Protein AF-0000000074580522 (afdb_homodimer)

pLDDT: mean 93.89, std 8.44, range [35.08, 98.74]

Structure (mmCIF, N/CA/C/O backbone):
data_AF-0000000074580522-model_v1
#
loop_
_entity.id
_entity.type
_entity.pdbx_description
1 polymer 'Pyrroline-5-carboxylate reductase'
#
loop_
_atom_site.group_PDB
_atom_site.id
_atom_site.type_symbol
_atom_site.label_atom_id
_atom_site.label_alt_id
_atom_site.label_comp_id
_atom_site.label_asym_id
_atom_site.label_entity_id
_atom_site.label_seq_id
_atom_site.pdbx_PDB_ins_code
_atom_site.Cartn_x
_atom_site.Cartn_y
_atom_site.Cartn_z
_atom_site.occupancy
_atom_site.B_iso_or_equiv
_atom_site.auth_seq_id
_atom_site.auth_comp_id
_atom_site.auth_asym_id
_atom_site.auth_atom_id
_atom_site.pdbx_PDB_model_num
ATOM 1 N N . MET A 1 1 ? -25.355 28.3 21.847 1 35.22 1 MET A N 1
ATOM 2 C CA . MET A 1 1 ? -24.907 26.916 21.723 1 35.22 1 MET A CA 1
ATOM 3 C C . MET A 1 1 ? -23.436 26.785 22.103 1 35.22 1 MET A C 1
ATOM 5 O O . MET A 1 1 ? -22.591 27.524 21.594 1 35.22 1 MET A O 1
ATOM 9 N N . GLU A 1 2 ? -23.112 26.425 23.25 1 44.51 2 GLU A N 1
ATOM 10 C CA . GLU A 1 2 ? -21.794 26.384 23.876 1 44.51 2 GLU A CA 1
ATOM 11 C C . GLU A 1 2 ? -20.752 25.79 22.933 1 44.51 2 GLU A C 1
ATOM 13 O O . GLU A 1 2 ? -21.012 24.785 22.267 1 44.51 2 GLU A O 1
ATOM 18 N N . ALA A 1 3 ? -19.939 26.711 22.369 1 53.72 3 ALA A N 1
ATOM 19 C CA . ALA A 1 3 ? -18.825 26.522 21.444 1 53.72 3 ALA A CA 1
ATOM 20 C C . ALA A 1 3 ? -18.03 25.266 21.792 1 53.72 3 ALA A C 1
ATOM 22 O O . ALA A 1 3 ? -17.147 24.853 21.036 1 53.72 3 ALA A O 1
ATOM 23 N N . ASP A 1 4 ? -18.654 24.534 22.842 1 68.69 4 ASP A N 1
ATOM 24 C CA . ASP A 1 4 ? -17.794 23.489 23.39 1 68.69 4 ASP A CA 1
ATOM 25 C C . ASP A 1 4 ? -17.794 22.252 22.495 1 68.69 4 ASP A C 1
ATOM 27 O O . ASP A 1 4 ? -18.838 21.631 22.286 1 68.69 4 ASP A O 1
ATOM 31 N N . GLY A 1 5 ? -16.722 22.204 21.739 1 84.86 5 GLY A N 1
ATOM 32 C CA . GLY A 1 5 ? -16.498 21.003 20.949 1 84.86 5 GLY A CA 1
ATOM 33 C C . GLY A 1 5 ? -16.818 21.189 19.478 1 84.86 5 GLY A C 1
ATOM 34 O O . GLY A 1 5 ? -16.577 20.293 18.667 1 84.86 5 GLY A O 1
ATOM 35 N N . ASN A 1 6 ? -17.351 22.489 19.132 1 93.56 6 ASN A N 1
ATOM 36 C CA . ASN A 1 6 ? -17.64 22.749 17.726 1 93.56 6 ASN A CA 1
ATOM 37 C C . ASN A 1 6 ? -16.361 22.971 16.923 1 93.56 6 ASN A C 1
ATOM 39 O O . ASN A 1 6 ? -15.385 23.516 17.44 1 93.56 6 ASN A O 1
ATOM 43 N N . ILE A 1 7 ? -16.462 22.56 15.662 1 96.74 7 ILE A N 1
ATOM 44 C CA . ILE A 1 7 ? -15.3 22.648 14.784 1 96.74 7 ILE A CA 1
ATOM 45 C C . ILE A 1 7 ? -15.6 23.594 13.624 1 96.74 7 ILE A C 1
ATOM 47 O O . ILE A 1 7 ? -16.607 23.436 12.929 1 96.74 7 ILE A O 1
ATOM 51 N N . GLY A 1 8 ? -14.82 24.624 13.519 1 97.4 8 GLY A N 1
ATOM 52 C CA . GLY A 1 8 ? -14.906 25.532 12.386 1 97.4 8 GLY A CA 1
ATOM 53 C C . GLY A 1 8 ? -13.777 25.35 11.389 1 97.4 8 GLY A C 1
ATOM 54 O O . GLY A 1 8 ? -12.606 25.308 11.771 1 97.4 8 GLY A O 1
ATOM 55 N N . PHE A 1 9 ? -14.126 25.252 10.135 1 98.05 9 PHE A N 1
ATOM 56 C CA . PHE A 1 9 ? -13.152 25.141 9.056 1 98.05 9 PHE A CA 1
ATOM 57 C C . PHE A 1 9 ? -13.039 26.454 8.291 1 98.05 9 PHE A C 1
ATOM 59 O O . PHE A 1 9 ? -14.047 27.013 7.855 1 98.05 9 PHE A O 1
ATOM 66 N N . ILE A 1 10 ? -11.837 26.946 8.202 1 97.89 10 ILE A N 1
ATOM 67 C CA . ILE A 1 10 ? -11.582 28.096 7.34 1 97.89 10 ILE A CA 1
ATOM 68 C C . ILE A 1 10 ? -10.966 27.627 6.024 1 97.89 10 ILE A C 1
ATOM 70 O O . ILE A 1 10 ? -9.803 27.217 5.987 1 97.89 10 ILE A O 1
ATOM 74 N N . GLY A 1 11 ? -11.708 27.738 4.978 1 95.65 11 GLY A N 1
ATOM 75 C CA . GLY A 1 11 ? -11.366 27.136 3.699 1 95.65 11 GLY A CA 1
ATOM 76 C C . GLY A 1 11 ? -12.048 25.801 3.467 1 95.65 11 GLY A C 1
ATOM 77 O O . GLY A 1 11 ? -12.239 25.024 4.404 1 95.65 11 GLY A O 1
ATOM 78 N N . ALA A 1 12 ? -12.392 25.517 2.297 1 94.45 12 ALA A N 1
ATOM 79 C CA . ALA A 1 12 ? -13.03 24.26 1.914 1 94.45 12 ALA A CA 1
ATOM 80 C C . ALA A 1 12 ? -12.303 23.612 0.74 1 94.45 12 ALA A C 1
ATOM 82 O O . ALA A 1 12 ? -12.936 23.163 -0.219 1 94.45 12 ALA A O 1
ATOM 83 N N . GLY A 1 13 ? -11.004 23.705 0.884 1 92.25 13 GLY A N 1
ATOM 84 C CA . GLY A 1 13 ? -10.197 23.067 -0.144 1 92.25 13 GLY A CA 1
ATOM 85 C C . GLY A 1 13 ? -10.197 21.553 -0.048 1 92.25 13 GLY A C 1
ATOM 86 O O . GLY A 1 13 ? -11.02 20.97 0.662 1 92.25 13 GLY A O 1
ATOM 87 N N . HIS A 1 14 ? -9.304 20.911 -0.712 1 90.65 14 HIS A N 1
ATOM 88 C CA . HIS A 1 14 ? -9.28 19.461 -0.863 1 90.65 14 HIS A CA 1
ATOM 89 C C . HIS A 1 14 ? -9.152 18.768 0.489 1 90.65 14 HIS A C 1
ATOM 91 O O . HIS A 1 14 ? -9.908 17.841 0.791 1 90.65 14 HIS A O 1
ATOM 97 N N . ILE A 1 15 ? -8.196 19.228 1.298 1 94.02 15 ILE A N 1
ATOM 98 C CA . ILE A 1 15 ? -7.926 18.529 2.55 1 94.02 15 ILE A CA 1
ATOM 99 C C . ILE A 1 15 ? -9.075 18.762 3.529 1 94.02 15 ILE A C 1
ATOM 101 O O . ILE A 1 15 ? -9.594 17.814 4.123 1 94.02 15 ILE A O 1
ATOM 105 N N . ASN A 1 16 ? -9.495 20.051 3.696 1 96.8 16 ASN A N 1
ATOM 106 C CA . ASN A 1 16 ? -10.619 20.317 4.588 1 96.8 16 ASN A CA 1
ATOM 107 C C . ASN A 1 16 ? -11.876 19.576 4.141 1 96.8 16 ASN A C 1
ATOM 109 O O . ASN A 1 16 ? -12.611 19.035 4.969 1 96.8 16 ASN A O 1
ATOM 113 N N . SER A 1 17 ? -12.093 19.556 2.881 1 96.49 17 SER A N 1
ATOM 114 C CA . SER A 1 17 ? -13.254 18.832 2.373 1 96.49 17 SER A CA 1
ATOM 115 C C . SER A 1 17 ? -13.184 17.352 2.734 1 96.49 17 SER A C 1
ATOM 117 O O . SER A 1 17 ? -14.194 16.749 3.103 1 96.49 17 SER A O 1
ATOM 119 N N . ALA A 1 18 ? -12.008 16.791 2.624 1 96.02 18 ALA A N 1
ATOM 120 C CA . ALA A 1 18 ? -11.825 15.385 2.976 1 96.02 18 ALA A CA 1
ATOM 121 C C . ALA A 1 18 ? -12.108 15.149 4.457 1 96.02 18 ALA A C 1
ATOM 123 O O . ALA A 1 18 ? -12.76 14.169 4.822 1 96.02 18 ALA A O 1
ATOM 124 N N . ILE A 1 19 ? -11.607 16.026 5.254 1 96.45 19 ILE A N 1
ATOM 125 C CA . ILE A 1 19 ? -11.822 15.902 6.692 1 96.45 19 ILE A CA 1
ATOM 126 C C . ILE A 1 19 ? -13.314 16.004 7.001 1 96.45 19 ILE A C 1
ATOM 128 O O . ILE A 1 19 ? -13.863 15.169 7.724 1 96.45 19 ILE A O 1
ATOM 132 N N . ILE A 1 20 ? -13.959 17.001 6.431 1 95.69 20 ILE A N 1
ATOM 133 C CA . ILE A 1 20 ? -15.377 17.238 6.678 1 95.69 20 ILE A CA 1
ATOM 134 C C . ILE A 1 20 ? -16.189 16.024 6.231 1 95.69 20 ILE A C 1
ATOM 136 O O . ILE A 1 20 ? -17.044 15.534 6.973 1 95.69 20 ILE A O 1
ATOM 140 N N . ARG A 1 21 ? -15.919 15.544 5.068 1 94.76 21 ARG A N 1
ATOM 141 C CA . ARG A 1 21 ? -16.621 14.36 4.582 1 94.76 21 ARG A CA 1
ATOM 142 C C . ARG A 1 21 ? -16.402 13.173 5.514 1 94.76 21 ARG A C 1
ATOM 144 O O . ARG A 1 21 ? -17.335 12.417 5.795 1 94.76 21 ARG A O 1
ATOM 151 N N . GLY A 1 22 ? -15.107 13.01 5.905 1 94.7 22 GLY A N 1
ATOM 152 C CA . GLY A 1 22 ? -14.802 11.938 6.84 1 94.7 22 GLY A CA 1
ATOM 153 C C . GLY A 1 22 ? -15.582 12.038 8.137 1 94.7 22 GLY A C 1
ATOM 154 O O . GLY A 1 22 ? -16.067 11.03 8.656 1 94.7 22 GLY A O 1
ATOM 155 N N . LEU A 1 23 ? -15.676 13.204 8.646 1 94.31 23 LEU A N 1
ATOM 156 C CA . LEU A 1 23 ? -16.395 13.438 9.893 1 94.31 23 LEU A CA 1
ATOM 157 C C . LEU A 1 23 ? -17.888 13.182 9.716 1 94.31 23 LEU A C 1
ATOM 159 O O . LEU A 1 23 ? -18.539 12.638 10.611 1 94.31 23 LEU A O 1
ATOM 163 N N . LEU A 1 24 ? -18.399 13.565 8.596 1 93.16 24 LEU A N 1
ATOM 164 C CA . LEU A 1 24 ? -19.827 13.428 8.331 1 93.16 24 LEU A CA 1
ATOM 165 C C . LEU A 1 24 ? -20.198 11.967 8.097 1 93.16 24 LEU A C 1
ATOM 167 O O . LEU A 1 24 ? -21.351 11.576 8.296 1 93.16 24 LEU A O 1
ATOM 171 N N . ASN A 1 25 ? -19.32 11.195 7.607 1 89.42 25 ASN A N 1
ATOM 172 C CA . ASN A 1 25 ? -19.578 9.782 7.353 1 89.42 25 ASN A CA 1
ATOM 173 C C . ASN A 1 25 ? -19.679 8.988 8.652 1 89.42 25 ASN A C 1
ATOM 175 O O . ASN A 1 25 ? -20.25 7.896 8.675 1 89.42 25 ASN A O 1
ATOM 179 N N . ASP A 1 26 ? -19.021 9.429 9.582 1 77.08 26 ASP A N 1
ATOM 180 C CA . ASP A 1 26 ? -19.128 8.792 10.891 1 77.08 26 ASP A CA 1
ATOM 181 C C . ASP A 1 26 ? -20.281 9.386 11.698 1 77.08 26 ASP A C 1
ATOM 183 O O . ASP A 1 26 ? -20.062 10.211 12.588 1 77.08 26 ASP A O 1
ATOM 187 N N . GLU A 1 27 ? -21.373 9.108 11.416 1 65.17 27 GLU A N 1
ATOM 188 C CA . GLU A 1 27 ? -22.587 9.729 11.938 1 65.17 27 GLU A CA 1
ATOM 189 C C . GLU A 1 27 ? -22.642 9.637 13.461 1 65.17 27 GLU A C 1
ATOM 191 O O . GLU A 1 27 ? -23.281 10.464 14.115 1 65.17 27 GLU A O 1
ATOM 196 N N . ASP A 1 28 ? -22.001 8.721 13.914 1 63.93 28 ASP A N 1
ATOM 197 C CA . ASP A 1 28 ? -22.111 8.492 15.351 1 63.93 28 ASP A CA 1
ATOM 198 C C . ASP A 1 28 ? -21.22 9.457 16.131 1 63.93 28 ASP A C 1
ATOM 200 O O . ASP A 1 28 ? -21.503 9.776 17.287 1 63.93 28 ASP A O 1
ATOM 204 N N . SER A 1 29 ? -20.307 9.96 15.44 1 63.03 29 SER A N 1
ATOM 205 C CA . SER A 1 29 ? -19.301 10.684 16.211 1 63.03 29 SER A CA 1
ATOM 206 C C . SER A 1 29 ? -19.465 12.192 16.054 1 63.03 29 SER A C 1
ATOM 208 O O . SER A 1 29 ? -19.214 12.95 16.993 1 63.03 29 SER A O 1
ATOM 210 N N . PHE A 1 30 ? -19.868 12.583 14.854 1 73.28 30 PHE A N 1
ATOM 211 C CA . PHE A 1 30 ? -19.922 14.028 14.668 1 73.28 30 PHE A CA 1
ATOM 212 C C . PHE A 1 30 ? -21.257 14.447 14.065 1 73.28 30 PHE A C 1
ATOM 214 O O . PHE A 1 30 ? -21.657 13.939 13.016 1 73.28 30 PHE A O 1
ATOM 221 N N . ASN A 1 31 ? -21.933 15.188 14.821 1 81.23 31 ASN A N 1
ATOM 222 C CA . ASN A 1 31 ? -23.171 15.796 14.346 1 81.23 31 ASN A CA 1
ATOM 223 C C . ASN A 1 31 ? -22.896 16.98 13.423 1 81.23 31 ASN A C 1
ATOM 225 O O . ASN A 1 31 ? -22.003 17.787 13.69 1 81.23 31 ASN A O 1
ATOM 229 N N . ARG A 1 32 ? -23.594 17.041 12.326 1 86.76 32 ARG A N 1
ATOM 230 C CA . ARG A 1 32 ? -23.46 18.104 11.335 1 86.76 32 ARG A CA 1
ATOM 231 C C . ARG A 1 32 ? -23.559 19.478 11.989 1 86.76 32 ARG A C 1
ATOM 233 O O . ARG A 1 32 ? -22.914 20.43 11.546 1 86.76 32 ARG A O 1
ATOM 240 N N . GLN A 1 33 ? -24.258 19.563 13.084 1 86.84 33 GLN A N 1
ATOM 241 C CA . GLN A 1 33 ? -24.507 20.841 13.743 1 86.84 33 GLN A CA 1
ATOM 242 C C . GLN A 1 33 ? -23.25 21.355 14.44 1 86.84 33 GLN A C 1
ATOM 244 O O . GLN A 1 33 ? -23.159 22.537 14.775 1 86.84 33 GLN A O 1
ATOM 249 N N . ARG A 1 34 ? -22.292 20.449 14.552 1 91.26 34 ARG A N 1
ATOM 250 C CA . ARG A 1 34 ? -21.064 20.823 15.246 1 91.26 34 ARG A CA 1
ATOM 251 C C . ARG A 1 34 ? -20.011 21.324 14.264 1 91.26 34 ARG A C 1
ATOM 253 O O . ARG A 1 34 ? 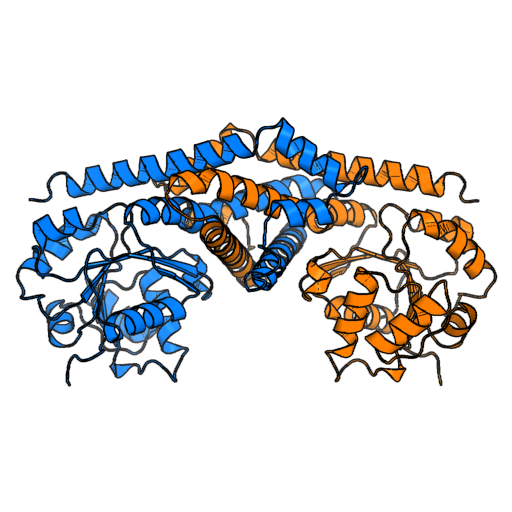-18.946 21.792 14.672 1 91.26 34 ARG A O 1
ATOM 260 N N . LEU A 1 35 ? -20.315 21.298 13.016 1 95 35 LEU A N 1
ATOM 261 C CA . LEU A 1 35 ? -19.354 21.67 11.984 1 95 35 LEU A CA 1
ATOM 262 C C . LEU A 1 35 ? -19.781 22.953 11.28 1 95 35 LEU A C 1
ATOM 264 O O . LEU A 1 35 ? -20.969 23.162 11.028 1 95 35 LEU A O 1
ATOM 268 N N . MET A 1 36 ? -18.862 23.818 10.994 1 96.16 36 MET A N 1
ATOM 269 C CA . MET A 1 36 ? -19.094 25.041 10.232 1 96.16 36 MET A CA 1
ATOM 270 C C . MET A 1 36 ? -17.932 25.321 9.285 1 96.16 36 MET A C 1
ATOM 272 O O . MET A 1 36 ? -16.794 24.938 9.562 1 96.16 36 MET A O 1
ATOM 276 N N . ILE A 1 37 ? -18.258 25.995 8.19 1 97.84 37 ILE A N 1
ATOM 277 C CA . ILE A 1 37 ? -17.245 26.297 7.185 1 97.84 37 ILE A CA 1
ATOM 278 C C . ILE A 1 37 ? -17.279 27.786 6.85 1 97.84 37 ILE A C 1
ATOM 280 O O . ILE A 1 37 ? -18.353 28.36 6.655 1 97.84 37 ILE A O 1
ATOM 284 N N . ALA A 1 38 ? -16.17 28.409 6.862 1 97.68 38 ALA A N 1
ATOM 285 C CA . ALA A 1 38 ? -16.028 29.758 6.321 1 97.68 38 ALA A CA 1
ATOM 286 C C . ALA A 1 38 ? -15.186 29.753 5.048 1 97.68 38 ALA A C 1
ATOM 288 O O . ALA A 1 38 ? -14.134 29.112 4.995 1 97.68 38 ALA A O 1
ATOM 289 N N . THR A 1 39 ? -15.638 30.374 4.011 1 96.53 39 THR A N 1
ATOM 290 C CA . THR A 1 39 ? -14.899 30.534 2.764 1 96.53 39 THR A CA 1
ATOM 291 C C . THR A 1 39 ? -14.77 32.01 2.398 1 96.53 39 THR A C 1
ATOM 293 O O . THR A 1 39 ? -15.373 32.87 3.042 1 96.53 39 THR A O 1
ATOM 296 N N . ARG A 1 40 ? -13.947 32.248 1.411 1 91.34 40 ARG A N 1
ATOM 297 C CA . ARG A 1 40 ? -13.589 33.626 1.088 1 91.34 40 ARG A CA 1
ATOM 298 C C . ARG A 1 40 ? -14.752 34.353 0.423 1 91.34 40 ARG A C 1
ATOM 300 O O . ARG A 1 40 ? -14.93 35.558 0.616 1 91.34 40 ARG A O 1
ATOM 307 N N . SER A 1 41 ? -15.592 33.602 -0.341 1 93.42 41 SER A N 1
ATOM 308 C CA . SER A 1 41 ? -16.635 34.254 -1.126 1 93.42 41 SER A CA 1
ATOM 309 C C . SER A 1 41 ? -18.006 33.655 -0.828 1 93.42 41 SER A C 1
ATOM 311 O O . SER A 1 41 ? -18.104 32.533 -0.327 1 93.42 41 SER A O 1
ATOM 313 N N . VAL A 1 42 ? -18.992 34.439 -1.199 1 94.71 42 VAL A N 1
ATOM 314 C CA . VAL A 1 42 ? -20.369 33.98 -1.047 1 94.71 42 VAL A CA 1
ATOM 315 C C . VAL A 1 42 ? -20.613 32.77 -1.947 1 94.71 42 VAL A C 1
ATOM 317 O O . VAL A 1 42 ? -21.268 31.808 -1.54 1 94.71 42 VAL A O 1
ATOM 320 N N . GLU A 1 43 ? -20.076 32.813 -3.093 1 95.43 43 GLU A N 1
ATOM 321 C CA . GLU A 1 43 ? -20.232 31.714 -4.041 1 95.43 43 GLU A CA 1
ATOM 322 C C . GLU A 1 43 ? -19.643 30.42 -3.488 1 95.43 43 GLU A C 1
ATOM 324 O O . GLU A 1 43 ? -20.279 29.365 -3.552 1 95.43 43 GLU A O 1
ATOM 329 N N . SER A 1 44 ? -18.454 30.545 -2.959 1 94.75 44 SER A N 1
ATOM 330 C CA . SER A 1 44 ? -17.807 29.37 -2.384 1 94.75 44 SER A CA 1
ATOM 331 C C . SER A 1 44 ? -18.576 28.853 -1.172 1 94.75 44 SER A C 1
ATOM 333 O O . SER A 1 44 ? -18.625 27.645 -0.931 1 94.75 44 SER A O 1
ATOM 335 N N . SER A 1 45 ? -19.112 29.771 -0.42 1 95.46 45 SER A N 1
ATOM 336 C CA . SER A 1 45 ? -19.898 29.384 0.747 1 95.46 45 SER A CA 1
ATOM 337 C C . SER A 1 45 ? -21.146 28.608 0.34 1 95.46 45 SER A C 1
ATOM 339 O O . SER A 1 45 ? -21.503 27.617 0.98 1 95.46 45 SER A O 1
ATOM 341 N N . LEU A 1 46 ? -21.762 29.031 -0.68 1 95.14 46 LEU A N 1
ATOM 342 C CA . LEU A 1 46 ? -22.958 28.358 -1.174 1 95.14 46 LEU A CA 1
ATOM 343 C C . LEU A 1 46 ? -22.619 26.973 -1.716 1 95.14 46 LEU A C 1
ATOM 345 O O . LEU A 1 46 ? -23.359 26.014 -1.487 1 95.14 46 LEU A O 1
ATOM 349 N N . ALA A 1 47 ? -21.566 26.923 -2.398 1 95.85 47 ALA A N 1
ATOM 350 C CA . ALA A 1 47 ? -21.118 25.636 -2.922 1 95.85 47 ALA A CA 1
ATOM 351 C C . ALA A 1 47 ? -20.827 24.653 -1.791 1 95.85 47 ALA A C 1
ATOM 353 O O . ALA A 1 47 ? -21.206 23.482 -1.865 1 95.85 47 ALA A O 1
ATOM 354 N N . ALA A 1 48 ? -20.143 25.107 -0.768 1 96.18 48 ALA A N 1
ATOM 355 C CA . ALA A 1 48 ? -19.824 24.266 0.382 1 96.18 48 ALA A CA 1
ATOM 356 C C . ALA A 1 48 ? -21.092 23.818 1.104 1 96.18 48 ALA A C 1
ATOM 358 O O . ALA A 1 48 ? -21.18 22.679 1.568 1 96.18 48 ALA A O 1
ATOM 359 N N . ALA A 1 49 ? -22.03 24.755 1.247 1 95.44 49 ALA A N 1
ATOM 360 C CA . ALA A 1 49 ? -23.303 24.415 1.877 1 95.44 49 ALA A CA 1
ATOM 361 C C . ALA A 1 49 ? -24.004 23.288 1.125 1 95.44 49 ALA A C 1
ATOM 363 O O . ALA A 1 49 ? -24.566 22.378 1.74 1 95.44 49 ALA A O 1
ATOM 364 N N . LYS A 1 50 ? -23.991 23.353 -0.152 1 95.72 50 LYS A N 1
ATOM 365 C CA . LYS A 1 50 ? -24.611 22.332 -0.991 1 95.72 50 LYS A CA 1
ATOM 366 C C . LYS A 1 50 ? -23.88 20.998 -0.864 1 95.72 50 LYS A C 1
ATOM 368 O O . LYS A 1 50 ? -24.513 19.943 -0.789 1 95.72 50 LYS A O 1
ATOM 373 N N . ASP A 1 51 ? -22.616 21.073 -0.815 1 94.89 51 ASP A N 1
ATOM 374 C CA . ASP A 1 51 ? -21.79 19.87 -0.821 1 94.89 51 ASP A CA 1
ATOM 375 C C . ASP A 1 51 ? -21.875 19.139 0.517 1 94.89 51 ASP A C 1
ATOM 377 O O . ASP A 1 51 ? -21.857 17.907 0.56 1 94.89 51 ASP A O 1
ATOM 381 N N . PHE A 1 52 ? -21.924 19.897 1.647 1 95.05 52 PHE A N 1
ATOM 382 C CA . PHE A 1 52 ? -21.698 19.259 2.938 1 95.05 52 PHE A CA 1
ATOM 383 C C . PHE A 1 52 ? -22.951 19.328 3.803 1 95.05 52 PHE A C 1
ATOM 385 O O . PHE A 1 52 ? -23.081 18.585 4.778 1 95.05 52 PHE A O 1
ATOM 392 N N . GLY A 1 53 ? -23.825 20.288 3.534 1 93.79 53 GLY A N 1
ATOM 393 C CA . GLY A 1 53 ? -25.047 20.431 4.31 1 93.79 53 GLY A CA 1
ATOM 394 C C . GLY A 1 53 ? -24.802 20.922 5.724 1 93.79 53 GLY A C 1
ATOM 395 O O . GLY A 1 53 ? -25.476 20.491 6.662 1 93.79 53 GLY A O 1
ATOM 396 N N . VAL A 1 54 ? -23.766 21.725 5.934 1 94.06 54 VAL A N 1
ATOM 397 C CA . VAL A 1 54 ? -23.442 22.29 7.24 1 94.06 54 VAL A CA 1
ATOM 398 C C . VAL A 1 54 ? -23.547 23.812 7.185 1 94.06 54 VAL A C 1
ATOM 400 O O . VAL A 1 54 ? -23.786 24.386 6.12 1 94.06 54 VAL A O 1
ATOM 403 N N . TYR A 1 55 ? -23.514 24.441 8.377 1 94.99 55 TYR A N 1
ATOM 404 C CA . TYR A 1 55 ? -23.506 25.9 8.409 1 94.99 55 TYR A CA 1
ATOM 405 C C . TYR A 1 55 ? -22.293 26.455 7.672 1 94.99 55 TYR A C 1
ATOM 407 O O . TYR A 1 55 ? -21.159 26.048 7.936 1 94.99 55 TYR A O 1
ATOM 415 N N . THR A 1 56 ? -22.514 27.314 6.718 1 97.3 56 THR A N 1
ATOM 416 C CA . THR A 1 56 ? -21.44 27.951 5.964 1 97.3 56 THR A CA 1
ATOM 417 C C . THR A 1 56 ? -21.57 29.47 6.016 1 97.3 56 THR A C 1
ATOM 419 O O . THR A 1 56 ? -22.671 29.999 6.186 1 97.3 56 THR A O 1
ATOM 422 N N . THR A 1 57 ? -20.463 30.162 5.95 1 97.21 57 THR A N 1
ATOM 423 C CA . THR A 1 57 ? -20.432 31.617 6.039 1 97.21 57 THR A CA 1
ATOM 424 C C . THR A 1 57 ? -19.239 32.181 5.272 1 97.21 57 THR A C 1
ATOM 426 O O . THR A 1 57 ? -18.366 31.429 4.832 1 97.21 57 THR A O 1
ATOM 429 N N . ASN A 1 58 ? -19.242 33.43 4.942 1 96.28 58 ASN A N 1
ATOM 430 C CA . ASN A 1 58 ? -18.072 34.104 4.388 1 96.28 58 ASN A CA 1
ATOM 431 C C . ASN A 1 58 ? -17.483 35.107 5.375 1 96.28 58 ASN A C 1
ATOM 433 O O . ASN A 1 58 ? -16.697 35.975 4.991 1 96.28 58 ASN A O 1
ATOM 437 N N . HIS A 1 59 ? -17.909 34.976 6.641 1 95.32 59 HIS A N 1
ATOM 438 C CA . HIS A 1 59 ? -17.41 35.823 7.719 1 95.32 59 HIS A CA 1
ATOM 439 C C . HIS A 1 59 ? -16.702 34.996 8.787 1 95.32 59 HIS A C 1
ATOM 441 O O . HIS A 1 59 ? -17.341 34.222 9.504 1 95.32 59 HIS A O 1
ATOM 447 N N . ILE A 1 60 ? -15.475 35.281 8.976 1 95.22 60 ILE A N 1
ATOM 448 C CA . ILE A 1 60 ? -14.652 34.51 9.9 1 95.22 60 ILE A CA 1
ATOM 449 C C . ILE A 1 60 ? -15.169 34.689 11.325 1 95.22 60 ILE A C 1
ATOM 451 O O . ILE A 1 60 ? -15.08 33.772 12.145 1 95.22 60 ILE A O 1
ATOM 455 N N . GLU A 1 61 ? -15.787 35.843 11.621 1 95.22 61 GLU A N 1
ATOM 456 C CA . GLU A 1 61 ? -16.299 36.164 12.95 1 95.22 61 GLU A CA 1
ATOM 457 C C . GLU A 1 61 ? -17.371 35.168 13.384 1 95.22 61 GLU A C 1
ATOM 459 O O . GLU A 1 61 ? -17.496 34.862 14.572 1 95.22 61 GLU A O 1
ATOM 464 N N . ASP A 1 62 ? -18.077 34.69 12.391 1 95.21 62 ASP A N 1
ATOM 465 C CA . ASP A 1 62 ? -19.12 33.712 12.688 1 95.21 62 ASP A CA 1
ATOM 466 C C . ASP A 1 62 ? -18.519 32.412 13.217 1 95.21 62 ASP A C 1
ATOM 468 O O . ASP A 1 62 ? -19.101 31.762 14.088 1 95.21 62 ASP A O 1
ATOM 472 N N . ILE A 1 63 ? -17.377 32.015 12.645 1 95.75 63 ILE A N 1
ATOM 473 C CA . ILE A 1 63 ? -16.684 30.807 13.078 1 95.75 63 ILE A CA 1
ATOM 474 C C . ILE A 1 63 ? -16.123 31.01 14.483 1 95.75 63 ILE A C 1
ATOM 476 O O . ILE A 1 63 ? -16.269 30.142 15.348 1 95.75 63 ILE A O 1
ATOM 480 N N . LEU A 1 64 ? -15.537 32.164 14.758 1 95.68 64 LEU A N 1
ATOM 481 C CA . LEU A 1 64 ? -14.902 32.459 16.037 1 95.68 64 LEU A CA 1
ATOM 482 C C . LEU A 1 64 ? -15.934 32.506 17.159 1 95.68 64 LEU A C 1
ATOM 484 O O . LEU A 1 64 ? -15.631 32.155 18.302 1 95.68 64 LEU A O 1
ATOM 488 N N . ALA A 1 65 ? -17.127 32.862 16.798 1 94.54 65 ALA A N 1
ATOM 489 C CA . ALA A 1 65 ? -18.183 33.012 17.796 1 94.54 65 ALA A CA 1
ATOM 490 C C . ALA A 1 65 ? -18.751 31.655 18.202 1 94.54 65 ALA A C 1
ATOM 492 O O . ALA A 1 65 ? -19.29 31.504 19.301 1 94.54 65 ALA A O 1
ATOM 493 N N . LYS A 1 66 ? -18.528 30.657 17.365 1 93.93 66 LYS A N 1
ATOM 494 C CA . LYS A 1 66 ? -19.31 29.443 17.575 1 93.93 66 LYS A CA 1
ATOM 495 C C . LYS A 1 66 ? -18.406 28.218 17.684 1 93.93 66 LYS A C 1
ATOM 497 O O . LYS A 1 66 ? -18.84 27.157 18.137 1 93.93 66 LYS A O 1
ATOM 502 N N . ALA A 1 67 ? -17.178 28.331 17.273 1 95.81 67 ALA A N 1
ATOM 503 C CA . ALA A 1 67 ? -16.31 27.157 17.223 1 95.81 67 ALA A CA 1
ATOM 504 C C . ALA A 1 67 ? -15.144 27.295 18.198 1 95.81 67 ALA A C 1
ATOM 506 O O . ALA A 1 67 ? -14.567 28.375 18.336 1 95.81 67 ALA A O 1
ATOM 507 N N . GLN A 1 68 ? -14.875 26.274 18.856 1 96.21 68 GLN A N 1
ATOM 508 C CA . GLN A 1 68 ? -13.704 26.221 19.725 1 96.21 68 GLN A CA 1
ATOM 509 C C . GLN A 1 68 ? -12.466 25.775 18.952 1 96.21 68 GLN A C 1
ATOM 511 O O . GLN A 1 68 ? -11.369 26.292 19.173 1 96.21 68 GLN A O 1
ATOM 516 N N . TYR A 1 69 ? -12.594 24.796 18.088 1 97.38 69 TYR A N 1
ATOM 517 C CA . TYR A 1 69 ? -11.508 24.296 17.252 1 97.38 69 TYR A CA 1
ATOM 518 C C . TYR A 1 69 ? -11.59 24.877 15.846 1 97.38 69 TYR A C 1
ATOM 520 O O . TYR A 1 69 ? -12.612 24.741 15.169 1 97.38 69 TYR A O 1
ATOM 528 N N . ILE A 1 70 ? -10.547 25.502 15.43 1 97.92 70 ILE A N 1
ATOM 529 C CA . ILE A 1 70 ? -10.516 26.159 14.128 1 97.92 70 ILE A CA 1
ATOM 530 C C . ILE A 1 70 ? -9.469 25.493 13.239 1 97.92 70 ILE A C 1
ATOM 532 O O . ILE A 1 70 ? -8.266 25.63 13.475 1 97.92 70 ILE A O 1
ATOM 536 N N . VAL A 1 71 ? -9.869 24.781 12.223 1 98.4 71 VAL A N 1
ATOM 537 C CA . VAL A 1 71 ? -8.977 24.129 11.269 1 98.4 71 VAL A CA 1
ATOM 538 C C . VAL A 1 71 ? -8.733 25.05 10.076 1 98.4 71 VAL A C 1
ATOM 540 O O . VAL A 1 71 ? -9.652 25.331 9.303 1 98.4 71 VAL A O 1
ATOM 543 N N . ILE A 1 72 ? -7.556 25.439 9.918 1 98.1 72 ILE A N 1
ATOM 544 C CA . ILE A 1 72 ? -7.191 26.356 8.844 1 98.1 72 ILE A CA 1
ATOM 545 C C . ILE A 1 72 ? -6.662 25.567 7.648 1 98.1 72 ILE A C 1
ATOM 547 O O . ILE A 1 72 ? -5.536 25.065 7.677 1 98.1 72 ILE A O 1
ATOM 551 N N . GLY A 1 73 ? -7.45 25.482 6.656 1 95.99 73 GLY A N 1
ATOM 552 C CA . GLY A 1 73 ? -7.077 24.751 5.456 1 95.99 73 GLY A CA 1
ATOM 553 C C . GLY A 1 73 ? -6.877 25.647 4.248 1 95.99 73 GLY A C 1
ATOM 554 O O . GLY A 1 73 ? -7.401 25.368 3.168 1 95.99 73 GLY A O 1
ATOM 555 N N . VAL A 1 74 ? -6.202 26.812 4.403 1 94.35 74 VAL A N 1
ATOM 556 C CA . VAL A 1 74 ? -5.89 27.701 3.289 1 94.35 74 VAL A CA 1
ATOM 557 C C . VAL A 1 74 ? -4.477 27.419 2.783 1 94.35 74 VAL A C 1
ATOM 559 O O . VAL A 1 74 ? -3.682 26.773 3.47 1 94.35 74 VAL A O 1
ATOM 562 N N . LYS A 1 75 ? -4.12 27.89 1.639 1 90.85 75 LYS A N 1
ATOM 563 C CA . LYS A 1 75 ? -2.769 27.748 1.104 1 90.85 75 LYS A CA 1
ATOM 564 C C . LYS A 1 75 ? -1.764 28.547 1.928 1 90.85 75 LYS A C 1
ATOM 566 O O . LYS A 1 75 ? -2.099 29.602 2.471 1 90.85 75 LYS A O 1
ATOM 571 N N . PRO A 1 76 ? -0.565 28.068 1.953 1 92.9 76 PRO A N 1
ATOM 572 C CA . PRO A 1 76 ? 0.45 28.778 2.735 1 92.9 76 PRO A CA 1
ATOM 573 C C . PRO A 1 76 ? 0.602 30.238 2.317 1 92.9 76 PRO A C 1
ATOM 575 O O . PRO A 1 76 ? 0.804 31.11 3.167 1 92.9 76 PRO A O 1
ATOM 578 N N . GLN A 1 77 ? 0.405 30.517 1.071 1 91.92 77 GLN A N 1
ATOM 579 C CA . GLN A 1 77 ? 0.58 31.87 0.553 1 91.92 77 GLN A CA 1
ATOM 580 C C . GLN A 1 77 ? -0.512 32.802 1.07 1 91.92 77 GLN A C 1
ATOM 582 O O . GLN A 1 77 ? -0.334 34.022 1.095 1 91.92 77 GLN A O 1
ATOM 587 N N . ASP A 1 78 ? -1.624 32.245 1.473 1 94.44 78 ASP A N 1
ATOM 588 C CA . ASP A 1 78 ? -2.76 33.037 1.934 1 94.44 78 ASP A CA 1
ATOM 589 C C . ASP A 1 78 ? -2.774 33.142 3.458 1 94.44 78 ASP A C 1
ATOM 591 O O . ASP A 1 78 ? -3.628 33.823 4.031 1 94.44 78 ASP A O 1
ATOM 595 N N . MET A 1 79 ? -1.859 32.555 4.107 1 97.02 79 MET A N 1
ATOM 596 C CA . MET A 1 79 ? -1.882 32.394 5.558 1 97.02 79 MET A CA 1
ATOM 597 C C . MET A 1 79 ? -1.679 33.734 6.257 1 97.02 79 MET A C 1
ATOM 599 O O . MET A 1 79 ? -2.387 34.054 7.213 1 97.02 79 MET A O 1
ATOM 603 N N . HIS A 1 80 ? -0.738 34.519 5.784 1 97.16 80 HIS A N 1
ATOM 604 C CA . HIS A 1 80 ? -0.442 35.789 6.437 1 97.16 80 HIS A CA 1
ATOM 605 C C . HIS A 1 80 ? -1.686 36.666 6.527 1 97.16 80 HIS A C 1
ATOM 607 O O . HIS A 1 80 ? -2.008 37.187 7.597 1 97.16 80 HIS A O 1
ATOM 613 N N . ALA A 1 81 ? -2.356 36.802 5.401 1 96.27 81 ALA A N 1
ATOM 614 C CA . ALA A 1 81 ? -3.556 37.634 5.359 1 96.27 81 ALA A CA 1
ATOM 615 C C . ALA A 1 81 ? -4.611 37.124 6.336 1 96.27 81 ALA A C 1
ATOM 617 O O . ALA A 1 81 ? -5.282 37.915 7.003 1 96.27 81 ALA A O 1
ATOM 618 N N . LEU A 1 82 ? -4.781 35.878 6.428 1 97.19 82 LEU A N 1
ATOM 619 C CA . LEU A 1 82 ? -5.753 35.284 7.339 1 97.19 82 LEU A CA 1
ATOM 620 C C . LEU A 1 82 ? -5.364 35.54 8.791 1 97.19 82 LEU A C 1
ATOM 622 O O . LEU A 1 82 ? -6.211 35.898 9.612 1 97.19 82 LEU A O 1
ATOM 626 N N . LEU A 1 83 ? -4.103 35.344 9.117 1 97.71 83 LEU A N 1
ATOM 627 C CA . LEU A 1 83 ? -3.632 35.532 10.485 1 97.71 83 LEU A CA 1
ATOM 628 C C . LEU A 1 83 ? -3.811 36.981 10.928 1 97.71 83 LEU A C 1
ATOM 630 O O . LEU A 1 83 ? -4.135 37.245 12.088 1 97.71 83 LEU A O 1
ATOM 634 N N . MET A 1 84 ? -3.624 37.923 10.004 1 96.62 84 MET A N 1
ATOM 635 C CA . MET A 1 84 ? -3.809 39.34 10.306 1 96.62 84 MET A CA 1
ATOM 636 C C . MET A 1 84 ? -5.265 39.638 10.648 1 96.62 84 MET A C 1
ATOM 638 O O . MET A 1 84 ? -5.548 40.524 11.456 1 96.62 84 MET A O 1
ATOM 642 N N . GLN A 1 85 ? -6.115 38.883 10.082 1 96.32 85 GLN A N 1
ATOM 643 C CA . GLN A 1 85 ? -7.528 39.008 10.422 1 96.32 85 GLN A CA 1
ATOM 644 C C . GLN A 1 85 ? -7.825 38.378 11.78 1 96.32 85 GLN A C 1
ATOM 646 O O . GLN A 1 85 ? -8.546 38.957 12.595 1 96.32 85 GLN A O 1
ATOM 651 N N . LEU A 1 86 ? -7.269 37.296 12.059 1 96.86 86 LEU A N 1
ATOM 652 C CA . LEU A 1 86 ? -7.538 36.534 13.273 1 96.86 86 LEU A CA 1
ATOM 653 C C . LEU A 1 86 ? -6.962 37.24 14.497 1 96.86 86 LEU A C 1
ATOM 655 O O . LEU A 1 86 ? -7.545 37.184 15.582 1 96.86 86 LEU A O 1
ATOM 659 N N . CYS A 1 87 ? -5.824 37.868 14.287 1 95.48 87 CYS A N 1
ATOM 660 C CA . CYS A 1 87 ? -5.111 38.439 15.425 1 95.48 87 CYS A CA 1
ATOM 661 C C . CYS A 1 87 ? -5.891 39.601 16.028 1 95.48 87 CYS A C 1
ATOM 663 O O . CYS A 1 87 ? -5.577 40.06 17.128 1 95.48 87 CYS A O 1
ATOM 665 N N . GLN A 1 88 ? -6.953 40.055 15.329 1 96.07 88 GLN A N 1
ATOM 666 C CA . GLN A 1 88 ? -7.786 41.151 15.813 1 96.07 88 GLN A CA 1
ATOM 667 C C . GLN A 1 88 ? -8.802 40.658 16.839 1 96.07 88 GLN A C 1
ATOM 669 O O . GLN A 1 88 ? -9.502 41.46 17.462 1 96.07 88 GLN A O 1
ATOM 674 N N . HIS A 1 89 ? -8.841 39.439 17.046 1 96.04 89 HIS A N 1
ATOM 675 C CA . HIS A 1 89 ? -9.812 38.836 17.952 1 96.04 89 HIS A CA 1
ATOM 676 C C . HIS A 1 89 ? -9.118 38.128 19.111 1 96.04 89 HIS A C 1
ATOM 678 O O . HIS A 1 89 ? -7.923 37.832 19.037 1 96.04 89 HIS A O 1
ATOM 684 N N . ASP A 1 90 ? -9.864 37.957 20.215 1 95.06 90 ASP A N 1
ATOM 685 C CA . ASP A 1 90 ? -9.369 37.145 21.322 1 95.06 90 ASP A CA 1
ATOM 686 C C . ASP A 1 90 ? -9.446 35.657 20.988 1 95.06 90 ASP A C 1
ATOM 688 O O . ASP A 1 90 ? -10.537 35.109 20.818 1 95.06 90 ASP A O 1
ATOM 692 N N . LEU A 1 91 ? -8.34 35.013 20.904 1 95.77 91 LEU A N 1
ATOM 693 C CA . LEU A 1 91 ? -8.277 33.612 20.5 1 95.77 91 LEU A CA 1
ATOM 694 C C . LEU A 1 91 ? -7.93 32.719 21.687 1 95.77 91 LEU A C 1
ATOM 696 O O . LEU A 1 91 ? -7.581 31.55 21.508 1 95.77 91 LEU A O 1
ATOM 700 N N . SER A 1 92 ? -8.016 33.205 22.887 1 93.34 92 SER A N 1
ATOM 701 C CA . SER A 1 92 ? -7.542 32.512 24.081 1 93.34 92 SER A CA 1
ATOM 702 C C . SER A 1 92 ? -8.357 31.251 24.348 1 93.34 92 SER A C 1
ATOM 704 O O . SER A 1 92 ? -7.881 30.328 25.012 1 93.34 92 SER A O 1
ATOM 706 N N . GLU A 1 93 ? -9.52 31.217 23.828 1 92.34 93 GLU A N 1
ATOM 707 C CA . GLU A 1 93 ? -10.382 30.065 24.075 1 92.34 93 GLU A CA 1
ATOM 708 C C . GLU A 1 93 ? -10.421 29.134 22.867 1 92.34 93 GLU A C 1
ATOM 710 O O . GLU A 1 93 ? -11.195 28.175 22.84 1 92.34 93 GLU A O 1
ATOM 715 N N . HIS A 1 94 ? -9.622 29.418 21.856 1 95.7 94 HIS A N 1
ATOM 716 C CA . HIS A 1 94 ? -9.649 28.645 20.619 1 95.7 94 HIS A CA 1
ATOM 717 C C . HIS A 1 94 ? -8.396 27.788 20.478 1 95.7 94 HIS A C 1
ATOM 719 O O . HIS A 1 94 ? -7.34 28.131 21.015 1 95.7 94 HIS A O 1
ATOM 725 N N . VAL A 1 95 ? -8.504 26.68 19.886 1 97.32 95 VAL A N 1
ATOM 726 C CA . VAL A 1 95 ? -7.395 25.868 19.398 1 97.32 95 VAL A CA 1
ATOM 727 C C . VAL A 1 95 ? -7.258 26.034 17.887 1 97.32 95 VAL A C 1
ATOM 729 O O . VAL A 1 95 ? -8.166 25.677 17.132 1 97.32 95 VAL A O 1
ATOM 732 N N . ILE A 1 96 ? -6.165 26.604 17.465 1 98.08 96 ILE A N 1
ATOM 733 C CA . ILE A 1 96 ? -5.917 26.835 16.046 1 98.08 96 ILE A CA 1
ATOM 734 C C . ILE A 1 96 ? -5.149 25.653 15.458 1 98.08 96 ILE A C 1
ATOM 736 O O . ILE A 1 96 ? -4.023 25.368 15.872 1 98.08 96 ILE A O 1
ATOM 740 N N . ILE A 1 97 ? -5.735 24.987 14.497 1 98.57 97 ILE A N 1
ATOM 741 C CA . ILE A 1 97 ? -5.123 23.84 13.835 1 98.57 97 ILE A CA 1
ATOM 742 C C . ILE A 1 97 ? -4.765 24.205 12.396 1 98.57 97 ILE A C 1
ATOM 744 O O . ILE A 1 97 ? -5.65 24.455 11.574 1 98.57 97 ILE A O 1
ATOM 748 N N . THR A 1 98 ? -3.546 24.234 12.115 1 98.1 98 THR A N 1
ATOM 749 C CA . THR A 1 98 ? -3.11 24.599 10.772 1 98.1 98 THR A CA 1
ATOM 750 C C . THR A 1 98 ? -2.644 23.367 10.002 1 98.1 98 THR A C 1
ATOM 752 O O . THR A 1 98 ? -2.066 22.446 10.584 1 98.1 98 THR A O 1
ATOM 755 N N . LEU A 1 99 ? -2.815 23.376 8.704 1 96.59 99 LEU A N 1
ATOM 756 C CA . LEU A 1 99 ? -2.426 22.289 7.813 1 96.59 99 LEU A CA 1
ATOM 757 C C . LEU A 1 99 ? -1.349 22.747 6.834 1 96.59 99 LEU A C 1
ATOM 759 O O . LEU A 1 99 ? -1.027 22.034 5.881 1 96.59 99 LEU A O 1
ATOM 763 N N . ALA A 1 100 ? -0.834 23.96 7.024 1 93 100 ALA A N 1
ATOM 764 C CA . ALA A 1 100 ? 0.101 24.547 6.068 1 93 100 ALA A CA 1
ATOM 765 C C . ALA A 1 100 ? 1.503 23.972 6.248 1 93 100 ALA A C 1
ATOM 767 O O . ALA A 1 100 ? 2.001 23.874 7.372 1 93 100 ALA A O 1
ATOM 768 N N . ALA A 1 101 ? 2.1 23.625 5.163 1 88.33 101 ALA A N 1
ATOM 769 C CA . ALA A 1 101 ? 3.478 23.141 5.176 1 88.33 101 ALA A CA 1
ATOM 770 C C . ALA A 1 101 ? 4.464 24.295 5.33 1 88.33 101 ALA A C 1
ATOM 772 O O . ALA A 1 101 ? 4.235 25.389 4.81 1 88.33 101 ALA A O 1
ATOM 773 N N . GLY A 1 102 ? 5.5 24.048 6.067 1 91.23 102 GLY A N 1
ATOM 774 C CA . GLY A 1 102 ? 6.664 24.919 6.043 1 91.23 102 GLY A CA 1
ATOM 775 C C . GLY A 1 102 ? 6.606 26.021 7.084 1 91.23 102 GLY A C 1
ATOM 776 O O . GLY A 1 102 ? 7.63 26.62 7.419 1 91.23 102 GLY A O 1
ATOM 777 N N . ILE A 1 103 ? 5.38 26.391 7.582 1 95.61 103 ILE A N 1
ATOM 778 C CA . ILE A 1 103 ? 5.264 27.486 8.538 1 95.61 103 ILE A CA 1
ATOM 779 C C . ILE A 1 103 ? 5.333 26.938 9.961 1 95.61 103 ILE A C 1
ATOM 781 O O . ILE A 1 103 ? 4.486 26.139 10.367 1 95.61 103 ILE A O 1
ATOM 785 N N . LYS A 1 104 ? 6.235 27.402 10.695 1 96.91 104 LYS A N 1
ATOM 786 C CA . LYS A 1 104 ? 6.463 26.902 12.047 1 96.91 104 LYS A CA 1
ATOM 787 C C . LYS A 1 104 ? 5.569 27.618 13.056 1 96.91 104 LYS A C 1
ATOM 789 O O . LYS A 1 104 ? 5.065 28.709 12.782 1 96.91 104 LYS A O 1
ATOM 794 N N . ILE A 1 105 ? 5.434 26.999 14.198 1 97.64 105 ILE A N 1
ATOM 795 C CA . ILE A 1 105 ? 4.583 27.559 15.241 1 97.64 105 ILE A CA 1
ATOM 796 C C . ILE A 1 105 ? 5.111 28.929 15.659 1 97.64 105 ILE A C 1
ATOM 798 O O . ILE A 1 105 ? 4.333 29.856 15.893 1 97.64 105 ILE A O 1
ATOM 802 N N . GLU A 1 106 ? 6.422 29.076 15.724 1 96.61 106 GLU A N 1
ATOM 803 C CA . GLU A 1 106 ? 7.034 30.344 16.11 1 96.61 106 GLU A CA 1
ATOM 804 C C . GLU A 1 106 ? 6.591 31.475 15.186 1 96.61 106 GLU A C 1
ATOM 806 O O . GLU A 1 106 ? 6.432 32.616 15.625 1 96.61 106 GLU A O 1
ATOM 811 N N . ASP A 1 107 ? 6.424 31.171 13.967 1 97.11 107 ASP A N 1
ATOM 812 C CA . ASP A 1 107 ? 6.001 32.185 13.006 1 97.11 107 ASP A CA 1
ATOM 813 C C . ASP A 1 107 ? 4.547 32.589 13.238 1 97.11 107 ASP A C 1
ATOM 815 O O . ASP A 1 107 ? 4.199 33.766 13.125 1 97.11 107 ASP A O 1
ATOM 819 N N . TYR A 1 108 ? 3.673 31.624 13.525 1 97.5 108 TYR A N 1
ATOM 820 C CA . TYR A 1 108 ? 2.289 31.937 13.861 1 97.5 108 TYR A CA 1
ATOM 821 C C . TYR A 1 108 ? 2.216 32.839 15.087 1 97.5 108 TYR A C 1
ATOM 823 O O . TYR A 1 108 ? 1.409 33.771 15.132 1 97.5 108 TYR A O 1
ATOM 831 N N . ARG A 1 109 ? 3.042 32.615 16.039 1 96.48 109 ARG A N 1
ATOM 832 C CA . ARG A 1 109 ? 3.019 33.354 17.297 1 96.48 109 ARG A CA 1
ATOM 833 C C . ARG A 1 109 ? 3.473 34.796 17.094 1 96.48 109 ARG A C 1
ATOM 835 O O . ARG A 1 109 ? 3.048 35.695 17.823 1 96.48 109 ARG A O 1
ATOM 842 N N . LYS A 1 110 ? 4.324 35.018 16.068 1 96.37 110 LYS A N 1
ATOM 843 C CA . LYS A 1 110 ? 4.713 36.388 15.745 1 96.37 110 LYS A CA 1
ATOM 844 C C . LYS A 1 110 ? 3.489 37.261 15.484 1 96.37 110 LYS A C 1
ATOM 846 O O . LYS A 1 110 ? 3.513 38.466 15.74 1 96.37 110 LYS A O 1
ATOM 851 N N . ILE A 1 111 ? 2.449 36.587 15.005 1 97.2 111 ILE A N 1
ATOM 852 C CA . ILE A 1 111 ? 1.276 37.355 14.601 1 97.2 111 ILE A CA 1
ATOM 853 C C . ILE A 1 111 ? 0.163 37.178 15.632 1 97.2 111 ILE A C 1
ATOM 855 O O . ILE A 1 111 ? -0.46 38.154 16.056 1 97.2 111 ILE A O 1
ATOM 859 N N . LEU A 1 112 ? -0.054 36.011 16.121 1 96.93 112 LEU A N 1
ATOM 860 C CA . LEU A 1 112 ? -1.215 35.683 16.942 1 96.93 112 LEU A CA 1
ATOM 861 C C . LEU A 1 112 ? -0.9 35.86 18.424 1 96.93 112 LEU A C 1
ATOM 863 O O . LEU A 1 112 ? -1.81 35.902 19.255 1 96.93 112 LEU A O 1
ATOM 867 N N . GLY A 1 113 ? 0.372 35.908 18.729 1 94.31 113 GLY A N 1
ATOM 868 C CA . GLY A 1 113 ? 0.782 36.027 20.118 1 94.31 113 GLY A CA 1
ATOM 869 C C . GLY A 1 113 ? 1.026 34.687 20.786 1 94.31 113 GLY A C 1
ATOM 870 O O . GLY A 1 113 ? 0.753 33.637 20.2 1 94.31 113 GLY A O 1
ATOM 871 N N . ASP A 1 114 ? 1.507 34.637 21.989 1 92.58 114 ASP A N 1
ATOM 872 C CA . ASP A 1 114 ? 1.982 33.444 22.682 1 92.58 114 ASP A CA 1
ATOM 873 C C . ASP A 1 114 ? 0.843 32.75 23.426 1 92.58 114 ASP A C 1
ATOM 875 O O . ASP A 1 114 ? 0.974 31.595 23.836 1 92.58 114 ASP A O 1
ATOM 879 N N . GLU A 1 115 ? -0.266 33.385 23.545 1 92.1 115 GLU A N 1
ATOM 880 C CA . GLU A 1 115 ? -1.344 32.853 24.374 1 92.1 115 GLU A CA 1
ATOM 881 C C . GLU A 1 115 ? -2.262 31.941 23.566 1 92.1 115 GLU A C 1
ATOM 883 O O . GLU A 1 115 ? -3.119 31.256 24.13 1 92.1 115 GLU A O 1
ATOM 888 N N . VAL A 1 116 ? -2.049 31.919 22.328 1 94.77 116 VAL A N 1
ATOM 889 C CA . VAL A 1 116 ? -2.927 31.142 21.459 1 94.77 116 VAL A CA 1
ATOM 890 C C . VAL A 1 116 ? -2.419 29.705 21.363 1 94.77 116 VAL A C 1
ATOM 892 O O . VAL A 1 116 ? -1.215 29.473 21.235 1 94.77 116 VAL A O 1
ATOM 895 N N . THR A 1 117 ? -3.319 28.723 21.563 1 97.25 117 THR A N 1
ATOM 896 C CA . THR A 1 117 ? -2.976 27.319 21.36 1 97.25 117 THR A CA 1
ATOM 897 C C . THR A 1 117 ? -2.908 26.988 19.872 1 97.25 117 THR A C 1
ATOM 899 O O . THR A 1 117 ? -3.888 27.166 19.146 1 97.25 117 THR A O 1
ATOM 902 N N . ILE A 1 118 ? -1.746 26.531 19.445 1 98.19 118 ILE A N 1
ATOM 903 C CA . ILE A 1 118 ? -1.538 26.249 18.029 1 98.19 118 ILE A CA 1
ATOM 904 C C . ILE A 1 118 ? -1.161 24.78 17.845 1 98.19 118 ILE A C 1
ATOM 906 O O . ILE A 1 118 ? -0.291 24.263 18.549 1 98.19 118 ILE A O 1
ATOM 910 N N . VAL A 1 119 ? -1.827 24.093 16.94 1 98.5 119 VAL A N 1
ATOM 911 C CA . VAL A 1 119 ? -1.545 22.716 16.549 1 98.5 119 VAL A CA 1
ATOM 912 C C . VAL A 1 119 ? -1.221 22.659 15.057 1 98.5 119 VAL A C 1
ATOM 914 O O . VAL A 1 119 ? -1.961 23.201 14.234 1 98.5 119 VAL A O 1
ATOM 917 N N . ARG A 1 120 ? -0.135 22.086 14.74 1 98.32 120 ARG A N 1
ATOM 918 C CA . ARG A 1 120 ? 0.183 21.801 13.345 1 98.32 120 ARG A CA 1
ATOM 919 C C . ARG A 1 120 ? -0.168 20.36 12.987 1 98.32 120 ARG A C 1
ATOM 921 O O . ARG A 1 120 ? 0.192 19.43 13.711 1 98.32 120 ARG A O 1
ATOM 928 N N . ALA A 1 121 ? -0.881 20.185 11.956 1 98.16 121 ALA A N 1
ATOM 929 C CA . ALA A 1 121 ? -1.249 18.868 11.443 1 98.16 121 ALA A CA 1
ATOM 930 C C . ALA A 1 121 ? -0.883 18.733 9.967 1 98.16 121 ALA A C 1
ATOM 932 O O . ALA A 1 121 ? -1.117 19.651 9.177 1 98.16 121 ALA A O 1
ATOM 933 N N . MET A 1 122 ? -0.256 17.633 9.632 1 97.21 122 MET A N 1
ATOM 934 C CA . MET A 1 122 ? 0.2 17.417 8.262 1 97.21 122 MET A CA 1
ATOM 935 C C . MET A 1 122 ? -0.379 16.125 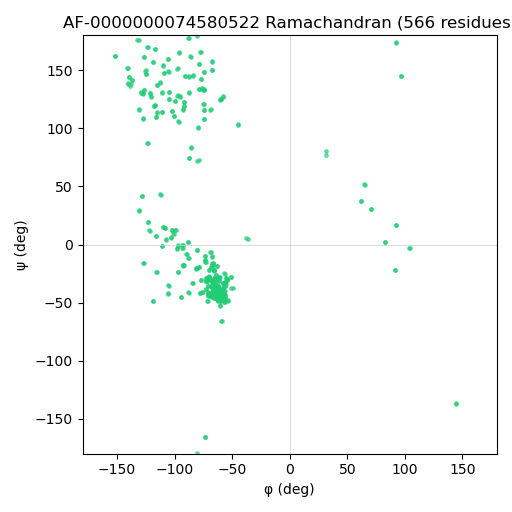7.694 1 97.21 122 MET A C 1
ATOM 937 O O . MET A 1 122 ? 0.26 15.074 7.754 1 97.21 122 MET A O 1
ATOM 941 N N . PRO A 1 123 ? -1.527 16.177 7.119 1 97.07 123 PRO A N 1
ATOM 942 C CA . PRO A 1 123 ? -2.071 15.024 6.398 1 97.07 123 PRO A CA 1
ATOM 943 C C . PRO A 1 123 ? -1.5 14.887 4.988 1 97.07 123 PRO A C 1
ATOM 945 O O . PRO A 1 123 ? -0.547 15.586 4.634 1 97.07 123 PRO A O 1
ATOM 948 N N . ASN A 1 124 ? -1.926 13.887 4.242 1 95.4 124 ASN A N 1
ATOM 949 C CA . ASN A 1 124 ? -1.542 13.719 2.844 1 95.4 124 ASN A CA 1
ATOM 950 C C . ASN A 1 124 ? -2.752 13.428 1.961 1 95.4 124 ASN A C 1
ATOM 952 O O . ASN A 1 124 ? -3.883 13.378 2.448 1 95.4 124 ASN A O 1
ATOM 956 N N . ILE A 1 125 ? -2.587 13.339 0.721 1 94.65 125 ILE A N 1
ATOM 957 C CA . ILE A 1 125 ? -3.666 13.343 -0.262 1 94.65 125 ILE A CA 1
ATOM 958 C C . ILE A 1 125 ? -4.513 12.082 -0.103 1 94.65 125 ILE A C 1
ATOM 960 O O . ILE A 1 125 ? -5.615 11.994 -0.65 1 94.65 125 ILE A O 1
ATOM 964 N N . ALA A 1 126 ? -4.03 11.103 0.57 1 96.81 126 ALA A N 1
ATOM 965 C CA . ALA A 1 126 ? -4.814 9.889 0.784 1 96.81 126 ALA A CA 1
ATOM 966 C C . ALA A 1 126 ? -5.993 10.155 1.715 1 96.81 126 ALA A C 1
ATOM 968 O O . ALA A 1 126 ? -6.842 9.283 1.917 1 96.81 126 ALA A O 1
ATOM 969 N N . ALA A 1 127 ? -6.055 11.357 2.268 1 96.58 127 ALA A N 1
ATOM 970 C CA . ALA A 1 127 ? -7.197 11.79 3.07 1 96.58 127 ALA A CA 1
ATOM 971 C C . ALA A 1 127 ? -8.502 11.633 2.296 1 96.58 127 ALA A C 1
ATOM 973 O O . ALA A 1 127 ? -9.546 11.336 2.881 1 96.58 127 ALA A O 1
ATOM 974 N N . SER A 1 128 ? -8.437 11.763 1.003 1 93.8 128 SER A N 1
ATOM 975 C CA . SER A 1 128 ? -9.633 11.713 0.169 1 93.8 128 SER A CA 1
ATOM 976 C C . SER A 1 128 ? -10.265 10.325 0.193 1 93.8 128 SER A C 1
ATOM 978 O O . SER A 1 128 ? -11.432 10.162 -0.169 1 93.8 128 SER A O 1
ATOM 980 N N . VAL A 1 129 ? -9.451 9.312 0.63 1 94.72 129 VAL A N 1
ATOM 981 C CA . VAL A 1 129 ? -9.975 7.952 0.693 1 94.72 129 VAL A CA 1
ATOM 982 C C . VAL A 1 129 ? -9.833 7.408 2.113 1 94.72 129 VAL A C 1
ATOM 984 O O . VAL A 1 129 ? -9.712 6.197 2.312 1 94.72 129 VAL A O 1
ATOM 987 N N . GLN A 1 130 ? -9.67 8.317 3.005 1 95.44 130 GLN A N 1
ATOM 988 C CA . GLN A 1 130 ? -9.64 8.036 4.436 1 95.44 130 GLN A CA 1
ATOM 989 C C . GLN A 1 130 ? -8.479 7.111 4.791 1 95.44 130 GLN A C 1
ATOM 991 O O . GLN A 1 130 ? -8.627 6.208 5.616 1 95.44 130 GLN A O 1
ATOM 996 N N . ALA A 1 131 ? -7.353 7.295 4.135 1 97.3 131 ALA A N 1
ATOM 997 C CA . ALA A 1 131 ? -6.169 6.477 4.384 1 97.3 131 ALA A CA 1
ATOM 998 C C . ALA A 1 131 ? -4.931 7.347 4.579 1 97.3 131 ALA A C 1
ATOM 1000 O O . ALA A 1 131 ? -3.815 6.931 4.258 1 97.3 131 ALA A O 1
ATOM 1001 N N . ALA A 1 132 ? -5.184 8.52 5.079 1 97.81 132 ALA A N 1
ATOM 1002 C CA . ALA A 1 132 ? -4.075 9.446 5.291 1 97.81 132 ALA A CA 1
ATOM 1003 C C . ALA A 1 132 ? -3.386 9.179 6.626 1 97.81 132 ALA A C 1
ATOM 1005 O O . ALA A 1 132 ? -4.02 8.719 7.578 1 97.81 132 ALA A O 1
ATOM 1006 N N . LEU A 1 133 ? -2.121 9.375 6.623 1 98.21 133 LEU A N 1
ATOM 1007 C CA . LEU A 1 133 ? -1.419 9.584 7.885 1 98.21 133 LEU A CA 1
ATOM 1008 C C . LEU A 1 133 ? -1.263 11.072 8.179 1 98.21 133 LEU A C 1
ATOM 1010 O O . LEU A 1 133 ? -0.803 11.833 7.325 1 98.21 133 LEU A O 1
ATOM 1014 N N . THR A 1 134 ? -1.686 11.456 9.35 1 98.38 134 THR A N 1
ATOM 1015 C CA . THR A 1 134 ? -1.57 12.854 9.75 1 98.38 134 THR A CA 1
ATOM 1016 C C . THR A 1 134 ? -0.614 13.002 10.929 1 98.38 134 THR A C 1
ATOM 1018 O O . THR A 1 134 ? -0.871 12.475 12.014 1 98.38 134 THR A O 1
ATOM 1021 N N . GLY A 1 135 ? 0.531 13.671 10.705 1 98.29 135 GLY A N 1
ATOM 1022 C CA . GLY A 1 135 ? 1.373 14.076 11.819 1 98.29 135 GLY A CA 1
ATOM 1023 C C . GLY A 1 135 ? 0.833 15.28 12.568 1 98.29 135 GLY A C 1
ATOM 1024 O O . GLY A 1 135 ? 0.377 16.246 11.953 1 98.29 135 GLY A O 1
ATOM 1025 N N . ILE A 1 136 ? 0.819 15.208 13.904 1 98.55 136 ILE A N 1
ATOM 1026 C CA . ILE A 1 136 ? 0.244 16.272 14.719 1 98.55 136 ILE A CA 1
ATOM 1027 C C . ILE A 1 136 ? 1.254 16.718 15.773 1 98.55 136 ILE A C 1
ATOM 1029 O O . ILE A 1 136 ? 1.839 15.888 16.472 1 98.55 136 ILE A O 1
ATOM 1033 N N . TYR A 1 137 ? 1.467 18.033 15.865 1 98.16 137 TYR A N 1
ATOM 1034 C CA . TYR A 1 137 ? 2.395 18.575 16.851 1 98.16 137 TYR A CA 1
ATOM 1035 C C . TYR A 1 137 ? 1.853 19.863 17.46 1 98.16 137 TYR A C 1
ATOM 1037 O O . TYR A 1 137 ? 1.245 20.679 16.763 1 98.16 137 TYR A O 1
ATOM 1045 N N . SER A 1 138 ? 1.996 20.027 18.696 1 98.19 138 SER A N 1
ATOM 1046 C CA . SER A 1 138 ? 1.804 21.288 19.404 1 98.19 138 SER A CA 1
ATOM 1047 C C . SER A 1 138 ? 2.901 21.516 20.437 1 98.19 138 SER A C 1
ATOM 1049 O O . SER A 1 138 ? 3.373 20.568 21.069 1 98.19 138 SER A O 1
ATOM 1051 N N . ASP A 1 139 ? 3.31 22.742 20.534 1 95.98 139 ASP A N 1
ATOM 1052 C CA . ASP A 1 139 ? 4.277 23.049 21.584 1 95.98 139 ASP A CA 1
ATOM 1053 C C . ASP A 1 139 ? 3.574 23.409 22.89 1 95.98 139 ASP A C 1
ATOM 1055 O O . ASP A 1 139 ? 4.228 23.724 23.887 1 95.98 139 ASP A O 1
ATOM 1059 N N . ASP A 1 140 ? 2.282 23.346 22.876 1 93.07 140 ASP A N 1
ATOM 1060 C CA . ASP A 1 140 ? 1.482 23.609 24.068 1 93.07 140 ASP A CA 1
ATOM 1061 C C . ASP A 1 140 ? 1.092 22.307 24.765 1 93.07 140 ASP A C 1
ATOM 1063 O O . ASP A 1 140 ? 1.013 21.255 24.127 1 93.07 140 ASP A O 1
ATOM 1067 N N . GLY A 1 141 ? 0.894 22.373 26.109 1 91.98 141 GLY A N 1
ATOM 1068 C CA . GLY A 1 141 ? 0.23 21.281 26.804 1 91.98 141 GLY A CA 1
ATOM 1069 C C . GLY A 1 141 ? -1.266 21.239 26.558 1 91.98 141 GLY A C 1
ATOM 1070 O O . GLY A 1 141 ? -1.994 22.144 26.972 1 91.98 141 GLY A O 1
ATOM 1071 N N . LEU A 1 142 ? -1.693 20.315 25.83 1 95.56 142 LEU A N 1
ATOM 1072 C CA . LEU A 1 142 ? -3.11 20.158 25.523 1 95.56 142 LEU A CA 1
ATOM 1073 C C . LEU A 1 142 ? -3.808 19.319 26.587 1 95.56 142 LEU A C 1
ATOM 1075 O O . LEU A 1 142 ? -3.207 18.404 27.155 1 95.56 142 LEU A O 1
ATOM 1079 N N . SER A 1 143 ? -5.049 19.703 26.842 1 94.89 143 SER A N 1
ATOM 1080 C CA . SER A 1 143 ? -5.846 18.825 27.692 1 94.89 143 SER A CA 1
ATOM 1081 C C . SER A 1 143 ? -6.138 17.499 26.997 1 94.89 143 SER A C 1
ATOM 1083 O O . SER A 1 143 ? -6.079 17.41 25.769 1 94.89 143 SER A O 1
ATOM 1085 N N . GLU A 1 144 ? -6.427 16.535 27.788 1 95.79 144 GLU A N 1
ATOM 1086 C CA . GLU A 1 144 ? -6.813 15.246 27.223 1 95.79 144 GLU A CA 1
ATOM 1087 C C . GLU A 1 144 ? -8.016 15.388 26.295 1 95.79 144 GLU A C 1
ATOM 1089 O O . GLU A 1 144 ? -8.086 14.728 25.256 1 95.79 144 GLU A O 1
ATOM 1094 N N . HIS A 1 145 ? -8.88 16.195 26.75 1 94.74 145 HIS A N 1
ATOM 1095 C CA . HIS A 1 145 ? -10.07 16.442 25.943 1 94.74 145 HIS A CA 1
ATOM 1096 C C . HIS A 1 145 ? -9.702 17.019 24.581 1 94.74 145 HIS A C 1
ATOM 1098 O O . HIS A 1 145 ? -10.193 16.552 23.551 1 94.74 145 HIS A O 1
ATOM 1104 N N . ASP A 1 146 ? -8.812 17.99 24.599 1 95.64 146 ASP A N 1
ATOM 1105 C CA . ASP A 1 146 ? -8.389 18.622 23.353 1 95.64 146 ASP A CA 1
ATOM 1106 C C . ASP A 1 146 ? -7.645 17.632 22.46 1 95.64 146 ASP A C 1
ATOM 1108 O O . ASP A 1 146 ? -7.906 17.555 21.257 1 95.64 146 ASP A O 1
ATOM 1112 N N . GLU A 1 147 ? -6.792 16.87 23.076 1 96.73 147 GLU A N 1
ATOM 1113 C CA . GLU A 1 147 ? -6.028 15.889 22.31 1 96.73 147 GLU A CA 1
ATOM 1114 C C . GLU A 1 147 ? -6.947 14.857 21.663 1 96.73 147 GLU A C 1
ATOM 1116 O O . GLU A 1 147 ? -6.773 14.51 20.493 1 96.73 147 GLU A O 1
ATOM 1121 N N . ASN A 1 148 ? -7.868 14.416 22.377 1 95.33 148 ASN A N 1
ATOM 1122 C CA . ASN A 1 148 ? -8.797 13.41 21.874 1 95.33 148 ASN A CA 1
ATOM 1123 C C . ASN A 1 148 ? -9.643 13.952 20.726 1 95.33 148 ASN A C 1
ATOM 1125 O O . ASN A 1 148 ? -9.878 13.252 19.739 1 95.33 148 ASN A O 1
ATOM 1129 N N . LEU A 1 149 ? -10.115 15.138 20.879 1 94.35 149 LEU A N 1
ATOM 1130 C CA . LEU A 1 149 ? -10.949 15.717 19.832 1 94.35 149 LEU A CA 1
ATOM 1131 C C . LEU A 1 149 ? -10.143 15.936 18.555 1 94.35 149 LEU A C 1
ATOM 1133 O O . LEU A 1 149 ? -10.634 15.676 17.454 1 94.35 149 LEU A O 1
ATOM 1137 N N . ILE A 1 150 ? -8.939 16.442 18.733 1 96.89 150 ILE A N 1
ATOM 1138 C CA . ILE A 1 150 ? -8.074 16.65 17.577 1 96.89 150 ILE A CA 1
ATOM 1139 C C . ILE A 1 150 ? -7.787 15.313 16.9 1 96.89 150 ILE A C 1
ATOM 1141 O O . ILE A 1 150 ? -7.821 15.212 15.671 1 96.89 150 ILE A O 1
ATOM 1145 N N . GLU A 1 151 ? -7.527 14.331 17.67 1 95.88 151 GLU A N 1
ATOM 1146 C CA . GLU A 1 151 ? -7.326 12.987 17.137 1 95.88 151 GLU A CA 1
ATOM 1147 C C . GLU A 1 151 ? -8.553 12.51 16.365 1 95.88 151 GLU A C 1
ATOM 1149 O O . GLU A 1 151 ? -8.425 11.917 15.292 1 95.88 151 GLU A O 1
ATOM 1154 N N . ASP A 1 152 ? -9.673 12.75 16.901 1 93.73 152 ASP A N 1
ATOM 1155 C CA . ASP A 1 152 ? -10.919 12.349 16.254 1 93.73 152 ASP A CA 1
ATOM 1156 C C . ASP A 1 152 ? -11.082 13.041 14.902 1 93.73 152 ASP A C 1
ATOM 1158 O O . ASP A 1 152 ? -11.549 12.431 13.939 1 93.73 152 ASP A O 1
ATOM 1162 N N . ILE A 1 153 ? -10.714 14.292 14.858 1 95.25 153 ILE A N 1
ATOM 1163 C CA . ILE A 1 153 ? -10.821 15.059 13.622 1 95.25 153 ILE A CA 1
ATOM 1164 C C . ILE A 1 153 ? -10.011 14.379 12.52 1 95.25 153 ILE A C 1
ATOM 1166 O O . ILE A 1 153 ? -10.528 14.123 11.43 1 95.25 153 ILE A O 1
ATOM 1170 N N . PHE A 1 154 ? -8.839 13.964 12.871 1 97.16 154 PHE A N 1
ATOM 1171 C CA . PHE A 1 154 ? -7.952 13.486 11.818 1 97.16 154 PHE A CA 1
ATOM 1172 C C . PHE A 1 154 ? -8.085 11.978 11.641 1 97.16 154 PHE A C 1
ATOM 1174 O O . PHE A 1 154 ? -7.711 11.435 10.599 1 97.16 154 PHE A O 1
ATOM 1181 N N . SER A 1 155 ? -8.65 11.275 12.656 1 95.61 155 SER A N 1
ATOM 1182 C CA . SER A 1 155 ? -8.948 9.856 12.492 1 95.61 155 SER A CA 1
ATOM 1183 C C . SER A 1 155 ? -10.06 9.64 11.471 1 95.61 155 SER A C 1
ATOM 1185 O O . SER A 1 155 ? -10.221 8.536 10.946 1 95.61 155 SER A O 1
ATOM 1187 N N . ALA A 1 156 ? -10.749 10.718 11.21 1 95.04 156 ALA A N 1
ATOM 1188 C CA . ALA A 1 156 ? -11.817 10.657 10.216 1 95.04 156 ALA A CA 1
ATOM 1189 C C . ALA A 1 156 ? -11.251 10.441 8.815 1 95.04 156 ALA A C 1
ATOM 1191 O O . ALA A 1 156 ? -11.967 10.006 7.91 1 95.04 156 ALA A O 1
ATOM 1192 N N . ILE A 1 157 ? -9.986 10.737 8.642 1 96.8 157 ILE A N 1
ATOM 1193 C CA . ILE A 1 157 ? -9.42 10.627 7.302 1 96.8 157 ILE A CA 1
ATOM 1194 C C . ILE A 1 157 ? -8.254 9.641 7.314 1 96.8 157 ILE A C 1
ATOM 1196 O O . ILE A 1 157 ? -7.456 9.602 6.374 1 96.8 157 ILE A O 1
ATOM 1200 N N . GLY A 1 158 ? -8.118 8.922 8.367 1 96.88 158 GLY A N 1
ATOM 1201 C CA . GLY A 1 158 ? -7.066 7.919 8.407 1 96.88 158 GLY A CA 1
ATOM 1202 C C . GLY A 1 158 ? -6.44 7.765 9.781 1 96.88 158 GLY A C 1
ATOM 1203 O O . GLY A 1 158 ? -7.148 7.72 10.789 1 96.88 158 GLY A O 1
ATOM 1204 N N . SER A 1 159 ? -5.076 7.663 9.837 1 97.13 159 SER A N 1
ATOM 1205 C CA . SER A 1 159 ? -4.339 7.449 11.078 1 97.13 159 SER A CA 1
ATOM 1206 C C . SER A 1 159 ? -3.628 8.722 11.525 1 97.13 159 SER A C 1
ATOM 1208 O O . SER A 1 159 ? -3.422 9.638 10.726 1 97.13 159 SER A O 1
ATOM 1210 N N . THR A 1 160 ? -3.316 8.732 12.794 1 97.7 160 THR A N 1
ATOM 1211 C CA . THR A 1 160 ? -2.656 9.912 13.342 1 97.7 160 THR A CA 1
ATOM 1212 C C . THR A 1 160 ? -1.344 9.531 14.021 1 97.7 160 THR A C 1
ATOM 1214 O O . THR A 1 160 ? -1.183 8.399 14.482 1 97.7 160 THR A O 1
ATOM 1217 N N . ALA A 1 161 ? -0.393 10.391 13.949 1 97.14 161 ALA A N 1
ATOM 1218 C CA . ALA A 1 161 ? 0.859 10.277 14.692 1 97.14 161 ALA A CA 1
ATOM 1219 C C . ALA A 1 161 ? 1.147 11.551 15.481 1 97.14 161 ALA A C 1
ATOM 1221 O O . ALA A 1 161 ? 1.438 12.598 14.898 1 97.14 161 ALA A O 1
ATOM 1222 N N . TRP A 1 162 ? 1.01 11.463 16.805 1 97.51 162 TRP A N 1
ATOM 1223 C CA . TRP A 1 162 ? 1.411 12.589 17.643 1 97.51 162 TRP A CA 1
ATOM 1224 C C . TRP A 1 162 ? 2.93 12.681 17.739 1 97.51 162 TRP A C 1
ATOM 1226 O O . TRP A 1 162 ? 3.606 11.677 17.978 1 97.51 162 TRP A O 1
ATOM 1236 N N . LEU A 1 163 ? 3.458 13.837 17.562 1 97.81 163 LEU A N 1
ATOM 1237 C CA . LEU A 1 163 ? 4.898 14.05 17.461 1 97.81 163 LEU A CA 1
ATOM 1238 C C . LEU A 1 163 ? 5.426 14.783 18.69 1 97.81 163 LEU A C 1
ATOM 1240 O O . LEU A 1 163 ? 4.705 15.57 19.307 1 97.81 163 LEU A O 1
ATOM 1244 N N . ASP A 1 164 ? 6.707 14.585 18.978 1 95.99 164 ASP A N 1
ATOM 1245 C CA . ASP A 1 164 ? 7.314 15.141 20.183 1 95.99 164 ASP A CA 1
ATOM 1246 C C . ASP A 1 164 ? 8.042 16.449 19.879 1 95.99 164 ASP A C 1
ATOM 1248 O O . ASP A 1 164 ? 8.267 17.264 20.776 1 95.99 164 ASP A O 1
ATOM 1252 N N . ASP A 1 165 ? 8.416 16.572 18.637 1 96.49 165 ASP A N 1
ATOM 1253 C CA . ASP A 1 165 ? 9.215 17.716 18.207 1 96.49 165 ASP A CA 1
ATOM 1254 C C . ASP A 1 165 ? 8.752 18.229 16.846 1 96.49 165 ASP A C 1
ATOM 1256 O O . ASP A 1 165 ? 8.348 17.444 15.985 1 96.49 165 ASP A O 1
ATOM 1260 N N . GLU A 1 166 ? 8.836 19.551 16.723 1 96.89 166 GLU A N 1
ATOM 1261 C CA . GLU A 1 166 ? 8.352 20.139 15.478 1 96.89 166 GLU A CA 1
ATOM 1262 C C . GLU A 1 166 ? 9.186 19.675 14.287 1 96.89 166 GLU A C 1
ATOM 1264 O O . GLU A 1 166 ? 8.699 19.643 13.155 1 96.89 166 GLU A O 1
ATOM 1269 N N . ILE A 1 167 ? 10.488 19.3 14.505 1 96.09 167 ILE A N 1
ATOM 1270 C CA . ILE A 1 167 ? 11.362 18.832 13.435 1 96.09 167 ILE A CA 1
ATOM 1271 C C . ILE A 1 167 ? 10.778 17.568 12.807 1 96.09 167 ILE A C 1
ATOM 1273 O O . ILE A 1 167 ? 11.043 17.268 11.64 1 96.09 167 ILE A O 1
ATOM 1277 N N . GLN A 1 168 ? 10.039 16.824 13.575 1 97.91 168 GLN A N 1
ATOM 1278 C CA . GLN A 1 168 ? 9.433 15.599 13.064 1 97.91 168 GLN A CA 1
ATOM 1279 C C . GLN A 1 168 ? 8.4 15.906 11.984 1 97.91 168 GLN A C 1
ATOM 1281 O O . GLN A 1 168 ? 8.082 15.046 11.16 1 97.91 168 GLN A O 1
ATOM 1286 N N . LEU A 1 169 ? 7.874 17.132 11.974 1 97.85 169 LEU A N 1
ATOM 1287 C CA . LEU A 1 169 ? 6.975 17.514 10.891 1 97.85 169 LEU A CA 1
ATOM 1288 C C . LEU A 1 169 ? 7.724 17.587 9.564 1 97.85 169 LEU A C 1
ATOM 1290 O O . LEU A 1 169 ? 7.14 17.354 8.503 1 97.85 169 LEU A O 1
ATOM 1294 N N . ASP A 1 170 ? 9.024 17.961 9.61 1 97.05 170 ASP A N 1
ATOM 1295 C CA . ASP A 1 170 ? 9.848 17.863 8.409 1 97.05 170 ASP A CA 1
ATOM 1296 C C . ASP A 1 170 ? 9.907 16.425 7.899 1 97.05 170 ASP A C 1
ATOM 1298 O O . ASP A 1 170 ? 9.775 16.181 6.698 1 97.05 170 ASP A O 1
ATOM 1302 N N . GLY A 1 171 ? 10.135 15.533 8.863 1 97.75 171 GLY A N 1
ATOM 1303 C CA . GLY A 1 171 ? 10.12 14.121 8.515 1 97.75 171 GLY A CA 1
ATOM 1304 C C . GLY A 1 171 ? 8.802 13.668 7.918 1 97.75 171 GLY A C 1
ATOM 1305 O O . GLY A 1 171 ? 8.783 12.956 6.911 1 97.75 171 GLY A O 1
ATOM 1306 N N . ILE A 1 172 ? 7.658 14.104 8.492 1 98.34 172 ILE A N 1
ATOM 1307 C CA . ILE A 1 172 ? 6.331 13.741 8.008 1 98.34 172 ILE A CA 1
ATOM 1308 C C . ILE A 1 172 ? 6.138 14.265 6.587 1 98.34 172 ILE A C 1
ATOM 1310 O O . ILE A 1 172 ? 5.598 13.563 5.728 1 98.34 172 ILE A O 1
ATOM 1314 N N . THR A 1 173 ? 6.581 15.447 6.372 1 96.62 173 THR A N 1
ATOM 1315 C CA . THR A 1 173 ? 6.471 16.034 5.041 1 96.62 173 THR A CA 1
ATOM 1316 C C . THR A 1 173 ? 7.218 15.188 4.013 1 96.62 173 THR A C 1
ATOM 1318 O O . THR A 1 173 ? 6.703 14.93 2.923 1 96.62 173 THR A O 1
ATOM 1321 N N . ALA A 1 174 ? 8.344 14.743 4.369 1 97.96 174 ALA A N 1
ATOM 1322 C CA . ALA A 1 174 ? 9.173 13.972 3.446 1 97.96 174 ALA A CA 1
ATOM 1323 C C . ALA A 1 174 ? 8.676 12.534 3.333 1 97.96 174 ALA A C 1
ATOM 1325 O O . ALA A 1 174 ? 8.625 11.973 2.236 1 97.96 174 ALA A O 1
ATOM 1326 N N . LEU A 1 175 ? 8.3 11.91 4.429 1 98.39 175 LEU A N 1
ATOM 1327 C CA . LEU A 1 175 ? 8 10.483 4.499 1 98.39 175 LEU A CA 1
ATOM 1328 C C . LEU A 1 175 ? 6.563 10.208 4.069 1 98.39 175 LEU A C 1
ATOM 1330 O O . LEU A 1 175 ? 6.267 9.141 3.527 1 98.39 175 LEU A O 1
ATOM 1334 N N . SER A 1 176 ? 5.667 11.113 4.35 1 97.66 176 SER A N 1
ATOM 1335 C CA . SER A 1 176 ? 4.241 10.857 4.168 1 97.66 176 SER A CA 1
ATOM 1336 C C . SER A 1 176 ? 3.631 11.822 3.157 1 97.66 176 SER A C 1
ATOM 1338 O O . SER A 1 176 ? 2.934 11.401 2.231 1 97.66 176 SER A O 1
ATOM 1340 N N . GLY A 1 177 ? 3.893 13.068 3.306 1 95.71 177 GLY A N 1
ATOM 1341 C CA . GLY A 1 177 ? 3.388 14.028 2.338 1 95.71 177 GLY A CA 1
ATOM 1342 C C . GLY A 1 177 ? 3.87 13.76 0.925 1 95.71 177 GLY A C 1
ATOM 1343 O O . GLY A 1 177 ? 3.098 13.309 0.076 1 95.71 177 GLY A O 1
ATOM 1344 N N . SER A 1 178 ? 5.199 13.915 0.792 1 96.8 178 SER A N 1
ATOM 1345 C CA . SER A 1 178 ? 5.813 13.65 -0.505 1 96.8 178 SER A CA 1
ATOM 1346 C C . SER A 1 178 ? 6.043 12.157 -0.713 1 96.8 178 SER A C 1
ATOM 1348 O O . SER A 1 178 ? 6.176 11.697 -1.849 1 96.8 178 SER A O 1
ATOM 1350 N N . GLY A 1 179 ? 6.068 11.441 0.405 1 97.8 179 GLY A N 1
ATOM 1351 C CA . GLY A 1 179 ? 6.364 10.018 0.359 1 97.8 179 GLY A CA 1
ATOM 1352 C C . GLY A 1 179 ? 5.409 9.239 -0.525 1 97.8 179 GLY A C 1
ATOM 1353 O O . GLY A 1 179 ? 5.801 8.255 -1.156 1 97.8 179 GLY A O 1
ATOM 1354 N N . ILE A 1 180 ? 4.187 9.623 -0.601 1 97.75 180 ILE A N 1
ATOM 1355 C CA . ILE A 1 180 ? 3.201 8.963 -1.45 1 97.75 180 ILE A CA 1
ATOM 1356 C C . ILE A 1 180 ? 3.68 8.972 -2.9 1 97.75 180 ILE A C 1
ATOM 1358 O O . ILE A 1 180 ? 3.511 7.987 -3.622 1 97.75 180 ILE A O 1
ATOM 1362 N N . ALA A 1 181 ? 4.278 10.045 -3.274 1 97.93 181 ALA A N 1
ATOM 1363 C CA . ALA A 1 181 ? 4.753 10.177 -4.649 1 97.93 181 ALA A CA 1
ATOM 1364 C C . ALA A 1 181 ? 5.922 9.234 -4.918 1 97.93 181 ALA A C 1
ATOM 1366 O O . ALA A 1 181 ? 6.152 8.831 -6.06 1 97.93 181 ALA A O 1
ATOM 1367 N N . TYR A 1 182 ? 6.743 8.909 -3.845 1 98.62 182 TYR A N 1
ATOM 1368 C CA . TYR A 1 182 ? 7.816 7.939 -4.029 1 98.62 182 TYR A CA 1
ATOM 1369 C C . TYR A 1 182 ? 7.263 6.593 -4.481 1 98.62 182 TYR A C 1
ATOM 1371 O O . TYR A 1 182 ? 7.814 5.959 -5.384 1 98.62 182 TYR A O 1
ATOM 1379 N N . PHE A 1 183 ? 6.216 6.209 -3.856 1 98.7 183 PHE A N 1
ATOM 1380 C CA . PHE A 1 183 ? 5.586 4.936 -4.188 1 98.7 183 PHE A CA 1
ATOM 1381 C C . PHE A 1 183 ? 5.03 4.961 -5.607 1 98.7 183 PHE A C 1
ATOM 1383 O O . PHE A 1 183 ? 5.226 4.015 -6.373 1 98.7 183 PHE A O 1
ATOM 1390 N N . TYR A 1 184 ? 4.355 6.035 -5.982 1 98.39 184 TYR A N 1
ATOM 1391 C CA . TYR A 1 184 ? 3.816 6.128 -7.334 1 98.39 184 TYR A CA 1
ATOM 1392 C C . TYR A 1 184 ? 4.936 6.15 -8.367 1 98.39 184 TYR A C 1
ATOM 1394 O O . TYR A 1 184 ? 4.783 5.619 -9.469 1 98.39 184 TYR A O 1
ATOM 1402 N N . ARG A 1 185 ? 6.002 6.785 -8.011 1 98.56 185 ARG A N 1
ATOM 1403 C CA . ARG A 1 185 ? 7.123 6.823 -8.945 1 98.56 185 ARG A CA 1
ATOM 1404 C C . ARG A 1 185 ? 7.707 5.43 -9.156 1 98.56 185 ARG A C 1
ATOM 1406 O O . ARG A 1 185 ? 8.075 5.069 -10.276 1 98.56 185 ARG A O 1
ATOM 1413 N N . LEU A 1 186 ? 7.851 4.7 -8.099 1 98.74 186 LEU A N 1
ATOM 1414 C CA . LEU A 1 186 ? 8.269 3.308 -8.228 1 98.74 186 LEU A CA 1
ATOM 1415 C C . LEU A 1 186 ? 7.276 2.518 -9.073 1 98.74 186 LEU A C 1
ATOM 1417 O O . LEU A 1 186 ? 7.674 1.771 -9.97 1 98.74 186 LEU A O 1
ATOM 1421 N N . MET A 1 187 ? 6.004 2.687 -8.794 1 98.64 187 MET A N 1
ATOM 1422 C CA . MET A 1 187 ? 4.956 1.979 -9.524 1 98.64 187 MET A CA 1
ATOM 1423 C C . MET A 1 187 ? 4.983 2.343 -11.004 1 98.64 187 MET A C 1
ATOM 1425 O O . MET A 1 187 ? 4.775 1.484 -11.863 1 98.64 187 MET A O 1
ATOM 1429 N N . GLN A 1 188 ? 5.218 3.612 -11.274 1 98.27 188 GLN A N 1
ATOM 1430 C CA . GLN A 1 188 ? 5.351 4.057 -12.657 1 98.27 188 GLN A CA 1
ATOM 1431 C C . GLN A 1 188 ? 6.512 3.35 -13.352 1 98.27 188 GLN A C 1
ATOM 1433 O O . GLN A 1 188 ? 6.381 2.909 -14.496 1 98.27 188 GLN A O 1
ATOM 1438 N N . ALA A 1 189 ? 7.639 3.272 -12.667 1 98.57 189 ALA A N 1
ATOM 1439 C CA . ALA A 1 189 ? 8.798 2.577 -13.219 1 98.57 189 ALA A CA 1
ATOM 1440 C C . ALA A 1 189 ? 8.492 1.101 -13.456 1 98.57 189 ALA A C 1
ATOM 1442 O O . ALA A 1 189 ? 8.903 0.53 -14.469 1 98.57 189 ALA A O 1
ATOM 1443 N N . MET A 1 190 ? 7.783 0.474 -12.555 1 98.63 190 MET A N 1
ATOM 1444 C CA . MET A 1 190 ? 7.384 -0.925 -12.687 1 98.63 190 MET A CA 1
ATOM 1445 C C . MET A 1 190 ? 6.477 -1.12 -13.898 1 98.63 190 MET A C 1
ATOM 1447 O O . MET A 1 190 ? 6.617 -2.1 -14.632 1 98.63 190 MET A O 1
ATOM 1451 N N . ALA A 1 191 ? 5.533 -0.183 -14.045 1 97.91 191 ALA A N 1
ATOM 1452 C CA . ALA A 1 191 ? 4.614 -0.271 -15.177 1 97.91 191 ALA A CA 1
ATOM 1453 C C . ALA A 1 191 ? 5.368 -0.201 -16.502 1 97.91 191 ALA A C 1
ATOM 1455 O O . ALA A 1 191 ? 5.106 -0.989 -17.414 1 97.91 191 ALA A O 1
ATOM 1456 N N . GLN A 1 192 ? 6.272 0.723 -16.582 1 97.6 192 GLN A N 1
ATOM 1457 C CA . GLN A 1 192 ? 7.067 0.86 -17.798 1 97.6 192 GLN A CA 1
ATOM 1458 C C . GLN A 1 192 ? 7.865 -0.41 -18.08 1 97.6 192 GLN A C 1
ATOM 1460 O O . GLN A 1 192 ? 7.876 -0.904 -19.21 1 97.6 192 GLN A O 1
ATOM 1465 N N . ALA A 1 193 ? 8.487 -0.92 -17.071 1 98.07 193 ALA A N 1
ATOM 1466 C CA . ALA A 1 193 ? 9.294 -2.128 -17.226 1 98.07 193 ALA A CA 1
ATOM 1467 C C . ALA A 1 193 ? 8.418 -3.338 -17.535 1 98.07 193 ALA A C 1
ATOM 1469 O O . ALA A 1 193 ? 8.856 -4.274 -18.207 1 98.07 193 ALA A O 1
ATOM 1470 N N . GLY A 1 194 ? 7.18 -3.364 -17 1 97.86 194 GLY A N 1
ATOM 1471 C CA . GLY A 1 194 ? 6.276 -4.495 -17.13 1 97.86 194 GLY A CA 1
ATOM 1472 C C . GLY A 1 194 ? 5.686 -4.631 -18.521 1 97.86 194 GLY A C 1
ATOM 1473 O O . GLY A 1 194 ? 5.156 -5.686 -18.875 1 97.86 194 GLY A O 1
ATOM 1474 N N . GLU A 1 195 ? 5.79 -3.587 -19.368 1 96.96 195 GLU A N 1
ATOM 1475 C CA . GLU A 1 195 ? 5.201 -3.571 -20.704 1 96.96 195 GLU A CA 1
ATOM 1476 C C . GLU A 1 195 ? 5.786 -4.677 -21.578 1 96.96 195 GLU A C 1
ATOM 1478 O O . GLU A 1 195 ? 5.099 -5.217 -22.447 1 96.96 195 GLU A O 1
ATOM 1483 N N . GLN A 1 196 ? 6.938 -5.059 -21.36 1 96.99 196 GLN A N 1
ATOM 1484 C CA . GLN A 1 196 ? 7.63 -6.025 -22.207 1 96.99 196 GLN A CA 1
ATOM 1485 C C . GLN A 1 196 ? 7.081 -7.434 -21.997 1 96.99 196 GLN A C 1
ATOM 1487 O O . GLN A 1 196 ? 7.348 -8.335 -22.794 1 96.99 196 GLN A O 1
ATOM 1492 N N . TYR A 1 197 ? 6.288 -7.615 -21.033 1 97.24 197 TYR A N 1
ATOM 1493 C CA . TYR A 1 197 ? 5.824 -8.963 -20.722 1 97.24 197 TYR A CA 1
ATOM 1494 C C . TYR A 1 197 ? 4.403 -9.18 -21.228 1 97.24 197 TYR A C 1
ATOM 1496 O O . TYR A 1 197 ? 3.699 -10.074 -20.752 1 97.24 197 TYR A O 1
ATOM 1504 N N . GLY A 1 198 ? 3.91 -8.283 -22.059 1 96.38 198 GLY A N 1
ATOM 1505 C CA . GLY A 1 198 ? 2.697 -8.524 -22.825 1 96.38 198 GLY A CA 1
ATOM 1506 C C . GLY A 1 198 ? 1.444 -8.024 -22.131 1 96.38 198 GLY A C 1
ATOM 1507 O O . GLY A 1 198 ? 0.332 -8.427 -22.48 1 96.38 198 GLY A O 1
ATOM 1508 N N . PHE A 1 199 ? 1.551 -7.168 -21.143 1 96.77 199 PHE A N 1
ATOM 1509 C CA . PHE A 1 199 ? 0.397 -6.619 -20.442 1 96.77 199 PHE A CA 1
ATOM 1510 C C . PHE A 1 199 ? -0.066 -5.321 -21.094 1 96.77 199 PHE A C 1
ATOM 1512 O O . PHE A 1 199 ? 0.755 -4.531 -21.566 1 96.77 199 PHE A O 1
ATOM 1519 N N . GLU A 1 200 ? -1.323 -5.138 -21.08 1 94.07 200 GLU A N 1
ATOM 1520 C CA . GLU A 1 200 ? -1.856 -3.823 -21.419 1 94.07 200 GLU A CA 1
ATOM 1521 C C . GLU A 1 200 ? -1.704 -2.848 -20.255 1 94.07 200 GLU A C 1
ATOM 1523 O O . GLU A 1 200 ? -1.459 -3.262 -19.12 1 94.07 200 GLU A O 1
ATOM 1528 N N . LYS A 1 201 ? -1.879 -1.595 -20.585 1 93.72 201 LYS A N 1
ATOM 1529 C CA . LYS A 1 201 ? -1.646 -0.526 -19.618 1 93.72 201 LYS A CA 1
ATOM 1530 C C . LYS A 1 201 ? -2.52 -0.704 -18.38 1 93.72 201 LYS A C 1
ATOM 1532 O O . LYS A 1 201 ? -2.027 -0.643 -17.252 1 93.72 201 LYS A O 1
ATOM 1537 N N . GLN A 1 202 ? -3.748 -0.949 -18.546 1 93.88 202 GLN A N 1
ATOM 1538 C CA . GLN A 1 202 ? -4.676 -1.069 -17.427 1 93.88 202 GLN A CA 1
ATOM 1539 C C . GLN A 1 202 ? -4.37 -2.306 -16.588 1 93.88 202 GLN A C 1
ATOM 1541 O O . GLN A 1 202 ? -4.492 -2.276 -15.362 1 93.88 202 GLN A O 1
ATOM 1546 N N . GLU A 1 203 ? -3.968 -3.408 -17.226 1 94.58 203 GLU A N 1
ATOM 1547 C CA . GLU A 1 203 ? -3.586 -4.615 -16.5 1 94.58 203 GLU A CA 1
ATOM 1548 C C . GLU A 1 203 ? -2.394 -4.354 -15.583 1 94.58 203 GLU A C 1
ATOM 1550 O O . GLU A 1 203 ? -2.38 -4.795 -14.432 1 94.58 203 GLU A O 1
ATOM 1555 N N . LEU A 1 204 ? -1.442 -3.654 -16.187 1 96.73 204 LEU A N 1
ATOM 1556 C CA . LEU A 1 204 ? -0.254 -3.323 -15.408 1 96.73 204 LEU A CA 1
ATOM 1557 C C . LEU A 1 204 ? -0.618 -2.464 -14.201 1 96.73 204 LEU A C 1
ATOM 1559 O O . LEU A 1 204 ? -0.12 -2.695 -13.097 1 96.73 204 LEU A O 1
ATOM 1563 N N . TYR A 1 205 ? -1.498 -1.486 -14.423 1 96.58 205 TYR A N 1
ATOM 1564 C CA . TYR A 1 205 ? -1.95 -0.637 -13.326 1 96.58 205 TYR A CA 1
ATOM 1565 C C . TYR A 1 205 ? -2.573 -1.47 -12.212 1 96.58 205 TYR A C 1
ATOM 1567 O O . TYR A 1 205 ? -2.237 -1.3 -11.038 1 96.58 205 TYR A O 1
ATOM 1575 N N . ASP A 1 206 ? -3.442 -2.409 -12.617 1 96.3 206 ASP A N 1
ATOM 1576 C CA . ASP A 1 206 ? -4.141 -3.234 -11.636 1 96.3 206 ASP A CA 1
ATOM 1577 C C . ASP A 1 206 ? -3.164 -4.129 -10.876 1 96.3 206 ASP A C 1
ATOM 1579 O O . ASP A 1 206 ? -3.201 -4.193 -9.646 1 96.3 206 ASP A O 1
ATOM 1583 N N . ILE A 1 207 ? -2.285 -4.748 -11.611 1 97.64 207 ILE A N 1
ATOM 1584 C CA . ILE A 1 207 ? -1.347 -5.707 -11.039 1 97.64 207 ILE A CA 1
ATOM 1585 C C . ILE A 1 207 ? -0.438 -5.003 -10.034 1 97.64 207 ILE A C 1
ATOM 1587 O O . ILE A 1 207 ? -0.267 -5.474 -8.907 1 97.64 207 ILE A O 1
ATOM 1591 N N . ILE A 1 208 ? 0.075 -3.899 -10.427 1 98.3 208 ILE A N 1
ATOM 1592 C CA . ILE A 1 208 ? 1.049 -3.184 -9.609 1 98.3 208 ILE A CA 1
ATOM 1593 C C . ILE A 1 208 ? 0.356 -2.587 -8.386 1 98.3 208 ILE A C 1
ATOM 1595 O O . ILE A 1 208 ? 0.877 -2.664 -7.27 1 98.3 208 ILE A O 1
ATOM 1599 N N . THR A 1 209 ? -0.831 -2.017 -8.578 1 97.94 209 THR A N 1
ATOM 1600 C CA . THR A 1 209 ? -1.609 -1.425 -7.495 1 97.94 209 THR A CA 1
ATOM 1601 C C . THR A 1 209 ? -1.953 -2.473 -6.441 1 97.94 209 THR A C 1
ATOM 1603 O O . THR A 1 209 ? -1.772 -2.241 -5.244 1 97.94 209 THR A O 1
ATOM 1606 N N . LEU A 1 210 ? -2.37 -3.609 -6.871 1 98.07 210 LEU A N 1
ATOM 1607 C CA . LEU A 1 210 ? -2.77 -4.665 -5.948 1 98.07 210 LEU A CA 1
ATOM 1608 C C . LEU A 1 210 ? -1.554 -5.275 -5.26 1 98.07 210 LEU A C 1
ATOM 1610 O O . LEU A 1 210 ? -1.634 -5.689 -4.101 1 98.07 210 LEU A O 1
ATOM 1614 N N . THR A 1 211 ? -0.427 -5.293 -5.978 1 98.42 211 THR A N 1
ATOM 1615 C CA . THR A 1 211 ? 0.82 -5.738 -5.366 1 98.42 211 THR A CA 1
ATOM 1616 C C . THR A 1 211 ? 1.252 -4.779 -4.26 1 98.42 211 THR A C 1
ATOM 1618 O O . THR A 1 211 ? 1.648 -5.212 -3.176 1 98.42 211 THR A O 1
ATOM 1621 N N . ALA A 1 212 ? 1.13 -3.502 -4.54 1 98.51 212 ALA A N 1
ATOM 1622 C CA . ALA A 1 212 ? 1.451 -2.486 -3.541 1 98.51 212 ALA A CA 1
ATOM 1623 C C . ALA A 1 212 ? 0.54 -2.607 -2.323 1 98.51 212 ALA A C 1
ATOM 1625 O O . ALA A 1 212 ? 1.001 -2.511 -1.183 1 98.51 212 ALA A O 1
ATOM 1626 N N . LEU A 1 213 ? -0.722 -2.784 -2.555 1 98.24 213 LEU A N 1
ATOM 1627 C CA . LEU A 1 213 ? -1.683 -2.954 -1.47 1 98.24 213 LEU A CA 1
ATOM 1628 C C . LEU A 1 213 ? -1.338 -4.176 -0.625 1 98.24 213 LEU A C 1
ATOM 1630 O O . LEU A 1 213 ? -1.412 -4.127 0.605 1 98.24 213 LEU A O 1
ATOM 1634 N N . GLY A 1 214 ? -0.994 -5.227 -1.295 1 98.01 214 GLY A N 1
ATOM 1635 C CA . GLY A 1 214 ? -0.583 -6.422 -0.574 1 98.01 214 GLY A CA 1
ATOM 1636 C C . GLY A 1 214 ? 0.625 -6.196 0.316 1 98.01 214 GLY A C 1
ATOM 1637 O O . GLY A 1 214 ? 0.636 -6.618 1.475 1 98.01 214 GLY A O 1
ATOM 1638 N N . ALA A 1 215 ? 1.648 -5.547 -0.22 1 97.89 215 ALA A N 1
ATOM 1639 C CA . ALA A 1 215 ? 2.852 -5.247 0.55 1 97.89 215 ALA A CA 1
ATOM 1640 C C . ALA A 1 215 ? 2.522 -4.404 1.779 1 97.89 215 ALA A C 1
ATOM 1642 O O . ALA A 1 215 ? 2.966 -4.711 2.887 1 97.89 215 ALA A O 1
ATOM 1643 N N . ALA A 1 216 ? 1.727 -3.383 1.558 1 97.88 216 ALA A N 1
ATOM 1644 C CA . ALA A 1 216 ? 1.376 -2.479 2.65 1 97.88 216 ALA A CA 1
ATOM 1645 C C . ALA A 1 216 ? 0.526 -3.19 3.7 1 97.88 216 ALA A C 1
ATOM 1647 O O . ALA A 1 216 ? 0.742 -3.019 4.902 1 97.88 216 ALA A O 1
ATOM 1648 N N . THR A 1 217 ? -0.423 -3.987 3.256 1 97.07 217 THR A N 1
ATOM 1649 C CA . THR A 1 217 ? -1.305 -4.708 4.166 1 97.07 217 THR A CA 1
ATOM 1650 C C . THR A 1 217 ? -0.51 -5.684 5.029 1 97.07 217 THR A C 1
ATOM 1652 O O . THR A 1 217 ? -0.741 -5.783 6.236 1 97.07 217 THR A O 1
ATOM 1655 N N . LEU A 1 218 ? 0.393 -6.353 4.386 1 95.23 218 LEU A N 1
ATOM 1656 C CA . LEU A 1 218 ? 1.241 -7.283 5.124 1 95.23 218 LEU A CA 1
ATOM 1657 C C . LEU A 1 218 ? 2.029 -6.556 6.21 1 95.23 218 LEU A C 1
ATOM 1659 O O . LEU A 1 218 ? 2.123 -7.038 7.341 1 95.23 218 LEU A O 1
ATOM 1663 N N . ALA A 1 219 ? 2.535 -5.417 5.897 1 95.76 219 ALA A N 1
ATOM 1664 C CA . ALA A 1 219 ? 3.306 -4.629 6.856 1 95.76 219 ALA A CA 1
ATOM 1665 C C . ALA A 1 219 ? 2.416 -4.116 7.985 1 95.76 219 ALA A C 1
ATOM 1667 O O . ALA A 1 219 ? 2.818 -4.118 9.151 1 95.76 219 ALA A O 1
ATOM 1668 N N . VAL A 1 220 ? 1.211 -3.651 7.681 1 95.51 220 VAL A N 1
ATOM 1669 C CA . VAL A 1 220 ? 0.285 -3.103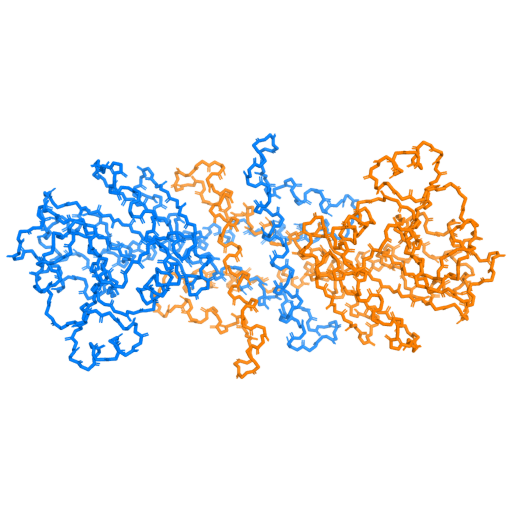 8.667 1 95.51 220 VAL A CA 1
ATOM 1670 C C . VAL A 1 220 ? -0.083 -4.179 9.686 1 95.51 220 VAL A C 1
ATOM 1672 O O . VAL A 1 220 ? -0.217 -3.894 10.878 1 95.51 220 VAL A O 1
ATOM 1675 N N . GLU A 1 221 ? -0.267 -5.402 9.176 1 92.72 221 GLU A N 1
ATOM 1676 C CA . GLU A 1 221 ? -0.644 -6.508 10.05 1 92.72 221 GLU A CA 1
ATOM 1677 C C . GLU A 1 221 ? 0.449 -6.8 11.074 1 92.72 221 GLU A C 1
ATOM 1679 O O . GLU A 1 221 ? 0.186 -7.404 12.116 1 92.72 221 GLU A O 1
ATOM 1684 N N . SER A 1 222 ? 1.586 -6.335 10.783 1 89.09 222 SER A N 1
ATOM 1685 C CA . SER A 1 222 ? 2.712 -6.616 11.668 1 89.09 222 SER A CA 1
ATOM 1686 C C . SER A 1 222 ? 2.965 -5.457 12.626 1 89.09 222 SER A C 1
ATOM 1688 O O . SER A 1 222 ? 3.828 -5.546 13.502 1 89.09 222 SER A O 1
ATOM 1690 N N . ILE A 1 223 ? 2.276 -4.348 12.557 1 85.01 223 ILE A N 1
ATOM 1691 C CA . ILE A 1 223 ? 2.487 -3.164 13.382 1 85.01 223 ILE A CA 1
ATOM 1692 C C . ILE A 1 223 ? 2.277 -3.515 14.853 1 85.01 223 ILE A C 1
ATOM 1694 O O . ILE A 1 223 ? 3.053 -3.097 15.715 1 85.01 223 ILE A O 1
ATOM 1698 N N . ASP A 1 224 ? 1.305 -4.338 15.126 1 77.39 224 ASP A N 1
ATOM 1699 C CA . ASP A 1 224 ? 0.983 -4.611 16.523 1 77.39 224 ASP A CA 1
ATOM 1700 C C . ASP A 1 224 ? 1.734 -5.841 17.03 1 77.39 224 ASP A C 1
ATOM 1702 O O . ASP A 1 224 ? 1.556 -6.254 18.178 1 77.39 224 ASP A O 1
ATOM 1706 N N . ASP A 1 225 ? 2.517 -6.378 16.042 1 71.69 225 ASP A N 1
ATOM 1707 C CA . ASP A 1 225 ? 3.282 -7.541 16.483 1 71.69 225 ASP A CA 1
ATOM 1708 C C . ASP A 1 225 ? 4.533 -7.116 17.249 1 71.69 225 ASP A C 1
ATOM 1710 O O . ASP A 1 225 ? 5.633 -7.101 16.693 1 71.69 225 ASP A O 1
ATOM 1714 N N . VAL A 1 226 ? 4.395 -6.628 18.405 1 59.1 226 VAL A N 1
ATOM 1715 C CA . VAL A 1 226 ? 5.396 -6.066 19.306 1 59.1 226 VAL A CA 1
ATOM 1716 C C . VAL A 1 226 ? 6.578 -7.025 19.428 1 59.1 226 VAL A C 1
ATOM 1718 O O . VAL A 1 226 ? 7.729 -6.592 19.523 1 59.1 226 VAL A O 1
ATOM 1721 N N . GLU A 1 227 ? 6.26 -8.29 19.445 1 56.24 227 GLU A N 1
ATOM 1722 C CA . GLU A 1 227 ? 7.301 -9.285 19.687 1 56.24 227 GLU A CA 1
ATOM 1723 C C . GLU A 1 227 ? 8.251 -9.39 18.498 1 56.24 227 GLU A C 1
ATOM 1725 O O . GLU A 1 227 ? 9.418 -9.751 18.659 1 56.24 227 GLU A O 1
ATOM 1730 N N . GLN A 1 228 ? 7.766 -9.097 17.422 1 59.98 228 GLN A N 1
ATOM 1731 C CA . GLN A 1 228 ? 8.603 -9.388 16.263 1 59.98 228 GLN A CA 1
ATOM 1732 C C . GLN A 1 228 ? 9.306 -8.129 15.762 1 59.98 228 GLN A C 1
ATOM 1734 O O . GLN A 1 228 ? 10.283 -8.213 15.015 1 59.98 228 GLN A O 1
ATOM 1739 N N . ASN A 1 229 ? 9.173 -7.024 16.625 1 65.01 229 ASN A N 1
ATOM 1740 C CA . ASN A 1 229 ? 9.801 -5.798 16.145 1 65.01 229 ASN A CA 1
ATOM 1741 C C . ASN A 1 229 ? 9.774 -5.714 14.621 1 65.01 229 ASN A C 1
ATOM 1743 O O . ASN A 1 229 ? 10.806 -5.875 13.968 1 65.01 229 ASN A O 1
ATOM 1747 N N . ALA A 1 230 ? 8.759 -5.403 13.998 1 76.06 230 ALA A N 1
ATOM 1748 C CA . ALA A 1 230 ? 8.585 -5.427 12.548 1 76.06 230 ALA A CA 1
ATOM 1749 C C . ALA A 1 230 ? 9.614 -4.536 11.858 1 76.06 230 ALA A C 1
ATOM 1751 O O . ALA A 1 230 ? 9.894 -3.427 12.32 1 76.06 230 ALA A O 1
ATOM 1752 N N . ASP A 1 231 ? 10.288 -5.136 10.907 1 89.89 231 ASP A N 1
ATOM 1753 C CA . ASP A 1 231 ? 11.319 -4.472 10.114 1 89.89 231 ASP A CA 1
ATOM 1754 C C . ASP A 1 231 ? 11.212 -4.858 8.64 1 89.89 231 ASP A C 1
ATOM 1756 O O . ASP A 1 231 ? 10.938 -6.015 8.315 1 89.89 231 ASP A O 1
ATOM 1760 N N . PHE A 1 232 ? 11.391 -3.839 7.848 1 96.02 232 PHE A N 1
ATOM 1761 C CA . PHE A 1 232 ? 11.268 -4.072 6.413 1 96.02 232 PHE A CA 1
ATOM 1762 C C . PHE A 1 232 ? 12.35 -5.028 5.925 1 96.02 232 PHE A C 1
ATOM 1764 O O . PHE A 1 232 ? 12.11 -5.839 5.028 1 96.02 232 PHE A O 1
ATOM 1771 N N . ALA A 1 233 ? 13.53 -4.979 6.57 1 93.65 233 ALA A N 1
ATOM 1772 C CA . ALA A 1 233 ? 14.633 -5.866 6.21 1 93.65 233 ALA A CA 1
ATOM 1773 C C . ALA A 1 233 ? 14.259 -7.327 6.439 1 93.65 233 ALA A C 1
ATOM 1775 O O . ALA A 1 233 ? 14.633 -8.201 5.653 1 93.65 233 ALA A O 1
ATOM 1776 N N . THR A 1 234 ? 13.547 -7.6 7.504 1 92.07 234 THR A N 1
ATOM 1777 C CA . THR A 1 234 ? 13.119 -8.959 7.817 1 92.07 234 THR A CA 1
ATOM 1778 C C . THR A 1 234 ? 12.143 -9.474 6.763 1 92.07 234 THR A C 1
ATOM 1780 O O . THR A 1 234 ? 12.21 -10.638 6.363 1 92.07 234 THR A O 1
ATOM 1783 N N . PHE A 1 235 ? 11.245 -8.624 6.33 1 93.37 235 PHE A N 1
ATOM 1784 C CA . PHE A 1 235 ? 10.321 -9.007 5.269 1 93.37 235 PHE A CA 1
ATOM 1785 C C . PHE A 1 235 ? 11.076 -9.336 3.986 1 93.37 235 PHE A C 1
ATOM 1787 O O . PHE A 1 235 ? 10.774 -10.328 3.319 1 93.37 235 PHE A O 1
ATOM 1794 N N . ILE A 1 236 ? 12.049 -8.488 3.653 1 96.01 236 ILE A N 1
ATOM 1795 C CA . ILE A 1 236 ? 12.845 -8.705 2.45 1 96.01 236 ILE A CA 1
ATOM 1796 C C . ILE A 1 236 ? 13.564 -10.049 2.542 1 96.01 236 ILE A C 1
ATOM 1798 O O . ILE A 1 236 ? 13.586 -10.816 1.577 1 96.01 236 ILE A O 1
ATOM 1802 N N . ASP A 1 237 ? 14.057 -10.352 3.717 1 93.07 237 ASP A N 1
ATOM 1803 C CA . ASP A 1 237 ? 14.788 -11.599 3.922 1 93.07 237 ASP A CA 1
ATOM 1804 C C . ASP A 1 237 ? 13.874 -12.808 3.739 1 93.07 237 ASP A C 1
ATOM 1806 O O . ASP A 1 237 ? 14.309 -13.853 3.249 1 93.07 237 ASP A O 1
ATOM 1810 N N . GLN A 1 238 ? 12.681 -12.659 4.123 1 89.58 238 GLN A N 1
ATOM 1811 C CA . GLN A 1 238 ? 11.711 -13.743 4.016 1 89.58 238 GLN A CA 1
ATOM 1812 C C . GLN A 1 238 ? 11.33 -13.998 2.561 1 89.58 238 GLN A C 1
ATOM 1814 O O . GLN A 1 238 ? 11.032 -15.133 2.181 1 89.58 238 GLN A O 1
ATOM 1819 N N . ILE A 1 239 ? 11.399 -12.996 1.771 1 92.61 239 ILE A N 1
ATOM 1820 C CA . ILE A 1 239 ? 10.944 -13.089 0.388 1 92.61 239 ILE A CA 1
ATOM 1821 C C . ILE A 1 239 ? 12.125 -13.415 -0.523 1 92.61 239 ILE A C 1
ATOM 1823 O O . ILE A 1 239 ? 11.999 -14.22 -1.448 1 92.61 239 ILE A O 1
ATOM 1827 N N . ALA A 1 240 ? 13.216 -12.692 -0.274 1 94.13 240 ALA A N 1
ATOM 1828 C CA . ALA A 1 240 ? 14.42 -12.837 -1.089 1 94.13 240 ALA A CA 1
ATOM 1829 C C . ALA A 1 240 ? 15.29 -13.983 -0.582 1 94.13 240 ALA A C 1
ATOM 1831 O O . ALA A 1 240 ? 16.326 -13.753 0.047 1 94.13 240 ALA A O 1
ATOM 1832 N N . VAL A 1 241 ? 15.031 -15.234 -0.944 1 88.65 241 VAL A N 1
ATOM 1833 C CA . VAL A 1 241 ? 15.786 -16.397 -0.49 1 88.65 241 VAL A CA 1
ATOM 1834 C C . VAL A 1 241 ? 17.095 -16.5 -1.269 1 88.65 241 VAL A C 1
ATOM 1836 O O . VAL A 1 241 ? 17.194 -16.009 -2.397 1 88.65 241 VAL A O 1
ATOM 1839 N N . LYS A 1 242 ? 18.089 -17.127 -0.716 1 90.47 242 LYS A N 1
ATOM 1840 C CA . LYS A 1 242 ? 19.4 -17.266 -1.343 1 90.47 242 LYS A CA 1
ATOM 1841 C C . LYS A 1 242 ? 19.298 -18.01 -2.672 1 90.47 242 LYS A C 1
ATOM 1843 O O . LYS A 1 242 ? 18.733 -19.104 -2.735 1 90.47 242 LYS A O 1
ATOM 1848 N N . GLY A 1 243 ? 19.812 -17.328 -3.691 1 90.02 243 GLY A N 1
ATOM 1849 C CA . GLY A 1 243 ? 19.809 -17.939 -5.011 1 90.02 243 GLY A CA 1
ATOM 1850 C C . GLY A 1 243 ? 18.488 -17.779 -5.739 1 90.02 243 GLY A C 1
ATOM 1851 O O . GLY A 1 243 ? 18.341 -18.233 -6.876 1 90.02 243 GLY A O 1
ATOM 1852 N N . GLY A 1 244 ? 17.569 -17.086 -5.1 1 92.18 244 GLY A N 1
ATOM 1853 C CA . GLY A 1 244 ? 16.248 -16.93 -5.688 1 92.18 244 GLY A CA 1
ATOM 1854 C C . GLY A 1 244 ? 16.148 -15.739 -6.623 1 92.18 244 GLY A C 1
ATOM 1855 O O . GLY A 1 244 ? 17.135 -15.035 -6.848 1 92.18 244 GLY A O 1
ATOM 1856 N N . THR A 1 245 ? 15 -15.558 -7.226 1 94.42 245 THR A N 1
ATOM 1857 C CA . THR A 1 245 ? 14.755 -14.496 -8.195 1 94.42 245 THR A CA 1
ATOM 1858 C C . THR A 1 245 ? 14.761 -13.131 -7.514 1 94.42 245 THR A C 1
ATOM 1860 O O . THR A 1 245 ? 15.386 -12.188 -8.005 1 94.42 245 THR A O 1
ATOM 1863 N N . THR A 1 246 ? 14.156 -13.045 -6.359 1 95.94 246 THR A N 1
ATOM 1864 C CA . THR A 1 246 ? 13.983 -11.774 -5.664 1 95.94 246 THR A CA 1
ATOM 1865 C C . THR A 1 246 ? 15.325 -11.24 -5.171 1 95.94 246 THR A C 1
ATOM 1867 O O . THR A 1 246 ? 15.542 -10.027 -5.14 1 95.94 246 THR A O 1
ATOM 1870 N N . GLU A 1 247 ? 16.227 -12.162 -4.743 1 96.61 247 GLU A N 1
ATOM 1871 C CA . GLU A 1 247 ? 17.558 -11.734 -4.321 1 96.61 247 GLU A CA 1
ATOM 1872 C C . GLU A 1 247 ? 18.262 -10.951 -5.425 1 96.61 247 GLU A C 1
ATOM 1874 O O . GLU A 1 247 ? 18.995 -10 -5.148 1 96.61 247 GLU A O 1
ATOM 1879 N N . GLN A 1 248 ? 18.045 -11.324 -6.648 1 97.27 248 GLN A N 1
ATOM 1880 C CA . GLN A 1 248 ? 18.658 -10.63 -7.775 1 97.27 248 GLN A CA 1
ATOM 1881 C C . GLN A 1 248 ? 18.185 -9.181 -7.852 1 97.27 248 GLN A C 1
ATOM 1883 O O . GLN A 1 248 ? 18.98 -8.276 -8.115 1 97.27 248 GLN A O 1
ATOM 1888 N N . ALA A 1 249 ? 16.947 -8.987 -7.687 1 98.06 249 ALA A N 1
ATOM 1889 C CA . ALA A 1 249 ? 16.391 -7.637 -7.726 1 98.06 249 ALA A CA 1
ATOM 1890 C C . ALA A 1 249 ? 16.96 -6.777 -6.602 1 98.06 249 ALA A C 1
ATOM 1892 O O . ALA A 1 249 ? 17.351 -5.629 -6.828 1 98.06 249 ALA A O 1
ATOM 1893 N N . ILE A 1 250 ? 17.009 -7.323 -5.373 1 98.36 250 ILE A N 1
ATOM 1894 C CA . ILE A 1 250 ? 17.516 -6.595 -4.215 1 98.36 250 ILE A CA 1
ATOM 1895 C C . ILE A 1 250 ? 18.976 -6.211 -4.446 1 98.36 250 ILE A C 1
ATOM 1897 O O . ILE A 1 250 ? 19.397 -5.106 -4.095 1 98.36 250 ILE A O 1
ATOM 1901 N N . THR A 1 251 ? 19.739 -7.14 -5.033 1 97.99 251 THR A N 1
ATOM 1902 C CA . THR A 1 251 ? 21.134 -6.866 -5.358 1 97.99 251 THR A CA 1
ATOM 1903 C C . THR A 1 251 ? 21.246 -5.665 -6.292 1 97.99 251 THR A C 1
ATOM 1905 O O . THR A 1 251 ? 22.105 -4.801 -6.101 1 97.99 251 THR A O 1
ATOM 1908 N N . VAL A 1 252 ? 20.406 -5.55 -7.286 1 98.4 252 VAL A N 1
ATOM 1909 C CA . VAL A 1 252 ? 20.419 -4.436 -8.228 1 98.4 252 VAL A CA 1
ATOM 1910 C C . VAL A 1 252 ? 20.125 -3.131 -7.491 1 98.4 252 VAL A C 1
ATOM 1912 O O . VAL A 1 252 ? 20.824 -2.133 -7.682 1 98.4 252 VAL A O 1
ATOM 1915 N N . PHE A 1 253 ? 19.099 -3.091 -6.6 1 98.37 253 PHE A N 1
ATOM 1916 C CA . PHE A 1 253 ? 18.736 -1.896 -5.848 1 98.37 253 PHE A CA 1
ATOM 1917 C C . PHE A 1 253 ? 19.89 -1.442 -4.963 1 98.37 253 PHE A C 1
ATOM 1919 O O . PHE A 1 253 ? 20.122 -0.242 -4.802 1 98.37 253 PHE A O 1
ATOM 1926 N N . ASN A 1 254 ? 20.578 -2.449 -4.369 1 97.6 254 ASN A N 1
ATOM 1927 C CA . ASN A 1 254 ? 21.728 -2.133 -3.529 1 97.6 254 ASN A CA 1
ATOM 1928 C C . ASN A 1 254 ? 22.891 -1.588 -4.353 1 97.6 254 ASN A C 1
ATOM 1930 O O . ASN A 1 254 ? 23.497 -0.579 -3.988 1 97.6 254 ASN A O 1
ATOM 1934 N N . GLN A 1 255 ? 23.174 -2.2 -5.445 1 97.63 255 GLN A N 1
ATOM 1935 C CA . GLN A 1 255 ? 24.306 -1.834 -6.289 1 97.63 255 GLN A CA 1
ATOM 1936 C C . GLN A 1 255 ? 24.091 -0.47 -6.938 1 97.63 255 GLN A C 1
ATOM 1938 O O . GLN A 1 255 ? 25.046 0.278 -7.156 1 97.63 255 GLN A O 1
ATOM 1943 N N . GLN A 1 256 ? 22.86 -0.16 -7.172 1 96.59 256 GLN A N 1
ATOM 1944 C CA . GLN A 1 256 ? 22.571 1.104 -7.842 1 96.59 256 GLN A CA 1
ATOM 1945 C C . GLN A 1 256 ? 22.163 2.178 -6.838 1 96.59 256 GLN A C 1
ATOM 1947 O O . GLN A 1 256 ? 21.574 3.194 -7.212 1 96.59 256 GLN A O 1
ATOM 1952 N N . ASN A 1 257 ? 22.359 1.953 -5.543 1 96.28 257 ASN A N 1
ATOM 1953 C CA . ASN A 1 257 ? 22.367 2.893 -4.427 1 96.28 257 ASN A CA 1
ATOM 1954 C C . ASN A 1 257 ? 20.994 3.526 -4.218 1 96.28 257 ASN A C 1
ATOM 1956 O O . ASN A 1 257 ? 20.872 4.751 -4.166 1 96.28 257 ASN A O 1
ATOM 1960 N N . LEU A 1 258 ? 19.998 2.714 -4.126 1 98.3 258 LEU A N 1
ATOM 1961 C CA . LEU A 1 258 ? 18.647 3.181 -3.835 1 98.3 258 LEU A CA 1
ATOM 1962 C C . LEU A 1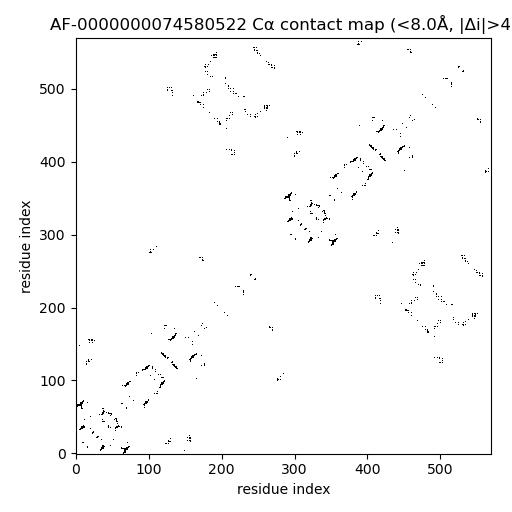 258 ? 18.618 3.991 -2.543 1 98.3 258 LEU A C 1
ATOM 1964 O O . LEU A 1 258 ? 17.869 4.964 -2.432 1 98.3 258 LEU A O 1
ATOM 1968 N N . ASP A 1 259 ? 19.462 3.649 -1.539 1 98.28 259 ASP A N 1
ATOM 1969 C CA . ASP A 1 259 ? 19.491 4.335 -0.25 1 98.28 259 ASP A CA 1
ATOM 1970 C C . ASP A 1 259 ? 19.889 5.799 -0.417 1 98.28 259 ASP A C 1
ATOM 1972 O O . ASP A 1 259 ? 19.246 6.691 0.142 1 98.28 259 ASP A O 1
ATOM 1976 N N . GLU A 1 260 ? 20.896 6.018 -1.174 1 98.06 260 GLU A N 1
ATOM 1977 C CA . GLU A 1 260 ? 21.356 7.385 -1.404 1 98.06 260 GLU A CA 1
ATOM 1978 C C . GLU A 1 260 ? 20.323 8.19 -2.188 1 98.06 260 GLU A C 1
ATOM 1980 O O . GLU A 1 260 ? 20.152 9.387 -1.952 1 98.06 260 GLU A O 1
ATOM 1985 N N . MET A 1 261 ? 19.754 7.563 -3.177 1 98.34 261 MET A N 1
ATOM 1986 C CA . MET A 1 261 ? 18.72 8.208 -3.983 1 98.34 261 MET A CA 1
ATOM 1987 C C . MET A 1 261 ? 17.574 8.7 -3.105 1 98.34 261 MET A C 1
ATOM 1989 O O . MET A 1 261 ? 17.156 9.854 -3.212 1 98.34 261 MET A O 1
ATOM 1993 N N . VAL A 1 262 ? 17.098 7.863 -2.171 1 98.72 262 VAL A N 1
ATOM 1994 C CA . VAL A 1 262 ? 15.972 8.191 -1.303 1 98.72 262 VAL A CA 1
ATOM 1995 C C . VAL A 1 262 ? 16.393 9.25 -0.287 1 98.72 262 VAL A C 1
ATOM 1997 O O . VAL A 1 262 ? 15.65 10.199 -0.026 1 98.72 262 VAL A O 1
ATOM 2000 N N . GLN A 1 263 ? 17.548 9.08 0.277 1 98.53 263 GLN A N 1
ATOM 2001 C CA . GLN A 1 263 ? 18.067 10.063 1.223 1 98.53 263 GLN A CA 1
ATOM 2002 C C . GLN A 1 263 ? 18.145 11.449 0.59 1 98.53 263 GLN A C 1
ATOM 2004 O O . GLN A 1 263 ? 17.706 12.435 1.185 1 98.53 263 GLN A O 1
ATOM 2009 N N . THR A 1 264 ? 18.727 11.523 -0.606 1 98.66 264 THR A N 1
ATOM 2010 C CA . THR A 1 264 ? 18.863 12.792 -1.311 1 98.66 264 THR A CA 1
ATOM 2011 C C . THR A 1 264 ? 17.493 13.395 -1.609 1 98.66 264 THR A C 1
ATOM 2013 O O . THR A 1 264 ? 17.287 14.598 -1.436 1 98.66 264 THR A O 1
ATOM 2016 N N . ALA A 1 265 ? 16.557 12.576 -2.06 1 98.61 265 ALA A N 1
ATOM 2017 C CA . ALA A 1 265 ? 15.206 13.041 -2.361 1 98.61 265 ALA A CA 1
ATOM 2018 C C . ALA A 1 265 ? 14.55 13.655 -1.127 1 98.61 265 ALA A C 1
ATOM 2020 O O . ALA A 1 265 ? 13.995 14.754 -1.193 1 98.61 265 ALA A O 1
ATOM 2021 N N . MET A 1 266 ? 14.642 12.969 -0.016 1 98.47 266 MET A N 1
ATOM 2022 C CA . MET A 1 266 ? 14.005 13.443 1.209 1 98.47 266 MET A CA 1
ATOM 2023 C C . MET A 1 266 ? 14.655 14.733 1.697 1 98.47 266 MET A C 1
ATOM 2025 O O . MET A 1 266 ? 13.966 15.639 2.17 1 98.47 266 MET A O 1
ATOM 2029 N N . GLN A 1 267 ? 15.973 14.798 1.566 1 98.28 267 GLN A N 1
ATOM 2030 C CA . GLN A 1 267 ? 16.679 16.014 1.954 1 98.28 267 GLN A CA 1
ATOM 2031 C C . GLN A 1 267 ? 16.235 17.203 1.106 1 98.28 267 GLN A C 1
ATOM 2033 O O . GLN A 1 267 ? 16.062 18.309 1.622 1 98.28 267 GLN A O 1
ATOM 2038 N N . LYS A 1 268 ? 16.076 16.975 -0.161 1 98.27 268 LYS A N 1
ATOM 2039 C CA . LYS A 1 268 ? 15.638 18.046 -1.052 1 98.27 268 LYS A CA 1
ATOM 2040 C C . LYS A 1 268 ? 14.22 18.496 -0.714 1 98.27 268 LYS A C 1
ATOM 2042 O O . LYS A 1 268 ? 13.897 19.681 -0.821 1 98.27 268 LYS A O 1
ATOM 2047 N N . VAL A 1 269 ? 13.365 17.544 -0.357 1 98 269 VAL A N 1
ATOM 2048 C CA . VAL A 1 269 ? 11.994 17.856 0.032 1 98 269 VAL A CA 1
ATOM 2049 C C . VAL A 1 269 ? 11.999 18.777 1.251 1 98 269 VAL A C 1
ATOM 2051 O O . VAL A 1 269 ? 11.356 19.829 1.245 1 98 269 VAL A O 1
ATOM 2054 N N . VAL A 1 270 ? 12.699 18.403 2.29 1 97.51 270 VAL A N 1
ATOM 2055 C CA . VAL A 1 270 ? 12.74 19.167 3.532 1 97.51 270 VAL A CA 1
ATOM 2056 C C . VAL A 1 270 ? 13.4 20.522 3.284 1 97.51 270 VAL A C 1
ATOM 2058 O O . VAL A 1 270 ? 12.929 21.549 3.779 1 97.51 270 VAL A O 1
ATOM 2061 N N . GLY A 1 271 ? 14.536 20.491 2.547 1 97.26 271 GLY A N 1
ATOM 2062 C CA . GLY A 1 271 ? 15.183 21.744 2.19 1 97.26 271 GLY A CA 1
ATOM 2063 C C . GLY A 1 271 ? 14.251 22.722 1.5 1 97.26 271 GLY A C 1
ATOM 2064 O O . GLY A 1 271 ? 14.198 23.898 1.864 1 97.26 271 GLY A O 1
ATOM 2065 N N . ARG A 1 272 ? 13.527 22.26 0.516 1 96.53 272 ARG A N 1
ATOM 2066 C CA . ARG A 1 272 ? 12.584 23.103 -0.212 1 96.53 272 ARG A CA 1
ATOM 2067 C C . ARG A 1 272 ? 11.471 23.599 0.705 1 96.53 272 ARG A C 1
ATOM 2069 O O . ARG A 1 272 ? 11.024 24.741 0.586 1 96.53 272 ARG A O 1
ATOM 2076 N N . SER A 1 273 ? 10.98 22.721 1.573 1 95.04 273 SER A N 1
ATOM 2077 C CA . SER A 1 273 ? 9.961 23.116 2.54 1 95.04 273 SER A CA 1
ATOM 2078 C C . SER A 1 273 ? 10.442 24.275 3.407 1 95.04 273 SER A C 1
ATOM 2080 O O . SER A 1 273 ? 9.692 25.22 3.661 1 95.04 273 SER A O 1
ATOM 2082 N N . HIS A 1 274 ? 11.681 24.22 3.865 1 96.18 274 HIS A N 1
ATOM 2083 C CA . HIS A 1 274 ? 12.265 25.286 4.672 1 96.18 274 HIS A CA 1
ATOM 2084 C C . HIS A 1 274 ? 12.37 26.583 3.878 1 96.18 274 HIS A C 1
ATOM 2086 O O . HIS A 1 274 ? 12.07 27.66 4.398 1 96.18 274 HIS A O 1
ATOM 2092 N N . GLU A 1 275 ? 12.78 26.421 2.628 1 96.27 275 GLU A N 1
ATOM 2093 C CA . GLU A 1 275 ? 12.882 27.597 1.768 1 96.27 275 GLU A CA 1
ATOM 2094 C C . GLU A 1 275 ? 11.527 28.28 1.603 1 96.27 275 GLU A C 1
ATOM 2096 O O . GLU A 1 275 ? 11.434 29.508 1.662 1 96.27 275 GLU A O 1
ATOM 2101 N N . LEU A 1 276 ? 10.55 27.509 1.38 1 93.4 276 LEU A N 1
ATOM 2102 C CA . LEU A 1 276 ? 9.2 28.038 1.221 1 93.4 276 LEU A CA 1
ATOM 2103 C C . LEU A 1 276 ? 8.732 28.725 2.499 1 93.4 276 LEU A C 1
ATOM 2105 O O . LEU A 1 276 ? 8.191 29.832 2.452 1 93.4 276 LEU A O 1
ATOM 2109 N N . GLY A 1 277 ? 8.906 28.06 3.657 1 94.44 277 GLY A N 1
ATOM 2110 C CA . GLY A 1 277 ? 8.536 28.652 4.933 1 94.44 277 GLY A CA 1
ATOM 2111 C C . GLY A 1 277 ? 9.218 29.982 5.194 1 94.44 277 GLY A C 1
ATOM 2112 O O . GLY A 1 277 ? 8.57 30.949 5.599 1 94.44 277 GLY A O 1
ATOM 2113 N N . GLU A 1 278 ? 10.488 30.026 4.899 1 95.51 278 GLU A N 1
ATOM 2114 C CA . GLU A 1 278 ? 11.258 31.247 5.113 1 95.51 278 GLU A CA 1
ATOM 2115 C C . GLU A 1 278 ? 10.78 32.369 4.196 1 95.51 278 GLU A C 1
ATOM 2117 O O . GLU A 1 278 ? 10.653 33.518 4.626 1 95.51 278 GLU A O 1
ATOM 2122 N N . ALA A 1 279 ? 10.579 32.017 2.989 1 95.01 279 ALA A N 1
ATOM 2123 C CA . ALA A 1 279 ? 10.133 33.016 2.021 1 95.01 279 ALA A CA 1
ATOM 2124 C C . ALA A 1 279 ? 8.767 33.578 2.404 1 95.01 279 ALA A C 1
ATOM 2126 O O . ALA A 1 279 ? 8.503 34.768 2.214 1 95.01 279 ALA A O 1
ATOM 2127 N N . LEU A 1 280 ? 7.932 32.766 2.934 1 94.9 280 LEU A N 1
ATOM 2128 C CA . LEU A 1 280 ? 6.562 33.155 3.254 1 94.9 280 LEU A CA 1
ATOM 2129 C C . LEU A 1 280 ? 6.518 33.995 4.525 1 94.9 280 LEU A C 1
ATOM 2131 O O . LEU A 1 280 ? 5.669 34.879 4.661 1 94.9 280 LEU A O 1
ATOM 2135 N N . THR A 1 281 ? 7.467 33.753 5.454 1 96.48 281 THR A N 1
ATOM 2136 C CA . THR A 1 281 ? 7.299 34.327 6.784 1 96.48 281 THR A CA 1
ATOM 2137 C C . THR A 1 281 ? 8.339 35.413 7.04 1 96.48 281 THR A C 1
ATOM 2139 O O . THR A 1 281 ? 8.383 35.996 8.126 1 96.48 281 THR A O 1
ATOM 2142 N N . LYS A 1 282 ? 9.208 35.657 6.109 1 94.1 282 LYS A N 1
ATOM 2143 C CA . LYS A 1 282 ? 10.332 36.572 6.284 1 94.1 282 LYS A CA 1
ATOM 2144 C C . LYS A 1 282 ? 9.855 37.945 6.749 1 94.1 282 LYS A C 1
ATOM 2146 O O . LYS A 1 282 ? 10.544 38.62 7.517 1 94.1 282 LYS A O 1
ATOM 2151 N N . ASP A 1 283 ? 8.667 38.325 6.372 1 92.7 283 ASP A N 1
ATOM 2152 C CA . ASP A 1 283 ? 8.194 39.671 6.683 1 92.7 283 ASP A CA 1
ATOM 2153 C C . ASP A 1 283 ? 7.132 39.64 7.78 1 92.7 283 ASP A C 1
ATOM 2155 O O . ASP A 1 283 ? 6.442 40.634 8.011 1 92.7 283 ASP A O 1
ATOM 2159 N N . TRP A 1 284 ? 6.972 38.367 8.262 1 92.35 284 TRP A N 1
ATOM 2160 C CA . TRP A 1 284 ? 5.968 38.288 9.318 1 92.35 284 TRP A CA 1
ATOM 2161 C C . TRP A 1 284 ? 6.453 38.987 10.584 1 92.35 284 TRP A C 1
ATOM 2163 O O . TRP A 1 284 ? 7.636 38.916 10.925 1 92.35 284 TRP A O 1
ATOM 2173 N N . ALA A 1 285 ? 5.839 40.094 11.089 1 77.44 285 ALA A N 1
ATOM 2174 C CA . ALA A 1 285 ? 6.212 40.94 12.22 1 77.44 285 ALA A CA 1
ATOM 2175 C C . ALA A 1 285 ? 5.557 40.451 13.509 1 77.44 285 ALA A C 1
ATOM 2177 O O . ALA A 1 285 ? 4.46 39.887 13.48 1 77.44 285 ALA A O 1
ATOM 2178 N N . MET B 1 1 ? -18.919 -39.768 -2.467 1 35.08 1 MET B N 1
ATOM 2179 C CA . MET B 1 1 ? -19.104 -38.32 -2.495 1 35.08 1 MET B CA 1
ATOM 2180 C C . MET B 1 1 ? -18.545 -37.725 -3.783 1 35.08 1 MET B C 1
ATOM 2182 O O . MET B 1 1 ? -17.396 -37.984 -4.144 1 35.08 1 MET B O 1
ATOM 2186 N N . GLU B 1 2 ? -19.3 -37.475 -4.745 1 44.43 2 GLU B N 1
ATOM 2187 C CA . GLU B 1 2 ? -18.968 -37.042 -6.099 1 44.43 2 GLU B CA 1
ATOM 2188 C C . GLU B 1 2 ? -17.916 -35.937 -6.083 1 44.43 2 GLU B C 1
ATOM 2190 O O . GLU B 1 2 ? -17.993 -35.011 -5.272 1 44.43 2 GLU B O 1
ATOM 2195 N N . ALA B 1 3 ? -16.683 -36.373 -6.397 1 53.29 3 ALA B N 1
ATOM 2196 C CA . ALA B 1 3 ? -15.445 -35.607 -6.514 1 53.29 3 ALA B CA 1
ATOM 2197 C C . ALA B 1 3 ? -15.71 -34.222 -7.096 1 53.29 3 ALA B C 1
ATOM 2199 O O . ALA B 1 3 ? -14.819 -33.369 -7.115 1 53.29 3 ALA B O 1
ATOM 2200 N N . ASP B 1 4 ? -17.087 -33.984 -7.283 1 68.8 4 ASP B N 1
ATOM 2201 C CA . ASP B 1 4 ? -17.371 -32.796 -8.082 1 68.8 4 ASP B CA 1
ATOM 2202 C C . ASP B 1 4 ? -17.245 -31.527 -7.243 1 68.8 4 ASP B C 1
ATOM 2204 O O . ASP B 1 4 ? -17.966 -31.354 -6.258 1 68.8 4 ASP B O 1
ATOM 2208 N N . GLY B 1 5 ? -16.112 -30.915 -7.455 1 85.23 5 GLY B N 1
ATOM 2209 C CA . GLY B 1 5 ? -15.911 -29.606 -6.855 1 85.23 5 GLY B CA 1
ATOM 2210 C C . GLY B 1 5 ? -15.001 -29.64 -5.641 1 85.23 5 GLY B C 1
ATOM 2211 O O . GLY B 1 5 ? -14.657 -28.593 -5.088 1 85.23 5 GLY B O 1
ATOM 2212 N N . ASN B 1 6 ? -14.554 -30.964 -5.256 1 93.62 6 ASN B N 1
ATOM 2213 C CA . ASN B 1 6 ? -13.639 -31.064 -4.123 1 93.62 6 ASN B CA 1
ATOM 2214 C C . ASN B 1 6 ? -12.232 -30.607 -4.497 1 93.62 6 ASN B C 1
ATOM 2216 O O . ASN B 1 6 ? -11.794 -30.797 -5.633 1 93.62 6 ASN B O 1
ATOM 2220 N N . ILE B 1 7 ? -11.582 -30.052 -3.479 1 96.77 7 ILE B N 1
ATOM 2221 C CA . ILE B 1 7 ? -10.245 -29.51 -3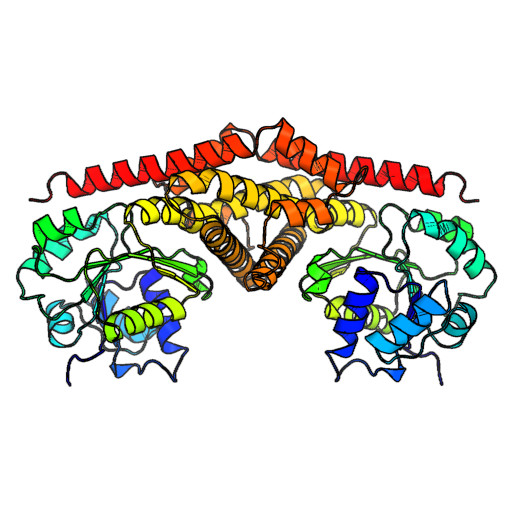.696 1 96.77 7 ILE B CA 1
ATOM 2222 C C . ILE B 1 7 ? -9.233 -30.277 -2.847 1 96.77 7 ILE B C 1
ATOM 2224 O O . ILE B 1 7 ? -9.408 -30.414 -1.634 1 96.77 7 ILE B O 1
ATOM 2228 N N . GLY B 1 8 ? -8.285 -30.868 -3.502 1 97.45 8 GLY B N 1
ATOM 2229 C CA . GLY B 1 8 ? -7.179 -31.518 -2.816 1 97.45 8 GLY B CA 1
ATOM 2230 C C . GLY B 1 8 ? -5.888 -30.723 -2.88 1 97.45 8 GLY B C 1
ATOM 2231 O O . GLY B 1 8 ? -5.473 -30.288 -3.956 1 97.45 8 GLY B O 1
ATOM 2232 N N . PHE B 1 9 ? -5.261 -30.554 -1.745 1 98.06 9 PHE B N 1
ATOM 2233 C CA . PHE B 1 9 ? -3.975 -29.873 -1.659 1 98.06 9 PHE B CA 1
ATOM 2234 C C . PHE B 1 9 ? -2.846 -30.873 -1.437 1 98.06 9 PHE B C 1
ATOM 2236 O O . PHE B 1 9 ? -2.916 -31.704 -0.529 1 98.06 9 PHE B O 1
ATOM 2243 N N . ILE B 1 10 ? -1.871 -30.812 -2.303 1 97.88 10 ILE B N 1
ATOM 2244 C CA . ILE B 1 10 ? -0.657 -31.591 -2.085 1 97.88 10 ILE B CA 1
ATOM 2245 C C . ILE B 1 10 ? 0.439 -30.69 -1.521 1 97.88 10 ILE B C 1
ATOM 2247 O O . ILE B 1 10 ? 0.985 -29.844 -2.234 1 97.88 10 ILE B O 1
ATOM 2251 N N . GLY B 1 11 ? 0.779 -30.903 -0.294 1 95.6 11 GLY B N 1
ATOM 2252 C CA . GLY B 1 11 ? 1.634 -29.998 0.457 1 95.6 11 GLY B CA 1
ATOM 2253 C C . GLY B 1 11 ? 0.858 -29.024 1.324 1 95.6 11 GLY B C 1
ATOM 2254 O O . GLY B 1 11 ? -0.218 -28.563 0.937 1 95.6 11 GLY B O 1
ATOM 2255 N N . ALA B 1 12 ? 1.35 -28.698 2.428 1 94.38 12 ALA B N 1
ATOM 2256 C CA . ALA B 1 12 ? 0.734 -27.751 3.354 1 94.38 12 ALA B CA 1
ATOM 2257 C C . ALA B 1 12 ? 1.727 -26.671 3.774 1 94.38 12 ALA B C 1
ATOM 2259 O O . ALA B 1 12 ? 1.853 -26.363 4.962 1 94.38 12 ALA B O 1
ATOM 2260 N N . GLY B 1 13 ? 2.436 -26.255 2.748 1 92.26 13 GLY B N 1
ATOM 2261 C CA . GLY B 1 13 ? 3.376 -25.177 3.01 1 92.26 13 GLY B CA 1
ATOM 2262 C C . GLY B 1 13 ? 2.701 -23.833 3.211 1 92.26 13 GLY B C 1
ATOM 2263 O O . GLY B 1 13 ? 1.486 -23.766 3.407 1 92.26 13 GLY B O 1
ATOM 2264 N N . HIS B 1 14 ? 3.433 -22.776 3.159 1 90.69 14 HIS B N 1
ATOM 2265 C CA . HIS B 1 14 ? 2.968 -21.437 3.501 1 90.69 14 HIS B CA 1
ATOM 2266 C C . HIS B 1 14 ? 1.818 -21.005 2.598 1 90.69 14 HIS B C 1
ATOM 2268 O O . HIS B 1 14 ? 0.785 -20.537 3.082 1 90.69 14 HIS B O 1
ATOM 2274 N N . ILE B 1 15 ? 2.003 -21.186 1.294 1 94.06 15 ILE B N 1
ATOM 2275 C CA . ILE B 1 15 ? 1.005 -20.672 0.362 1 94.06 15 ILE B CA 1
ATOM 2276 C C . ILE B 1 15 ? -0.264 -21.518 0.448 1 94.06 15 ILE B C 1
ATOM 2278 O O . ILE B 1 15 ? -1.368 -20.981 0.571 1 94.06 15 ILE B O 1
ATOM 2282 N N . ASN B 1 16 ? -0.113 -22.866 0.398 1 96.82 16 ASN B N 1
ATOM 2283 C CA . ASN B 1 16 ? -1.293 -23.715 0.519 1 96.82 16 ASN B CA 1
ATOM 2284 C C . ASN B 1 16 ? -2.021 -23.479 1.839 1 96.82 16 ASN B C 1
ATOM 2286 O O . ASN B 1 16 ? -3.252 -23.439 1.875 1 96.82 16 ASN B O 1
ATOM 2290 N N . SER B 1 17 ? -1.275 -23.337 2.866 1 96.51 17 SER B N 1
ATOM 2291 C CA . SER B 1 17 ? -1.898 -23.064 4.157 1 96.51 17 SER B CA 1
ATOM 2292 C C . SER B 1 17 ? -2.706 -21.772 4.119 1 96.51 17 SER B C 1
ATOM 2294 O O . SER B 1 17 ? -3.806 -21.705 4.67 1 96.51 17 SER B O 1
ATOM 2296 N N . ALA B 1 18 ? -2.165 -20.764 3.467 1 96.08 18 ALA B N 1
ATOM 2297 C CA . ALA B 1 18 ? -2.87 -19.49 3.343 1 96.08 18 ALA B CA 1
ATOM 2298 C C . ALA B 1 18 ? -4.166 -19.655 2.555 1 96.08 18 ALA B C 1
ATOM 2300 O O . ALA B 1 18 ? -5.203 -19.104 2.932 1 96.08 18 ALA B O 1
ATOM 2301 N N . ILE B 1 19 ? -4.067 -20.384 1.499 1 96.48 19 ILE B N 1
ATOM 2302 C CA . ILE B 1 19 ? -5.248 -20.615 0.674 1 96.48 19 ILE B CA 1
ATOM 2303 C C . ILE B 1 19 ? -6.306 -21.361 1.483 1 96.48 19 ILE B C 1
ATOM 2305 O O . ILE B 1 19 ? -7.472 -20.961 1.51 1 96.48 19 ILE B O 1
ATOM 2309 N N . ILE B 1 20 ? -5.895 -22.41 2.153 1 95.71 20 ILE B N 1
ATOM 2310 C CA . ILE B 1 20 ? -6.812 -23.235 2.932 1 95.71 20 ILE B CA 1
ATOM 2311 C C . ILE B 1 20 ? -7.47 -22.389 4.02 1 95.71 20 ILE B C 1
ATOM 2313 O O . ILE B 1 20 ? -8.691 -22.423 4.189 1 95.71 20 ILE B O 1
ATOM 2317 N N . ARG B 1 21 ? -6.682 -21.642 4.716 1 94.82 21 ARG B N 1
ATOM 2318 C CA . ARG B 1 21 ? -7.234 -20.771 5.748 1 94.82 21 ARG B CA 1
ATOM 2319 C C . ARG B 1 21 ? -8.231 -19.782 5.155 1 94.82 21 ARG B C 1
ATOM 2321 O O . ARG B 1 21 ? -9.285 -19.528 5.741 1 94.82 21 ARG B O 1
ATOM 2328 N N . GLY B 1 22 ? -7.809 -19.196 4.015 1 94.73 22 GLY B N 1
ATOM 2329 C CA . GLY B 1 22 ? -8.711 -18.277 3.34 1 94.73 22 GLY B CA 1
ATOM 2330 C C . GLY B 1 22 ? -10.039 -18.91 2.968 1 94.73 22 GLY B C 1
ATOM 2331 O O . GLY B 1 22 ? -11.093 -18.291 3.125 1 94.73 22 GLY B O 1
ATOM 2332 N N . LEU B 1 23 ? -9.981 -20.084 2.474 1 94.39 23 LEU B N 1
ATOM 2333 C CA . LEU B 1 23 ? -11.184 -20.805 2.071 1 94.39 23 LEU B CA 1
ATOM 2334 C C . LEU B 1 23 ? -12.046 -21.144 3.282 1 94.39 23 LEU B C 1
ATOM 2336 O O . LEU B 1 23 ? -13.276 -21.079 3.211 1 94.39 23 LEU B O 1
ATOM 2340 N N . LEU B 1 24 ? -11.411 -21.494 4.355 1 93.21 24 LEU B N 1
ATOM 2341 C CA . LEU B 1 24 ? -12.126 -21.897 5.561 1 93.21 24 LEU B CA 1
ATOM 2342 C C . LEU B 1 24 ? -12.77 -20.693 6.24 1 93.21 24 LEU B C 1
ATOM 2344 O O . LEU B 1 24 ? -13.746 -20.841 6.978 1 93.21 24 LEU B O 1
ATOM 2348 N N . ASN B 1 25 ? -12.208 -19.56 6.097 1 89.46 25 ASN B N 1
ATOM 2349 C CA . ASN B 1 25 ? -12.751 -18.349 6.704 1 89.46 25 ASN B CA 1
ATOM 2350 C C . ASN B 1 25 ? -14.039 -17.907 6.016 1 89.46 25 ASN B C 1
ATOM 2352 O O . ASN B 1 25 ? -14.833 -17.163 6.595 1 89.46 25 ASN B O 1
ATOM 2356 N N . ASP B 1 26 ? -14.124 -18.203 4.828 1 77.05 26 ASP B N 1
ATOM 2357 C CA . ASP B 1 26 ? -15.361 -17.904 4.113 1 77.05 26 ASP B CA 1
ATOM 2358 C C . ASP B 1 26 ? -16.365 -19.047 4.251 1 77.05 26 ASP B C 1
ATOM 2360 O O . ASP B 1 26 ? -16.529 -19.851 3.331 1 77.05 26 ASP B O 1
ATOM 2364 N N . GLU B 1 27 ? -16.932 -19.201 5.279 1 65.16 27 GLU B N 1
ATOM 2365 C CA . GLU B 1 27 ? -17.763 -20.342 5.649 1 65.16 27 GLU B CA 1
ATOM 2366 C C . GLU B 1 27 ? -18.892 -20.552 4.644 1 65.16 27 GLU B C 1
ATOM 2368 O O . GLU B 1 27 ? -19.388 -21.67 4.484 1 65.16 27 GLU B O 1
ATOM 2373 N N . ASP B 1 28 ? -19.206 -19.545 4.045 1 63.72 28 ASP B N 1
ATOM 2374 C CA . ASP B 1 28 ? -20.364 -19.638 3.161 1 63.72 28 ASP B CA 1
ATOM 2375 C C . ASP B 1 28 ? -19.986 -20.276 1.827 1 63.72 28 ASP B C 1
ATOM 2377 O O . ASP B 1 28 ? -20.83 -20.875 1.157 1 63.72 28 ASP B O 1
ATOM 2381 N N . SER B 1 29 ? -18.757 -20.232 1.576 1 62.88 29 SER B N 1
ATOM 2382 C CA . SER B 1 29 ? -18.403 -20.61 0.212 1 62.88 29 SER B CA 1
ATOM 2383 C C . SER B 1 29 ? -17.789 -22.005 0.166 1 62.88 29 SER B C 1
ATOM 2385 O O . SER B 1 29 ? -17.99 -22.746 -0.798 1 62.88 29 SER B O 1
ATOM 2387 N N . PHE B 1 30 ? -17.032 -22.316 1.206 1 73.01 30 PHE B N 1
ATOM 2388 C CA . PHE B 1 30 ? -16.359 -23.606 1.112 1 73.01 30 PHE B CA 1
ATOM 2389 C C . PHE B 1 30 ? -16.558 -24.414 2.389 1 73.01 30 PHE B C 1
ATOM 2391 O O . PHE B 1 30 ? -16.256 -23.937 3.485 1 73.01 30 PHE B O 1
ATOM 2398 N N . ASN B 1 31 ? -17.211 -25.484 2.216 1 81.12 31 ASN B N 1
ATOM 2399 C CA . ASN B 1 31 ? -17.368 -26.445 3.302 1 81.12 31 ASN B CA 1
ATOM 2400 C C . ASN B 1 31 ? -16.082 -27.229 3.548 1 81.12 31 ASN B C 1
ATOM 2402 O O . ASN B 1 31 ? -15.412 -27.643 2.6 1 81.12 31 ASN B O 1
ATOM 2406 N N . ARG B 1 32 ? -15.701 -27.362 4.786 1 86.82 32 ARG B N 1
ATOM 2407 C CA . ARG B 1 32 ? -14.501 -28.085 5.195 1 86.82 32 ARG B CA 1
ATOM 2408 C C . ARG B 1 32 ? -14.459 -29.475 4.568 1 86.82 32 ARG B C 1
ATOM 2410 O O . ARG B 1 32 ? -13.382 -29.99 4.259 1 86.82 32 ARG B O 1
ATOM 2417 N N . GLN B 1 33 ? -15.602 -30.027 4.277 1 86.86 33 GLN B N 1
ATOM 2418 C CA . GLN B 1 33 ? -15.692 -31.391 3.767 1 86.86 33 GLN B CA 1
ATOM 2419 C C . GLN B 1 33 ? -15.224 -31.468 2.316 1 86.86 33 GLN B C 1
ATOM 2421 O O . GLN B 1 33 ? -14.929 -32.552 1.811 1 86.86 33 GLN B O 1
ATOM 2426 N N . ARG B 1 34 ? -15.108 -30.297 1.724 1 91.25 34 ARG B N 1
ATOM 2427 C CA . ARG B 1 34 ? -14.712 -30.262 0.32 1 91.25 34 ARG B CA 1
ATOM 2428 C C . ARG B 1 34 ? -13.2 -30.115 0.181 1 91.25 34 ARG B C 1
ATOM 2430 O O . ARG B 1 34 ? -12.665 -30.171 -0.929 1 91.25 34 ARG B O 1
ATOM 2437 N N . LEU B 1 35 ? -12.523 -29.991 1.268 1 95.05 35 LEU B N 1
ATOM 2438 C CA . LEU B 1 35 ? -11.083 -29.755 1.25 1 95.05 35 LEU B CA 1
ATOM 2439 C C . LEU B 1 35 ? -10.328 -30.955 1.814 1 95.05 35 LEU B C 1
ATOM 2441 O O . LEU B 1 35 ? -10.773 -31.573 2.784 1 95.05 35 LEU B O 1
ATOM 2445 N N . MET B 1 36 ? -9.243 -31.317 1.217 1 96.17 36 MET B N 1
ATOM 2446 C CA . MET B 1 36 ? -8.358 -32.374 1.698 1 96.17 36 MET B CA 1
ATOM 2447 C C . MET B 1 36 ? -6.895 -31.995 1.489 1 96.17 36 MET B C 1
ATOM 2449 O O . MET B 1 36 ? -6.569 -31.247 0.566 1 96.17 36 MET B O 1
ATOM 2453 N N . ILE B 1 37 ? -6.054 -32.534 2.36 1 97.84 37 ILE B N 1
ATOM 2454 C CA . ILE B 1 37 ? -4.63 -32.222 2.295 1 97.84 37 ILE B CA 1
ATOM 2455 C C . ILE B 1 37 ? -3.818 -33.515 2.292 1 97.84 37 ILE B C 1
ATOM 2457 O O . ILE B 1 37 ? -4.089 -34.427 3.077 1 97.84 37 ILE B O 1
ATOM 2461 N N . ALA B 1 38 ? -2.917 -33.626 1.4 1 97.68 38 ALA B N 1
ATOM 2462 C CA . ALA B 1 38 ? -1.912 -34.685 1.442 1 97.68 38 ALA B CA 1
ATOM 2463 C C . ALA B 1 38 ? -0.528 -34.116 1.737 1 97.68 38 ALA B C 1
ATOM 2465 O O . ALA B 1 38 ? -0.123 -33.113 1.145 1 97.68 38 ALA B O 1
ATOM 2466 N N . THR B 1 39 ? 0.175 -34.667 2.664 1 96.5 39 THR B N 1
ATOM 2467 C CA . THR B 1 39 ? 1.548 -34.291 2.985 1 96.5 39 THR B CA 1
ATOM 2468 C C . THR B 1 39 ? 2.476 -35.499 2.889 1 96.5 39 THR B C 1
ATOM 2470 O O . THR B 1 39 ? 2.017 -36.628 2.702 1 96.5 39 THR B O 1
ATOM 2473 N N . ARG B 1 40 ? 3.753 -35.209 2.963 1 91.3 40 ARG B N 1
ATOM 2474 C CA . ARG B 1 40 ? 4.747 -36.244 2.694 1 91.3 40 ARG B CA 1
ATOM 2475 C C . ARG B 1 40 ? 4.812 -37.251 3.837 1 91.3 40 ARG B C 1
ATOM 2477 O O . ARG B 1 40 ? 5.061 -38.437 3.613 1 91.3 40 ARG B O 1
ATOM 2484 N N . SER B 1 41 ? 4.544 -36.781 5.09 1 93.34 41 SER B N 1
ATOM 2485 C CA . SER B 1 41 ? 4.732 -37.649 6.248 1 93.34 41 SER B CA 1
ATOM 2486 C C . SER B 1 41 ? 3.47 -37.714 7.101 1 93.34 41 SER B C 1
ATOM 2488 O O . SER B 1 41 ? 2.614 -36.831 7.02 1 93.34 41 SER B O 1
ATOM 2490 N N . VAL B 1 42 ? 3.456 -38.759 7.91 1 94.63 42 VAL B N 1
ATOM 2491 C CA . VAL B 1 42 ? 2.348 -38.925 8.845 1 94.63 42 VAL B CA 1
ATOM 2492 C C . VAL B 1 42 ? 2.343 -37.775 9.85 1 94.63 42 VAL B C 1
ATOM 2494 O O . VAL B 1 42 ? 1.284 -37.243 10.189 1 94.63 42 VAL B O 1
ATOM 2497 N N . GLU B 1 43 ? 3.481 -37.399 10.267 1 95.36 43 GLU B N 1
ATOM 2498 C CA . GLU B 1 43 ? 3.61 -36.307 11.227 1 95.36 43 GLU B CA 1
ATOM 2499 C C . GLU B 1 43 ? 3.054 -35.004 10.658 1 95.36 43 GLU B C 1
ATOM 2501 O O . GLU B 1 43 ? 2.297 -34.3 11.331 1 95.36 43 GLU B O 1
ATOM 2506 N N . SER B 1 44 ? 3.442 -34.728 9.438 1 94.69 44 SER B N 1
ATOM 2507 C CA . SER B 1 44 ? 2.953 -33.513 8.793 1 94.69 44 SER B CA 1
ATOM 2508 C C . SER B 1 44 ? 1.444 -33.57 8.579 1 94.69 44 SER B C 1
ATOM 2510 O O . SER B 1 44 ? 0.762 -32.546 8.658 1 94.69 44 SER B O 1
ATOM 2512 N N . SER B 1 45 ? 0.961 -34.751 8.266 1 95.33 45 SER B N 1
ATOM 2513 C CA . SER B 1 45 ? -0.475 -34.922 8.074 1 95.33 45 SER B CA 1
ATOM 2514 C C . SER B 1 45 ? -1.241 -34.654 9.365 1 95.33 45 SER B C 1
ATOM 2516 O O . SER B 1 45 ? -2.294 -34.013 9.347 1 95.33 45 SER B O 1
ATOM 2518 N N . LEU B 1 46 ? -0.723 -35.098 10.431 1 95.03 46 LEU B N 1
ATOM 2519 C CA . LEU B 1 46 ? -1.357 -34.886 11.728 1 95.03 46 LEU B CA 1
ATOM 2520 C C . LEU B 1 46 ? -1.333 -33.409 12.109 1 95.03 46 LEU B C 1
ATOM 2522 O O . LEU B 1 46 ? -2.316 -32.883 12.635 1 95.03 46 LEU B O 1
ATOM 2526 N N . ALA B 1 47 ? -0.245 -32.814 11.856 1 95.79 47 ALA B N 1
ATOM 2527 C CA . ALA B 1 47 ? -0.129 -31.385 12.132 1 95.79 47 ALA B CA 1
ATOM 2528 C C . ALA B 1 47 ? -1.141 -30.584 11.317 1 95.79 47 ALA B C 1
ATOM 2530 O O . ALA B 1 47 ? -1.784 -29.671 11.839 1 95.79 47 ALA B O 1
ATOM 2531 N N . ALA B 1 48 ? -1.272 -30.902 10.044 1 96.11 48 ALA B N 1
ATOM 2532 C CA . ALA B 1 48 ? -2.224 -30.221 9.17 1 96.11 48 ALA B CA 1
ATOM 2533 C C . ALA B 1 48 ? -3.659 -30.455 9.635 1 96.11 48 ALA B C 1
ATOM 2535 O O . ALA B 1 48 ? -4.493 -29.548 9.575 1 96.11 48 ALA B O 1
ATOM 2536 N N . ALA B 1 49 ? -3.938 -31.697 10.022 1 95.39 49 ALA B N 1
ATOM 2537 C CA . ALA B 1 49 ? -5.269 -32.013 10.534 1 95.39 49 ALA B CA 1
ATOM 2538 C C . ALA B 1 49 ? -5.611 -31.147 11.743 1 95.39 49 ALA B C 1
ATOM 2540 O O . ALA B 1 49 ? -6.737 -30.662 11.868 1 95.39 49 ALA B O 1
ATOM 2541 N N . LYS B 1 50 ? -4.68 -30.975 12.61 1 95.7 50 LYS B N 1
ATOM 2542 C CA . LYS B 1 50 ? -4.87 -30.157 13.804 1 95.7 50 LYS B CA 1
ATOM 2543 C C . LYS B 1 50 ? -5.061 -28.688 13.439 1 95.7 50 LYS B C 1
ATOM 2545 O O . LYS B 1 50 ? -5.916 -28.007 14.01 1 95.7 50 LYS B O 1
ATOM 2550 N N . ASP B 1 51 ? -4.314 -28.254 12.505 1 94.9 51 ASP B N 1
ATOM 2551 C CA . ASP B 1 51 ? -4.303 -26.84 12.142 1 94.9 51 ASP B CA 1
ATOM 2552 C C . ASP B 1 51 ? -5.581 -26.453 11.402 1 94.9 51 ASP B C 1
ATOM 2554 O O . ASP B 1 51 ? -6.096 -25.347 11.578 1 94.9 51 ASP B O 1
ATOM 2558 N N . PHE B 1 52 ? -6.098 -27.361 10.525 1 95.04 52 PHE B N 1
ATOM 2559 C CA . PHE B 1 52 ? -7.124 -26.927 9.585 1 95.04 52 PHE B CA 1
ATOM 2560 C C . PHE B 1 52 ? -8.442 -27.644 9.852 1 95.04 52 PHE B C 1
ATOM 2562 O O . PHE B 1 52 ? -9.499 -27.202 9.396 1 95.04 52 PHE B O 1
ATOM 2569 N N . GLY B 1 53 ? -8.386 -28.804 10.482 1 93.79 53 GLY B N 1
ATOM 2570 C CA . GLY B 1 53 ? -9.593 -29.56 10.774 1 93.79 53 GLY B CA 1
ATOM 2571 C C . GLY B 1 53 ? -10.24 -30.154 9.537 1 93.79 53 GLY B C 1
ATOM 2572 O O . GLY B 1 53 ? -11.467 -30.202 9.434 1 93.79 53 GLY B O 1
ATOM 2573 N N . VAL B 1 54 ? -9.453 -30.497 8.52 1 94.12 54 VAL B N 1
ATOM 2574 C CA . VAL B 1 54 ? -9.948 -31.105 7.289 1 94.12 54 VAL B CA 1
ATOM 2575 C C . VAL B 1 54 ? -9.362 -32.507 7.133 1 94.12 54 VAL B C 1
ATOM 2577 O O . VAL B 1 54 ? -8.525 -32.929 7.935 1 94.12 54 VAL B O 1
ATOM 2580 N N . TYR B 1 55 ? -9.915 -33.26 6.179 1 95.03 55 TYR B N 1
ATOM 2581 C CA . TYR B 1 55 ? -9.349 -34.574 5.896 1 95.03 55 TYR B CA 1
ATOM 2582 C C . TYR B 1 55 ? -7.894 -34.459 5.459 1 95.03 55 TYR B C 1
ATOM 2584 O O . TYR B 1 55 ? -7.569 -33.686 4.555 1 95.03 55 TYR B O 1
ATOM 2592 N N . THR B 1 56 ? -7.016 -35.158 6.131 1 97.32 56 THR B N 1
ATOM 2593 C CA . THR B 1 56 ? -5.597 -35.168 5.791 1 97.32 56 THR B CA 1
ATOM 2594 C C . THR B 1 56 ? -5.101 -36.596 5.582 1 97.32 56 THR B C 1
ATOM 2596 O O . THR B 1 56 ? -5.66 -37.541 6.142 1 97.32 56 THR B O 1
ATOM 2599 N N . THR B 1 57 ? -4.123 -36.768 4.729 1 97.2 57 THR B N 1
ATOM 2600 C CA . THR B 1 57 ? -3.582 -38.08 4.392 1 97.2 57 THR B CA 1
ATOM 2601 C C . THR B 1 57 ? -2.115 -37.973 3.989 1 97.2 57 THR B C 1
ATOM 2603 O O . THR B 1 57 ? -1.594 -36.87 3.807 1 97.2 57 THR B O 1
ATOM 2606 N N . ASN B 1 58 ? -1.387 -39.031 4.002 1 96.27 58 ASN B N 1
ATOM 2607 C CA . ASN B 1 58 ? -0.037 -39.07 3.451 1 96.27 58 ASN B CA 1
ATOM 2608 C C . ASN B 1 58 ? 0.025 -39.909 2.178 1 96.27 58 ASN B C 1
ATOM 2610 O O . ASN B 1 58 ? 1.107 -40.313 1.748 1 96.27 58 ASN B O 1
ATOM 2614 N N . HIS B 1 59 ? -1.165 -40.187 1.616 1 95.31 59 HIS B N 1
ATOM 2615 C CA . HIS B 1 59 ? -1.28 -40.94 0.372 1 95.31 59 HIS B CA 1
ATOM 2616 C C . HIS B 1 59 ? -1.937 -40.103 -0.721 1 95.31 59 HIS B C 1
ATOM 2618 O O . HIS B 1 59 ? -3.126 -39.787 -0.636 1 95.31 59 HIS B O 1
ATOM 2624 N N . ILE B 1 60 ? -1.217 -39.896 -1.757 1 95.24 60 ILE B N 1
ATOM 2625 C CA . ILE B 1 60 ? -1.684 -39.038 -2.841 1 95.24 60 ILE B CA 1
ATOM 2626 C C . ILE B 1 60 ? -2.914 -39.661 -3.498 1 95.24 60 ILE B C 1
ATOM 2628 O O . ILE B 1 60 ? -3.803 -38.946 -3.966 1 95.24 60 ILE B O 1
ATOM 2632 N N . GLU B 1 61 ? -3.026 -40.999 -3.468 1 95.28 61 GLU B N 1
ATOM 2633 C CA . GLU B 1 61 ? -4.128 -41.73 -4.086 1 95.28 61 GLU B CA 1
ATOM 2634 C C . GLU B 1 61 ? -5.467 -41.34 -3.464 1 95.28 61 GLU B C 1
ATOM 2636 O O . GLU B 1 61 ? -6.493 -41.327 -4.146 1 95.28 61 GLU B O 1
ATOM 2641 N N . ASP B 1 62 ? -5.385 -41.018 -2.2 1 95.26 62 ASP B N 1
ATOM 2642 C CA . ASP B 1 62 ? -6.603 -40.611 -1.506 1 95.26 62 ASP B CA 1
ATOM 2643 C C . ASP B 1 62 ? -7.14 -39.295 -2.064 1 95.26 62 ASP B C 1
ATOM 2645 O O . ASP B 1 62 ? -8.354 -39.097 -2.145 1 95.26 62 ASP B O 1
ATOM 2649 N N . ILE B 1 63 ? -6.224 -38.379 -2.396 1 95.87 63 ILE B N 1
ATOM 2650 C CA . ILE B 1 63 ? -6.6 -37.091 -2.97 1 95.87 63 ILE B CA 1
ATOM 2651 C C . ILE B 1 63 ? -7.169 -37.298 -4.372 1 95.87 63 ILE B C 1
ATOM 2653 O O . ILE B 1 63 ? -8.212 -36.736 -4.714 1 95.87 63 ILE B O 1
ATOM 2657 N N . LEU B 1 64 ? -6.547 -38.152 -5.179 1 95.78 64 LEU B N 1
ATOM 2658 C CA . LEU B 1 64 ? -6.945 -38.389 -6.562 1 95.78 64 LEU B CA 1
ATOM 2659 C C . LEU B 1 64 ? -8.32 -39.044 -6.629 1 95.78 64 LEU B C 1
ATOM 2661 O O . LEU B 1 64 ? -9.078 -38.811 -7.573 1 95.78 64 LEU B O 1
ATOM 2665 N N . ALA B 1 65 ? -8.636 -39.782 -5.6 1 94.66 65 ALA B N 1
ATOM 2666 C CA . ALA B 1 65 ? -9.898 -40.518 -5.581 1 94.66 65 ALA B CA 1
ATOM 2667 C C . ALA B 1 65 ? -11.064 -39.598 -5.231 1 94.66 65 ALA B C 1
ATOM 2669 O O . ALA B 1 65 ? -12.211 -39.876 -5.59 1 94.66 65 ALA B O 1
ATOM 2670 N N . LYS B 1 66 ? -10.749 -38.457 -4.635 1 94.02 66 LYS B N 1
ATOM 2671 C CA . LYS B 1 66 ? -11.85 -37.716 -4.025 1 94.02 66 LYS B CA 1
ATOM 2672 C C . LYS B 1 66 ? -11.881 -36.272 -4.518 1 94.02 66 LYS B C 1
ATOM 2674 O O . LYS B 1 66 ? -12.878 -35.571 -4.337 1 94.02 66 LYS B O 1
ATOM 2679 N N . ALA B 1 67 ? -10.825 -35.809 -5.106 1 95.89 67 ALA B N 1
ATOM 2680 C CA . ALA B 1 67 ? -10.746 -34.398 -5.473 1 95.89 67 ALA B CA 1
ATOM 2681 C C . ALA B 1 67 ? -10.679 -34.228 -6.988 1 95.89 67 ALA B C 1
ATOM 2683 O O . ALA B 1 67 ? -10.001 -34.995 -7.676 1 95.89 67 ALA B O 1
ATOM 2684 N N . GLN B 1 68 ? -11.381 -33.31 -7.453 1 96.29 68 GLN B N 1
ATOM 2685 C CA . GLN B 1 68 ? -11.314 -32.95 -8.866 1 96.29 68 GLN B CA 1
ATOM 2686 C C . GLN B 1 68 ? -10.221 -31.914 -9.118 1 96.29 68 GLN B C 1
ATOM 2688 O O . GLN B 1 68 ? -9.518 -31.979 -10.128 1 96.29 68 GLN B O 1
ATOM 2693 N N . TYR B 1 69 ? -10.084 -30.936 -8.255 1 97.42 69 TYR B N 1
ATOM 2694 C CA . TYR B 1 69 ? -9.059 -29.902 -8.347 1 97.42 69 TYR B CA 1
ATOM 2695 C C . TYR B 1 69 ? -7.892 -30.207 -7.416 1 97.42 69 TYR B C 1
ATOM 2697 O O . TYR B 1 69 ? -8.079 -30.372 -6.209 1 97.42 69 TYR B O 1
ATOM 2705 N N . ILE B 1 70 ? -6.733 -30.279 -7.969 1 97.94 70 ILE B N 1
ATOM 2706 C CA . ILE B 1 70 ? -5.542 -30.628 -7.203 1 97.94 70 ILE B CA 1
ATOM 2707 C C . ILE B 1 70 ? -4.568 -29.451 -7.199 1 97.94 70 ILE B C 1
ATOM 2709 O O . ILE B 1 70 ? -3.963 -29.135 -8.226 1 97.94 70 ILE B O 1
ATOM 2713 N N . VAL B 1 71 ? -4.386 -28.795 -6.092 1 98.42 71 VAL B N 1
ATOM 2714 C CA . VAL B 1 71 ? -3.455 -27.682 -5.938 1 98.42 71 VAL B CA 1
ATOM 2715 C C . VAL B 1 71 ? -2.107 -28.2 -5.44 1 98.42 71 VAL B C 1
ATOM 2717 O O . VAL B 1 71 ? -2 -28.681 -4.31 1 98.42 71 VAL B O 1
ATOM 2720 N N . ILE B 1 72 ? -1.142 -28.044 -6.213 1 98.1 72 ILE B N 1
ATOM 2721 C CA . ILE B 1 72 ? 0.192 -28.532 -5.881 1 98.1 72 ILE B CA 1
ATOM 2722 C C . ILE B 1 72 ? 1.021 -27.398 -5.282 1 98.1 72 ILE B C 1
ATOM 2724 O O . ILE B 1 72 ? 1.457 -26.494 -5.997 1 98.1 72 ILE B O 1
ATOM 2728 N N . GLY B 1 73 ? 1.219 -27.469 -4.03 1 96 73 GLY B N 1
ATOM 2729 C CA . GLY B 1 73 ? 1.984 -26.45 -3.33 1 96 73 GLY B CA 1
ATOM 2730 C C . GLY B 1 73 ? 3.307 -26.961 -2.792 1 96 73 GLY B C 1
ATOM 2731 O O . GLY B 1 73 ? 3.642 -26.728 -1.629 1 96 73 GLY B O 1
ATOM 2732 N N . VAL B 1 74 ? 4.067 -27.754 -3.581 1 94.31 74 VAL B N 1
ATOM 2733 C CA . VAL B 1 74 ? 5.389 -28.227 -3.186 1 94.31 74 VAL B CA 1
ATOM 2734 C C . VAL B 1 74 ? 6.462 -27.315 -3.778 1 94.31 74 VAL B C 1
ATOM 2736 O O . VAL B 1 74 ? 6.189 -26.542 -4.699 1 94.31 74 VAL B O 1
ATOM 2739 N N . LYS B 1 75 ? 7.665 -27.388 -3.316 1 90.89 75 LYS B N 1
ATOM 2740 C CA . LYS B 1 75 ? 8.778 -26.619 -3.866 1 90.89 75 LYS B CA 1
ATOM 2741 C C . LYS B 1 75 ? 9.122 -27.085 -5.278 1 90.89 75 LYS B C 1
ATOM 2743 O O . LYS B 1 75 ? 8.974 -28.265 -5.601 1 90.89 75 LYS B O 1
ATOM 2748 N N . PRO B 1 76 ? 9.619 -26.18 -6.057 1 92.94 76 PRO B N 1
ATOM 2749 C CA . PRO B 1 76 ? 9.959 -26.551 -7.432 1 92.94 76 PRO B CA 1
ATOM 2750 C C . PRO B 1 76 ? 10.929 -27.728 -7.502 1 92.94 76 PRO B C 1
ATOM 2752 O O . PRO B 1 76 ? 10.801 -28.587 -8.379 1 92.94 76 PRO B O 1
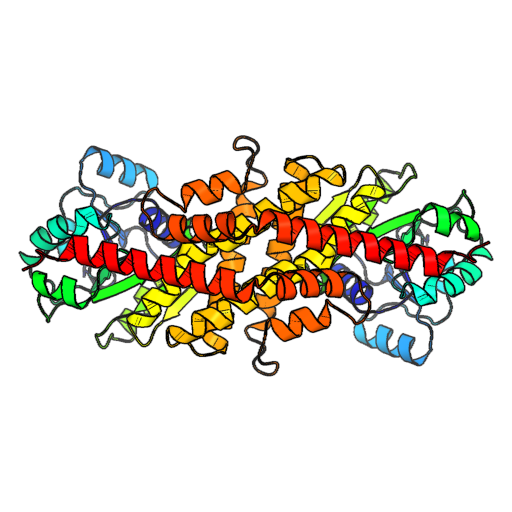ATOM 2755 N N . GLN B 1 77 ? 11.805 -27.844 -6.546 1 92 77 GLN B N 1
ATOM 2756 C CA . GLN B 1 77 ? 12.815 -28.898 -6.546 1 92 77 GLN B CA 1
ATOM 2757 C C . GLN B 1 77 ? 12.183 -30.265 -6.3 1 92 77 GLN B C 1
ATOM 2759 O O . GLN B 1 77 ? 12.762 -31.295 -6.652 1 92 77 GLN B O 1
ATOM 2764 N N . ASP B 1 78 ? 11.018 -30.279 -5.704 1 94.49 78 ASP B N 1
ATOM 2765 C CA . ASP B 1 78 ? 10.341 -31.528 -5.367 1 94.49 78 ASP B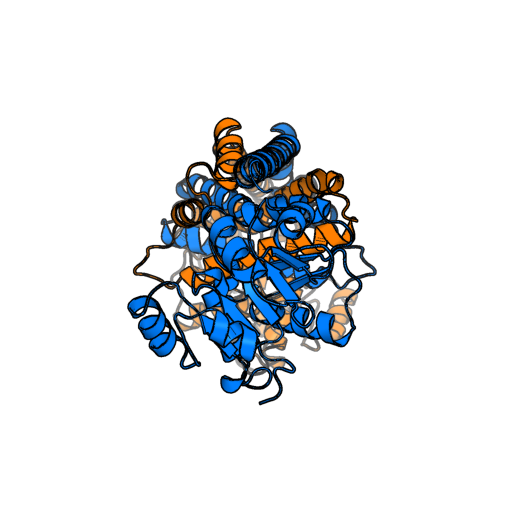 CA 1
ATOM 2766 C C . ASP B 1 78 ? 9.309 -31.898 -6.43 1 94.49 78 ASP B C 1
ATOM 2768 O O . ASP B 1 78 ? 8.68 -32.955 -6.35 1 94.49 78 ASP B O 1
ATOM 2772 N N . MET B 1 79 ? 9.152 -31.117 -7.412 1 97.02 79 MET B N 1
ATOM 2773 C CA . MET B 1 79 ? 8.059 -31.239 -8.373 1 97.02 79 MET B CA 1
ATOM 2774 C C . MET B 1 79 ? 8.227 -32.488 -9.232 1 97.02 79 MET B C 1
ATOM 2776 O O . MET B 1 79 ? 7.267 -33.226 -9.457 1 97.02 79 MET B O 1
ATOM 2780 N N . HIS B 1 80 ? 9.431 -32.745 -9.697 1 97.2 80 HIS B N 1
ATOM 2781 C CA . HIS B 1 80 ? 9.66 -33.883 -10.579 1 97.2 80 HIS B CA 1
ATOM 2782 C C . HIS B 1 80 ? 9.21 -35.186 -9.926 1 97.2 80 HIS B C 1
ATOM 2784 O O . HIS B 1 80 ? 8.475 -35.968 -10.533 1 97.2 80 HIS B O 1
ATOM 2790 N N . ALA B 1 81 ? 9.655 -35.374 -8.7 1 96.3 81 ALA B N 1
ATOM 2791 C CA . ALA B 1 81 ? 9.307 -36.596 -7.98 1 96.3 81 ALA B CA 1
ATOM 2792 C C . ALA B 1 81 ? 7.795 -36.733 -7.83 1 96.3 81 ALA B C 1
ATOM 2794 O O . ALA B 1 81 ? 7.247 -37.829 -7.97 1 96.3 81 ALA B O 1
ATOM 2795 N N . LEU B 1 82 ? 7.128 -35.691 -7.552 1 97.19 82 LEU B N 1
ATOM 2796 C CA . LEU B 1 82 ? 5.677 -35.708 -7.4 1 97.19 82 LEU B CA 1
ATOM 2797 C C . LEU B 1 82 ? 4.996 -36.038 -8.724 1 97.19 82 LEU B C 1
ATOM 2799 O O . LEU B 1 82 ? 4.065 -36.846 -8.764 1 97.19 82 LEU B O 1
ATOM 2803 N N . LEU B 1 83 ? 5.434 -35.419 -9.808 1 97.71 83 LEU B N 1
ATOM 2804 C CA . LEU B 1 83 ? 4.834 -35.641 -11.119 1 97.71 83 LEU B CA 1
ATOM 2805 C C . LEU B 1 83 ? 5 -37.093 -11.554 1 97.71 83 LEU B C 1
ATOM 2807 O O . LEU B 1 83 ? 4.101 -37.667 -12.173 1 97.71 83 LEU B O 1
ATOM 2811 N N . MET B 1 84 ? 6.141 -37.698 -11.208 1 96.62 84 MET B N 1
ATOM 2812 C CA . MET B 1 84 ? 6.388 -39.099 -11.536 1 96.62 84 MET B CA 1
ATOM 2813 C C . MET B 1 84 ? 5.406 -40.01 -10.806 1 96.62 84 MET B C 1
ATOM 2815 O O . MET B 1 84 ? 5.022 -41.059 -11.326 1 96.62 84 MET B O 1
ATOM 2819 N N . GLN B 1 85 ? 4.996 -39.578 -9.683 1 96.32 85 GLN B N 1
ATOM 2820 C CA . GLN B 1 85 ? 3.974 -40.318 -8.95 1 96.32 85 GLN B CA 1
ATOM 2821 C C . GLN B 1 85 ? 2.595 -40.113 -9.571 1 96.32 85 GLN B C 1
ATOM 2823 O O . GLN B 1 85 ? 1.834 -41.069 -9.734 1 96.32 85 GLN B O 1
ATOM 2828 N N . LEU B 1 86 ? 2.296 -38.972 -9.965 1 96.85 86 LEU B N 1
ATOM 2829 C CA . LEU B 1 86 ? 0.982 -38.612 -10.486 1 96.85 86 LEU B CA 1
ATOM 2830 C C . LEU B 1 86 ? 0.752 -39.235 -11.859 1 96.85 86 LEU B C 1
ATOM 2832 O O . LEU B 1 86 ? -0.371 -39.624 -12.189 1 96.85 86 LEU B O 1
ATOM 2836 N N . CYS B 1 87 ? 1.83 -39.299 -12.629 1 95.47 87 CYS B N 1
ATOM 2837 C CA . CYS B 1 87 ? 1.685 -39.728 -14.016 1 95.47 87 CYS B CA 1
ATOM 2838 C C . CYS B 1 87 ? 1.273 -41.193 -14.093 1 95.47 87 CYS B C 1
ATOM 2840 O O . CYS B 1 87 ? 0.891 -41.68 -15.159 1 95.47 87 CYS B O 1
ATOM 2842 N N . GLN B 1 88 ? 1.317 -41.903 -12.94 1 96.08 88 GLN B N 1
ATOM 2843 C CA . GLN B 1 88 ? 0.929 -43.308 -12.886 1 96.08 88 GLN B CA 1
ATOM 2844 C C . GLN B 1 88 ? -0.587 -43.458 -12.801 1 96.08 88 GLN B C 1
ATOM 2846 O O . GLN B 1 88 ? -1.111 -44.572 -12.872 1 96.08 88 GLN B O 1
ATOM 2851 N N . HIS B 1 89 ? -1.245 -42.411 -12.701 1 96.04 89 HIS B N 1
ATOM 2852 C CA . HIS B 1 89 ? -2.695 -42.422 -12.544 1 96.04 89 HIS B CA 1
ATOM 2853 C C . HIS B 1 89 ? -3.379 -41.712 -13.707 1 96.04 89 HIS B C 1
ATOM 2855 O O . HIS B 1 89 ? -2.739 -40.957 -14.442 1 96.04 89 HIS B O 1
ATOM 2861 N N . ASP B 1 90 ? -4.665 -42.058 -13.926 1 95.09 90 ASP B N 1
ATOM 2862 C CA . ASP B 1 90 ? -5.472 -41.327 -14.898 1 95.09 90 ASP B CA 1
ATOM 2863 C C . ASP B 1 90 ? -5.881 -39.96 -14.355 1 95.09 90 ASP B C 1
ATOM 2865 O O . ASP B 1 90 ? -6.628 -39.872 -13.378 1 95.09 90 ASP B O 1
ATOM 2869 N N . LEU B 1 91 ? -5.422 -38.921 -14.96 1 95.82 91 LEU B N 1
ATOM 2870 C CA . LEU B 1 91 ? -5.665 -37.564 -14.482 1 95.82 91 LEU B CA 1
ATOM 2871 C C . LEU B 1 91 ? -6.643 -36.833 -15.396 1 95.82 91 LEU B C 1
ATOM 2873 O O . LEU B 1 91 ? -6.78 -35.61 -15.315 1 95.82 91 LEU B O 1
ATOM 2877 N N . SER B 1 92 ? -7.337 -37.511 -16.258 1 93.38 92 SER B N 1
ATOM 2878 C CA . SER B 1 92 ? -8.166 -36.911 -17.299 1 93.38 92 SER B CA 1
ATOM 2879 C C . SER B 1 92 ? -9.342 -36.149 -16.698 1 93.38 92 SER B C 1
ATOM 2881 O O . SER B 1 92 ? -9.894 -35.247 -17.333 1 93.38 92 SER B O 1
ATOM 2883 N N . GLU B 1 93 ? -9.691 -36.498 -15.516 1 92.4 93 GLU B N 1
ATOM 2884 C CA . GLU B 1 93 ? -10.838 -35.85 -14.888 1 92.4 93 GLU B CA 1
ATOM 2885 C C . GLU B 1 93 ? -10.393 -34.817 -13.856 1 92.4 93 GLU B C 1
ATOM 2887 O O . GLU B 1 93 ? -11.218 -34.267 -13.125 1 92.4 93 GLU B O 1
ATOM 2892 N N . HIS B 1 94 ? -9.092 -34.562 -13.764 1 95.78 94 HIS B N 1
ATOM 2893 C CA . HIS B 1 94 ? -8.555 -33.66 -12.752 1 95.78 94 HIS B CA 1
ATOM 2894 C C . HIS B 1 94 ? -8.057 -32.362 -13.378 1 95.78 94 HIS B C 1
ATOM 2896 O O . HIS B 1 94 ? -7.664 -32.342 -14.546 1 95.78 94 HIS B O 1
ATOM 2902 N N . VAL B 1 95 ? -8.156 -31.307 -12.693 1 97.35 95 VAL B N 1
ATOM 2903 C CA . VAL B 1 95 ? -7.486 -30.045 -12.986 1 97.35 95 VAL B CA 1
ATOM 2904 C C . VAL B 1 95 ? -6.283 -29.871 -12.061 1 97.35 95 VAL B C 1
ATOM 2906 O O . VAL B 1 95 ? -6.438 -29.781 -10.841 1 97.35 95 VAL B O 1
ATOM 2909 N N . ILE B 1 96 ? -5.109 -29.872 -12.628 1 98.09 96 ILE B N 1
ATOM 2910 C CA . ILE B 1 96 ? -3.88 -29.726 -11.855 1 98.09 96 ILE B CA 1
ATOM 2911 C C . ILE B 1 96 ? -3.491 -28.252 -11.777 1 98.09 96 ILE B C 1
ATOM 2913 O O . ILE B 1 96 ? -3.235 -27.616 -12.803 1 98.09 96 ILE B O 1
ATOM 2917 N N . ILE B 1 97 ? -3.432 -27.723 -10.584 1 98.57 97 ILE B N 1
ATOM 2918 C CA . ILE B 1 97 ? -3.069 -26.329 -10.353 1 98.57 97 ILE B CA 1
ATOM 2919 C C . ILE B 1 97 ? -1.707 -26.259 -9.665 1 98.57 97 ILE B C 1
ATOM 2921 O O . ILE B 1 97 ? -1.56 -26.693 -8.521 1 98.57 97 ILE B O 1
ATOM 2925 N N . THR B 1 98 ? -0.773 -25.744 -10.333 1 98.1 98 THR B N 1
ATOM 2926 C CA . THR B 1 98 ? 0.569 -25.658 -9.767 1 98.1 98 THR B CA 1
ATOM 2927 C C . THR B 1 98 ? 0.887 -24.227 -9.343 1 98.1 98 THR B C 1
ATOM 2929 O O . THR B 1 98 ? 0.455 -23.272 -9.99 1 98.1 98 THR B O 1
ATOM 2932 N N . LEU B 1 99 ? 1.685 -24.084 -8.321 1 96.61 99 LEU B N 1
ATOM 2933 C CA . LEU B 1 99 ? 2.1 -22.793 -7.783 1 96.61 99 LEU B CA 1
ATOM 2934 C C . LEU B 1 99 ? 3.605 -22.598 -7.938 1 96.61 99 LEU B C 1
ATOM 2936 O O . LEU B 1 99 ? 4.174 -21.657 -7.379 1 96.61 99 LEU B O 1
ATOM 2940 N N . ALA B 1 100 ? 4.272 -23.505 -8.646 1 93.01 100 ALA B N 1
ATOM 2941 C CA . ALA B 1 100 ? 5.729 -23.486 -8.741 1 93.01 100 ALA B CA 1
ATOM 2942 C C . ALA B 1 100 ? 6.199 -22.439 -9.747 1 93.01 100 ALA B C 1
ATOM 2944 O O . ALA B 1 100 ? 5.672 -22.357 -10.859 1 93.01 100 ALA B O 1
ATOM 2945 N N . ALA B 1 101 ? 7.162 -21.693 -9.349 1 88.39 101 ALA B N 1
ATOM 2946 C CA . ALA B 1 101 ? 7.77 -20.707 -10.238 1 88.39 101 ALA B CA 1
ATOM 2947 C C . ALA B 1 101 ? 8.709 -21.376 -11.239 1 88.39 101 ALA B C 1
ATOM 2949 O O . ALA B 1 101 ? 9.375 -22.361 -10.911 1 88.39 101 ALA B O 1
ATOM 2950 N N . GLY B 1 102 ? 8.707 -20.869 -12.431 1 91.32 102 GLY B N 1
ATOM 2951 C CA . GLY B 1 102 ? 9.764 -21.177 -13.381 1 91.32 102 GLY B CA 1
ATOM 2952 C C . GLY B 1 102 ? 9.448 -22.374 -14.258 1 91.32 102 GLY B C 1
ATOM 2953 O O . GLY B 1 102 ? 10.055 -22.553 -15.315 1 91.32 102 GLY B O 1
ATOM 2954 N N . ILE B 1 103 ? 8.525 -23.283 -13.81 1 95.61 103 ILE B N 1
ATOM 2955 C CA . ILE B 1 103 ? 8.234 -24.485 -14.584 1 95.61 103 ILE B CA 1
ATOM 2956 C C . ILE B 1 103 ? 7.061 -24.221 -15.526 1 95.61 103 ILE B C 1
ATOM 2958 O O . ILE B 1 103 ? 5.952 -23.922 -15.077 1 95.61 103 ILE B O 1
ATOM 2962 N N . LYS B 1 104 ? 7.275 -24.401 -16.749 1 96.89 104 LYS B N 1
ATOM 2963 C CA . LYS B 1 104 ? 6.265 -24.103 -17.76 1 96.89 104 LYS B CA 1
ATOM 2964 C C . LYS B 1 104 ? 5.321 -25.286 -17.959 1 96.89 104 LYS B C 1
ATOM 2966 O O . LYS B 1 104 ? 5.656 -26.42 -17.61 1 96.89 104 LYS B O 1
ATOM 2971 N N . ILE B 1 105 ? 4.186 -24.991 -18.537 1 97.63 105 ILE B N 1
ATOM 2972 C CA . ILE B 1 105 ? 3.179 -26.022 -18.761 1 97.63 105 ILE B CA 1
ATOM 2973 C C . ILE B 1 105 ? 3.752 -27.116 -19.659 1 97.63 105 ILE B C 1
ATOM 2975 O O . ILE B 1 105 ? 3.502 -28.304 -19.439 1 97.63 105 ILE B O 1
ATOM 2979 N N . GLU B 1 106 ? 4.547 -26.739 -20.651 1 96.6 106 GLU B N 1
ATOM 2980 C CA . GLU B 1 106 ? 5.15 -27.701 -21.568 1 96.6 106 GLU B CA 1
ATOM 2981 C C . GLU B 1 106 ? 5.987 -28.731 -20.814 1 96.6 106 GLU B C 1
ATOM 2983 O O . GLU B 1 106 ? 6.045 -29.899 -21.207 1 96.6 106 GLU B O 1
ATOM 2988 N N . ASP B 1 107 ? 6.615 -28.308 -19.806 1 97.13 107 ASP B N 1
ATOM 2989 C CA . ASP B 1 107 ? 7.442 -29.219 -19.021 1 97.13 107 ASP B CA 1
ATOM 2990 C C . ASP B 1 107 ? 6.581 -30.204 -18.234 1 97.13 107 ASP B C 1
ATOM 2992 O O . ASP B 1 107 ? 6.924 -31.383 -18.121 1 97.13 107 ASP B O 1
ATOM 2996 N N . TYR B 1 108 ? 5.486 -29.739 -17.645 1 97.5 108 TYR B N 1
ATOM 2997 C CA . TYR B 1 108 ? 4.557 -30.633 -16.964 1 97.5 108 TYR B CA 1
ATOM 2998 C C . TYR B 1 108 ? 4.022 -31.693 -17.919 1 97.5 108 TYR B C 1
ATOM 3000 O O . TYR B 1 108 ? 3.892 -32.863 -17.549 1 97.5 108 TYR B O 1
ATOM 3008 N N . ARG B 1 109 ? 3.755 -31.337 -19.12 1 96.47 109 ARG B N 1
ATOM 3009 C CA . ARG B 1 109 ? 3.161 -32.235 -20.105 1 96.47 109 ARG B CA 1
ATOM 3010 C C . ARG B 1 109 ? 4.152 -33.314 -20.529 1 96.47 109 ARG B C 1
ATOM 3012 O O . ARG B 1 109 ? 3.752 -34.422 -20.893 1 96.47 109 ARG B O 1
ATOM 3019 N N . LYS B 1 110 ? 5.46 -32.985 -20.453 1 96.34 110 LYS B N 1
ATOM 3020 C CA . LYS B 1 110 ? 6.467 -34.002 -20.741 1 96.34 110 LYS B CA 1
ATOM 3021 C C . LYS B 1 110 ? 6.276 -35.23 -19.855 1 96.34 110 LYS B C 1
ATOM 3023 O O . LYS B 1 110 ? 6.599 -36.349 -20.258 1 96.34 110 LYS B O 1
ATOM 3028 N N . ILE B 1 111 ? 5.721 -34.956 -18.676 1 97.2 111 ILE B N 1
ATOM 3029 C CA . ILE B 1 111 ? 5.615 -36.044 -17.71 1 97.2 111 ILE B CA 1
ATOM 3030 C C . ILE B 1 111 ? 4.165 -36.513 -17.617 1 97.2 111 ILE B C 1
ATOM 3032 O O . ILE B 1 111 ? 3.891 -37.715 -17.649 1 97.2 111 ILE B O 1
ATOM 3036 N N . LEU B 1 112 ? 3.227 -35.635 -17.595 1 96.93 112 LEU B N 1
ATOM 3037 C CA . LEU B 1 112 ? 1.834 -35.951 -17.298 1 96.93 112 LEU B CA 1
ATOM 3038 C C . LEU B 1 112 ? 1.059 -36.25 -18.577 1 96.93 112 LEU B C 1
ATOM 3040 O O . LEU B 1 112 ? -0.041 -36.803 -18.527 1 96.93 112 LEU B O 1
ATOM 3044 N N . GLY B 1 113 ? 1.616 -35.832 -19.679 1 94.3 113 GLY B N 1
ATOM 3045 C CA . GLY B 1 113 ? 0.939 -36.023 -20.952 1 94.3 113 GLY B CA 1
ATOM 3046 C C . GLY B 1 113 ? 0.08 -34.839 -21.354 1 94.3 113 GLY B C 1
ATOM 3047 O O . GLY B 1 113 ? -0.096 -33.9 -20.576 1 94.3 113 GLY B O 1
ATOM 3048 N N . ASP B 1 114 ? -0.489 -34.824 -22.534 1 92.57 114 ASP B N 1
ATOM 3049 C CA . ASP B 1 114 ? -1.17 -33.685 -23.141 1 92.57 114 ASP B CA 1
ATOM 3050 C C . ASP B 1 114 ? -2.643 -33.648 -22.741 1 92.57 114 ASP B C 1
ATOM 3052 O O . ASP B 1 114 ? -3.316 -32.632 -22.924 1 92.57 114 ASP B O 1
ATOM 3056 N N . GLU B 1 115 ? -3.133 -34.67 -22.155 1 92.15 115 GLU B N 1
ATOM 3057 C CA . GLU B 1 115 ? -4.564 -34.769 -21.887 1 92.15 115 GLU B CA 1
ATOM 3058 C C . GLU B 1 115 ? -4.913 -34.173 -20.526 1 92.15 115 GLU B C 1
ATOM 3060 O O . GLU B 1 115 ? -6.09 -34.009 -20.198 1 92.15 115 GLU B O 1
ATOM 3065 N N . VAL B 1 116 ? -3.927 -33.855 -19.808 1 94.76 116 VAL B N 1
ATOM 3066 C CA . VAL B 1 116 ? -4.155 -33.356 -18.456 1 94.76 116 VAL B CA 1
ATOM 3067 C C . VAL B 1 116 ? -4.362 -31.843 -18.491 1 94.76 116 VAL B C 1
ATOM 3069 O O . VAL B 1 116 ? -3.633 -31.127 -19.181 1 94.76 116 VAL B O 1
ATOM 3072 N N . THR B 1 117 ? -5.439 -31.361 -17.836 1 97.24 117 THR B N 1
ATOM 3073 C CA . THR B 1 117 ? -5.658 -29.926 -17.689 1 97.24 117 THR B CA 1
ATOM 3074 C C . THR B 1 117 ? -4.713 -29.338 -16.646 1 97.24 117 THR B C 1
ATOM 3076 O O . THR B 1 117 ? -4.715 -29.763 -15.489 1 97.24 117 THR B O 1
ATOM 3079 N N . ILE B 1 118 ? -3.907 -28.383 -17.081 1 98.19 118 ILE B N 1
ATOM 3080 C CA . ILE B 1 118 ? -2.907 -27.798 -16.194 1 98.19 118 ILE B CA 1
ATOM 3081 C C . ILE B 1 118 ? -3.142 -26.294 -16.074 1 98.19 118 ILE B C 1
ATOM 3083 O O . ILE B 1 118 ? -3.323 -25.605 -17.081 1 98.19 118 ILE B O 1
ATOM 3087 N N . VAL B 1 119 ? -3.177 -25.786 -14.86 1 98.49 119 VAL B N 1
ATOM 3088 C CA . VAL B 1 119 ? -3.289 -24.365 -14.546 1 98.49 119 VAL B CA 1
ATOM 3089 C C . VAL B 1 119 ? -2.08 -23.919 -13.728 1 98.49 119 VAL B C 1
ATOM 3091 O O . VAL B 1 119 ? -1.723 -24.559 -12.735 1 98.49 119 VAL B O 1
ATOM 3094 N N . ARG B 1 120 ? -1.446 -22.906 -14.161 1 98.32 120 ARG B N 1
ATOM 3095 C CA . ARG B 1 120 ? -0.399 -22.274 -13.365 1 98.32 120 ARG B CA 1
ATOM 3096 C C . ARG B 1 120 ? -0.937 -21.058 -12.619 1 98.32 120 ARG B C 1
ATOM 3098 O O . ARG B 1 120 ? -1.601 -20.204 -13.21 1 98.32 120 ARG B O 1
ATOM 3105 N N . ALA B 1 121 ? -0.718 -21.012 -11.373 1 98.17 121 ALA B N 1
ATOM 3106 C CA . ALA B 1 121 ? -1.106 -19.886 -10.528 1 98.17 121 ALA B CA 1
ATOM 3107 C C . ALA B 1 121 ? 0.087 -19.358 -9.736 1 98.17 121 ALA B C 1
ATOM 3109 O O . ALA B 1 121 ? 0.867 -20.137 -9.183 1 98.17 121 ALA B O 1
ATOM 3110 N N . MET B 1 122 ? 0.249 -18.05 -9.749 1 97.24 122 MET B N 1
ATOM 3111 C CA . MET B 1 122 ? 1.39 -17.432 -9.08 1 97.24 122 MET B CA 1
ATOM 3112 C C . MET B 1 122 ? 0.927 -16.4 -8.057 1 97.24 122 MET B C 1
ATOM 3114 O O . MET B 1 122 ? 0.839 -15.21 -8.365 1 97.24 122 MET B O 1
ATOM 3118 N N . PRO B 1 123 ? 0.659 -16.811 -6.87 1 97.13 123 PRO B N 1
ATOM 3119 C CA . PRO B 1 123 ? 0.379 -15.862 -5.79 1 97.13 123 PRO B CA 1
ATOM 3120 C C . PRO B 1 123 ? 1.648 -15.264 -5.187 1 97.13 123 PRO B C 1
ATOM 3122 O O . PRO B 1 123 ? 2.743 -15.468 -5.716 1 97.13 123 PRO B O 1
ATOM 3125 N N . ASN B 1 124 ? 1.517 -14.388 -4.211 1 95.43 124 ASN B N 1
ATOM 3126 C CA . ASN B 1 124 ? 2.653 -13.839 -3.48 1 95.43 124 ASN B CA 1
ATOM 3127 C C . ASN B 1 124 ? 2.437 -13.91 -1.971 1 95.43 124 ASN B C 1
ATOM 3129 O O . ASN B 1 124 ? 1.406 -14.405 -1.51 1 95.43 124 ASN B O 1
ATOM 3133 N N . ILE B 1 125 ? 3.365 -13.549 -1.206 1 94.7 125 ILE B N 1
ATOM 3134 C CA . ILE B 1 125 ? 3.413 -13.818 0.227 1 94.7 125 ILE B CA 1
ATOM 3135 C C . ILE B 1 125 ? 2.297 -13.052 0.934 1 94.7 125 ILE B C 1
ATOM 3137 O O . ILE B 1 125 ? 1.992 -13.32 2.098 1 94.7 125 ILE B O 1
ATOM 3141 N N . ALA B 1 126 ? 1.723 -12.094 0.303 1 96.85 126 ALA B N 1
ATOM 3142 C CA . ALA B 1 126 ? 0.622 -11.357 0.919 1 96.85 126 ALA B CA 1
ATOM 3143 C C . ALA B 1 126 ? -0.619 -12.236 1.053 1 96.85 126 ALA B C 1
ATOM 3145 O O . ALA B 1 126 ? -1.613 -11.829 1.659 1 96.85 126 ALA B O 1
ATOM 3146 N N . ALA B 1 127 ? -0.562 -13.438 0.497 1 96.64 127 ALA B N 1
ATOM 3147 C CA . ALA B 1 127 ? -1.623 -14.429 0.661 1 96.64 127 ALA B CA 1
ATOM 3148 C C . ALA B 1 127 ? -1.921 -14.674 2.138 1 96.64 127 ALA B C 1
ATOM 3150 O O . ALA B 1 127 ? -3.067 -14.931 2.512 1 96.64 127 ALA B O 1
ATOM 3151 N N . SER B 1 128 ? -0.927 -14.533 2.968 1 93.87 128 SER B N 1
ATOM 3152 C CA . SER B 1 128 ? -1.075 -14.822 4.391 1 93.87 128 SER B CA 1
ATOM 3153 C C . SER B 1 128 ? -2.022 -13.832 5.06 1 93.87 128 SER B C 1
ATOM 3155 O O . SER B 1 128 ? -2.528 -14.092 6.154 1 93.87 128 SER B O 1
ATOM 3157 N N . VAL B 1 129 ? -2.254 -12.677 4.37 1 94.83 129 VAL B N 1
ATOM 3158 C CA . VAL B 1 129 ? -3.157 -11.677 4.932 1 94.83 129 VAL B CA 1
ATOM 3159 C C . VAL B 1 129 ? -4.284 -11.385 3.945 1 94.83 129 VAL B C 1
ATOM 3161 O O . VAL B 1 129 ? -4.842 -10.285 3.939 1 94.83 129 VAL B O 1
ATOM 3164 N N . GLN B 1 130 ? -4.447 -12.291 3.053 1 95.58 130 GLN B N 1
ATOM 3165 C CA . GLN B 1 130 ? -5.542 -12.279 2.088 1 95.58 130 GLN B CA 1
ATOM 3166 C C . GLN B 1 130 ? -5.474 -11.044 1.194 1 95.58 130 GLN B C 1
ATOM 3168 O O . GLN B 1 130 ? -6.502 -10.44 0.88 1 95.58 130 GLN B O 1
ATOM 3173 N N . ALA B 1 131 ? -4.269 -10.64 0.84 1 97.36 131 ALA B N 1
ATOM 3174 C CA . ALA B 1 131 ? -4.069 -9.474 -0.017 1 97.36 131 ALA B CA 1
ATOM 3175 C C . ALA B 1 131 ? -3.121 -9.795 -1.168 1 97.36 131 ALA B C 1
ATOM 3177 O O . ALA B 1 131 ? -2.4 -8.918 -1.65 1 97.36 131 ALA B O 1
ATOM 3178 N N . ALA B 1 132 ? -3.152 -11.042 -1.545 1 97.83 132 ALA B N 1
ATOM 3179 C CA . ALA B 1 132 ? -2.273 -11.467 -2.631 1 97.83 132 ALA B CA 1
ATOM 3180 C C . ALA B 1 132 ? -2.903 -11.179 -3.991 1 97.83 132 ALA B C 1
ATOM 3182 O O . ALA B 1 132 ? -4.129 -11.162 -4.123 1 97.83 132 ALA B O 1
ATOM 3183 N N . LEU B 1 133 ? -2.074 -10.851 -4.908 1 98.23 133 LEU B N 1
ATOM 3184 C CA . LEU B 1 133 ? -2.457 -10.979 -6.31 1 98.23 133 LEU B CA 1
ATOM 3185 C C . LEU B 1 133 ? -1.971 -12.305 -6.887 1 98.23 133 LEU B C 1
ATOM 3187 O O . LEU B 1 133 ? -0.796 -12.652 -6.752 1 98.23 133 LEU B O 1
ATOM 3191 N N . THR B 1 134 ? -2.88 -13.024 -7.475 1 98.39 134 THR B N 1
ATOM 3192 C CA . THR B 1 134 ? -2.529 -14.305 -8.078 1 98.39 134 THR B CA 1
ATOM 3193 C C . THR B 1 134 ? -2.729 -14.264 -9.59 1 98.39 134 THR B C 1
ATOM 3195 O O . THR B 1 134 ? -3.851 -14.086 -10.069 1 98.39 134 THR B O 1
ATOM 3198 N N . GLY B 1 135 ? -1.627 -14.359 -10.361 1 98.29 135 GLY B N 1
ATOM 3199 C CA . GLY B 1 135 ? -1.746 -14.584 -11.792 1 98.29 135 GLY B CA 1
ATOM 3200 C C . GLY B 1 135 ? -2.105 -16.016 -12.143 1 98.29 135 GLY B C 1
ATOM 3201 O O . GLY B 1 135 ? -1.557 -16.958 -11.566 1 98.29 135 GLY B O 1
ATOM 3202 N N . ILE B 1 136 ? -3.075 -16.196 -13.041 1 98.55 136 ILE B N 1
ATOM 3203 C CA . ILE B 1 136 ? -3.556 -17.528 -13.389 1 98.55 136 ILE B CA 1
ATOM 3204 C C . ILE B 1 136 ? -3.515 -17.712 -14.904 1 98.55 136 ILE B C 1
ATOM 3206 O O . ILE B 1 136 ? -3.995 -16.858 -15.653 1 98.55 136 ILE B O 1
ATOM 3210 N N . TYR B 1 137 ? -2.919 -18.823 -15.345 1 98.17 137 TYR B N 1
ATOM 3211 C CA . TYR B 1 137 ? -2.837 -19.113 -16.772 1 98.17 137 TYR B CA 1
ATOM 3212 C C . TYR B 1 137 ? -3.066 -20.596 -17.041 1 98.17 137 TYR B C 1
ATOM 3214 O O . TYR B 1 137 ? -2.613 -21.449 -16.274 1 98.17 137 TYR B O 1
ATOM 3222 N N . SER B 1 138 ? -3.781 -20.91 -18.027 1 98.19 138 SER B N 1
ATOM 3223 C CA . SER B 1 138 ? -3.882 -22.246 -18.605 1 98.19 138 SER B CA 1
ATOM 3224 C C . SER B 1 138 ? -3.861 -22.193 -20.129 1 98.19 138 SER B C 1
ATOM 3226 O O . SER B 1 138 ? -4.406 -21.265 -20.73 1 98.19 138 SER B O 1
ATOM 3228 N N . ASP B 1 139 ? -3.19 -23.147 -20.699 1 95.96 139 ASP B N 1
ATOM 3229 C CA . ASP B 1 139 ? -3.222 -23.218 -22.157 1 95.96 139 ASP B CA 1
ATOM 3230 C C . ASP B 1 139 ? -4.408 -24.05 -22.64 1 95.96 139 ASP B C 1
ATOM 3232 O O . ASP B 1 139 ? -4.588 -24.243 -23.845 1 95.96 139 ASP B O 1
ATOM 3236 N N . ASP B 1 140 ? -5.197 -24.511 -21.718 1 93.04 140 ASP B N 1
ATOM 3237 C CA . ASP B 1 140 ? -6.4 -25.273 -22.037 1 93.04 140 ASP B CA 1
ATOM 3238 C C . ASP B 1 140 ? -7.638 -24.38 -22.016 1 93.04 140 ASP B C 1
ATOM 3240 O O . ASP B 1 140 ? -7.663 -23.361 -21.323 1 93.04 140 ASP B O 1
ATOM 3244 N N . GLY B 1 141 ? -8.66 -24.75 -22.831 1 91.92 141 GLY B N 1
ATOM 3245 C CA . GLY B 1 141 ? -9.976 -24.156 -22.655 1 91.92 141 GLY B CA 1
ATOM 3246 C C . GLY B 1 141 ? -10.71 -24.682 -21.436 1 91.92 141 GLY B C 1
ATOM 3247 O O . GLY B 1 141 ? -11.069 -25.86 -21.382 1 91.92 141 GLY B O 1
ATOM 3248 N N . LEU B 1 142 ? -10.831 -23.902 -20.464 1 95.56 142 LEU B N 1
ATOM 3249 C CA . LEU B 1 142 ? -11.518 -24.284 -19.235 1 95.56 142 LEU B CA 1
ATOM 3250 C C . LEU B 1 142 ? -13.013 -24.002 -19.338 1 95.56 142 LEU B C 1
ATOM 3252 O O . LEU B 1 142 ? -13.425 -23.041 -19.992 1 95.56 142 LEU B O 1
ATOM 3256 N N . SER B 1 143 ? -13.774 -24.9 -18.707 1 94.9 143 SER B N 1
ATOM 3257 C CA . SER B 1 143 ? -15.193 -24.584 -18.585 1 94.9 143 SER B CA 1
ATOM 3258 C C . SER B 1 143 ? -15.416 -23.387 -17.667 1 94.9 143 SER B C 1
ATOM 3260 O O . SER B 1 143 ? -14.563 -23.068 -16.836 1 94.9 143 SER B O 1
ATOM 3262 N N . GLU B 1 144 ? -16.514 -22.767 -17.85 1 95.82 144 GLU B N 1
ATOM 3263 C CA . GLU B 1 144 ? -16.869 -21.664 -16.962 1 95.82 144 GLU B CA 1
ATOM 3264 C C . GLU B 1 144 ? -16.876 -22.11 -15.503 1 95.82 144 GLU B C 1
ATOM 3266 O O . GLU B 1 144 ? -16.452 -21.364 -14.618 1 95.82 144 GLU B O 1
ATOM 3271 N N . HIS B 1 145 ? -17.381 -23.265 -15.351 1 94.8 145 HIS B N 1
ATOM 3272 C CA . HIS B 1 145 ? -17.421 -23.821 -14.003 1 94.8 145 HIS B CA 1
ATOM 3273 C C . HIS B 1 145 ? -16.019 -23.948 -13.418 1 94.8 145 HIS B C 1
ATOM 3275 O O . HIS B 1 145 ? -15.777 -23.537 -12.28 1 94.8 145 HIS B O 1
ATOM 3281 N N . ASP B 1 146 ? -15.112 -24.463 -14.226 1 95.71 146 ASP B N 1
ATOM 3282 C CA . ASP B 1 146 ? -13.737 -24.637 -13.771 1 95.71 146 ASP B CA 1
ATOM 3283 C C . ASP B 1 146 ? -13.074 -23.289 -13.496 1 95.71 146 ASP B C 1
ATOM 3285 O O . ASP B 1 146 ? -12.422 -23.11 -12.465 1 95.71 146 ASP B O 1
ATOM 3289 N N . GLU B 1 147 ? -13.309 -22.371 -14.387 1 96.75 147 GLU B N 1
ATOM 3290 C CA . GLU B 1 147 ? -12.719 -21.047 -14.216 1 96.75 147 GLU B CA 1
ATOM 3291 C C . GLU B 1 147 ? -13.229 -20.376 -12.944 1 96.75 147 GLU B C 1
ATOM 3293 O O . GLU B 1 147 ? -12.45 -19.789 -12.19 1 96.75 147 GLU B O 1
ATOM 3298 N N . ASN B 1 148 ? -14.448 -20.478 -12.718 1 95.36 148 ASN B N 1
ATOM 3299 C CA . ASN B 1 148 ? -15.053 -19.858 -11.544 1 95.36 148 ASN B CA 1
ATOM 3300 C C . ASN B 1 148 ? -14.534 -20.481 -10.251 1 95.36 148 ASN B C 1
ATOM 3302 O O . ASN B 1 148 ? -14.267 -19.772 -9.279 1 95.36 148 ASN B O 1
ATOM 3306 N N . LEU B 1 149 ? -14.441 -21.763 -10.237 1 94.43 149 LEU B N 1
ATOM 3307 C CA . LEU B 1 149 ? -13.97 -22.432 -9.029 1 94.43 149 LEU B CA 1
ATOM 3308 C C . LEU B 1 149 ? -12.514 -22.079 -8.745 1 94.43 149 LEU B C 1
ATOM 3310 O O . LEU B 1 149 ? -12.143 -21.84 -7.593 1 94.43 149 LEU B O 1
ATOM 3314 N N . ILE B 1 150 ? -11.72 -22.082 -9.797 1 96.91 150 ILE B N 1
ATOM 3315 C CA . ILE B 1 150 ? -10.317 -21.716 -9.637 1 96.91 150 ILE B CA 1
ATOM 3316 C C . ILE B 1 150 ? -10.214 -20.279 -9.131 1 96.91 150 ILE B C 1
ATOM 3318 O O . ILE B 1 150 ? -9.416 -19.985 -8.237 1 96.91 150 ILE B O 1
ATOM 3322 N N . GLU B 1 151 ? -10.994 -19.428 -9.676 1 95.9 151 GLU B N 1
ATOM 3323 C CA . GLU B 1 151 ? -11.046 -18.045 -9.211 1 95.9 151 GLU B CA 1
ATOM 3324 C C . GLU B 1 151 ? -11.427 -17.972 -7.735 1 95.9 151 GLU B C 1
ATOM 3326 O O . GLU B 1 151 ? -10.841 -17.198 -6.975 1 95.9 151 GLU B O 1
ATOM 3331 N N . ASP B 1 152 ? -12.361 -18.738 -7.365 1 93.78 152 ASP B N 1
ATOM 3332 C CA . ASP B 1 152 ? -12.809 -18.763 -5.976 1 93.78 152 ASP B CA 1
ATOM 3333 C C . ASP B 1 152 ? -11.685 -19.212 -5.045 1 93.78 152 ASP B C 1
ATOM 3335 O O . ASP B 1 152 ? -11.537 -18.682 -3.942 1 93.78 152 ASP B O 1
ATOM 3339 N N . ILE B 1 153 ? -10.938 -20.174 -5.497 1 95.27 153 ILE B N 1
ATOM 3340 C CA . ILE B 1 153 ? -9.831 -20.688 -4.698 1 95.27 153 ILE B CA 1
ATOM 3341 C C . ILE B 1 153 ? -8.856 -19.556 -4.379 1 95.27 153 ILE B C 1
ATOM 3343 O O . ILE B 1 153 ? -8.505 -19.341 -3.217 1 95.27 153 ILE B O 1
ATOM 3347 N N . PHE B 1 154 ? -8.57 -18.772 -5.368 1 97.18 154 PHE B N 1
ATOM 3348 C CA . PHE B 1 154 ? -7.501 -17.8 -5.172 1 97.18 154 PHE B CA 1
ATOM 3349 C C . PHE B 1 154 ? -8.063 -16.466 -4.692 1 97.18 154 PHE B C 1
ATOM 3351 O O . PHE B 1 154 ? -7.333 -15.645 -4.133 1 97.18 154 PHE B O 1
ATOM 3358 N N . SER B 1 155 ? -9.39 -16.24 -4.875 1 95.62 155 SER B N 1
ATOM 3359 C CA . SER B 1 155 ? -10.023 -15.057 -4.303 1 95.62 155 SER B CA 1
ATOM 3360 C C . SER B 1 155 ? -10.056 -15.129 -2.78 1 95.62 155 SER B C 1
ATOM 3362 O O . SER B 1 155 ? -10.229 -14.11 -2.108 1 95.62 155 SER B O 1
ATOM 3364 N N . ALA B 1 156 ? -9.844 -16.335 -2.313 1 95.06 156 ALA B N 1
ATOM 3365 C CA . ALA B 1 156 ? -9.808 -16.536 -0.867 1 95.06 156 ALA B CA 1
ATOM 3366 C C . ALA B 1 156 ? -8.584 -15.865 -0.25 1 95.06 156 ALA B C 1
ATOM 3368 O O . ALA B 1 156 ? -8.552 -15.605 0.955 1 95.06 156 ALA B O 1
ATOM 3369 N N . ILE B 1 157 ? -7.596 -15.58 -1.063 1 96.84 157 ILE B N 1
ATOM 3370 C CA . ILE B 1 157 ? -6.371 -15.017 -0.508 1 96.84 157 ILE B CA 1
ATOM 3371 C C . ILE B 1 157 ? -6.082 -13.666 -1.159 1 96.84 157 ILE B C 1
ATOM 3373 O O . ILE B 1 157 ? -4.971 -13.142 -1.051 1 96.84 157 ILE B O 1
ATOM 3377 N N . GLY B 1 158 ? -7.02 -13.151 -1.856 1 96.94 158 GLY B N 1
ATOM 3378 C CA . GLY B 1 158 ? -6.824 -11.837 -2.447 1 96.94 158 GLY B CA 1
ATOM 3379 C C . GLY B 1 158 ? -7.475 -11.694 -3.81 1 96.94 158 GLY B C 1
ATOM 3380 O O . GLY B 1 158 ? -8.615 -12.12 -4.008 1 96.94 158 GLY B O 1
ATOM 3381 N N . SER B 1 159 ? -6.752 -11.062 -4.777 1 97.18 159 SER B N 1
ATOM 3382 C CA . SER B 1 159 ? -7.268 -10.796 -6.115 1 97.18 159 SER B CA 1
ATOM 3383 C C . SER B 1 159 ? -6.647 -11.734 -7.144 1 97.18 159 SER B C 1
ATOM 3385 O O . SER B 1 159 ? -5.6 -12.334 -6.893 1 97.18 159 SER B O 1
ATOM 3387 N N . THR B 1 160 ? -7.348 -11.845 -8.248 1 97.72 160 THR B N 1
ATOM 3388 C CA . THR B 1 160 ? -6.866 -12.738 -9.296 1 97.72 160 THR B CA 1
ATOM 3389 C C . THR B 1 160 ? -6.716 -11.989 -10.618 1 97.72 160 THR B C 1
ATOM 3391 O O . THR B 1 160 ? -7.401 -10.991 -10.852 1 97.72 160 THR B O 1
ATOM 3394 N N . ALA B 1 161 ? -5.755 -12.367 -11.385 1 97.17 161 ALA B N 1
ATOM 3395 C CA . ALA B 1 161 ? -5.578 -11.894 -12.756 1 97.17 161 ALA B CA 1
ATOM 3396 C C . ALA B 1 161 ? -5.444 -13.063 -13.727 1 97.17 161 ALA B C 1
ATOM 3398 O O . ALA B 1 161 ? -4.442 -13.782 -13.709 1 97.17 161 ALA B O 1
ATOM 3399 N N . TRP B 1 162 ? -6.478 -13.273 -14.534 1 97.52 162 TRP B N 1
ATOM 3400 C CA . TRP B 1 162 ? -6.371 -14.273 -15.591 1 97.52 162 TRP B CA 1
ATOM 3401 C C . TRP B 1 162 ? -5.5 -13.765 -16.735 1 97.52 162 TRP B C 1
ATOM 3403 O O . TRP B 1 162 ? -5.669 -12.634 -17.196 1 97.52 162 TRP B O 1
ATOM 3413 N N . LEU B 1 163 ? -4.602 -14.567 -17.185 1 97.79 163 LEU B N 1
ATOM 3414 C CA . LEU B 1 163 ? -3.592 -14.165 -18.158 1 97.79 163 LEU B CA 1
ATOM 3415 C C . LEU B 1 163 ? -3.843 -14.83 -19.507 1 97.79 163 LEU B C 1
ATOM 3417 O O . LEU B 1 163 ? -4.373 -15.942 -19.567 1 97.79 163 LEU B O 1
ATOM 3421 N N . ASP B 1 164 ? -3.372 -14.177 -20.565 1 95.96 164 ASP B N 1
ATOM 3422 C CA . ASP B 1 164 ? -3.632 -14.648 -21.922 1 95.96 164 ASP B CA 1
ATOM 3423 C C . ASP B 1 164 ? -2.461 -15.475 -22.45 1 95.96 164 ASP B C 1
ATOM 3425 O O . ASP B 1 164 ? -2.627 -16.278 -23.371 1 95.96 164 ASP B O 1
ATOM 3429 N N . ASP B 1 165 ? -1.32 -15.216 -21.876 1 96.45 165 ASP B N 1
ATOM 3430 C CA . ASP B 1 165 ? -0.087 -15.845 -22.339 1 96.45 165 ASP B CA 1
ATOM 3431 C C . ASP B 1 165 ? 0.797 -16.25 -21.162 1 96.45 165 ASP B C 1
ATOM 3433 O O . ASP B 1 165 ? 0.844 -15.555 -20.145 1 96.45 165 ASP B O 1
ATOM 3437 N N . GLU B 1 166 ? 1.464 -17.383 -21.367 1 96.9 166 GLU B N 1
ATOM 3438 C CA . GLU B 1 166 ? 2.283 -17.885 -20.268 1 96.9 166 GLU B CA 1
ATOM 3439 C C . GLU B 1 166 ? 3.421 -16.922 -19.943 1 96.9 166 GLU B C 1
ATOM 3441 O O . GLU B 1 166 ? 3.912 -16.891 -18.812 1 96.9 166 GLU B O 1
ATOM 3446 N N . ILE B 1 167 ? 3.89 -16.094 -20.941 1 96.12 167 ILE B N 1
ATOM 3447 C CA . ILE B 1 167 ? 4.965 -15.132 -20.725 1 96.12 167 ILE B CA 1
ATOM 3448 C C . ILE B 1 167 ? 4.547 -14.122 -19.659 1 96.12 167 ILE B C 1
ATOM 3450 O O . ILE B 1 167 ? 5.397 -13.537 -18.982 1 96.12 167 ILE B O 1
ATOM 3454 N N . GLN B 1 168 ? 3.272 -13.889 -19.548 1 97.9 168 GLN B N 1
ATOM 3455 C CA . GLN B 1 168 ? 2.775 -12.943 -18.554 1 97.9 168 GLN B CA 1
ATOM 3456 C C . GLN B 1 168 ? 3.043 -13.444 -17.137 1 97.9 168 GLN B C 1
ATOM 3458 O O . GLN B 1 168 ? 3.084 -12.654 -16.192 1 97.9 168 GLN B O 1
ATOM 3463 N N . LEU B 1 169 ? 3.241 -14.758 -16.987 1 97.86 169 LEU B N 1
ATOM 3464 C CA . LEU B 1 169 ? 3.621 -15.271 -15.675 1 97.86 169 LEU B CA 1
ATOM 3465 C C . LEU B 1 169 ? 5.019 -14.798 -15.291 1 97.86 169 LEU B C 1
ATOM 3467 O O . LEU B 1 169 ? 5.321 -14.636 -14.106 1 97.86 169 LEU B O 1
ATOM 3471 N N . ASP B 1 170 ? 5.908 -14.609 -16.288 1 97.06 170 ASP B N 1
ATOM 3472 C CA . ASP B 1 170 ? 7.193 -13.972 -16.017 1 97.06 170 ASP B CA 1
ATOM 3473 C C . ASP B 1 170 ? 7.001 -12.568 -15.449 1 97.06 170 ASP B C 1
ATOM 3475 O O . ASP B 1 170 ? 7.662 -12.189 -14.48 1 97.06 170 ASP B O 1
ATOM 3479 N N . GLY B 1 171 ? 6.1 -11.854 -16.117 1 97.78 171 GLY B N 1
ATOM 3480 C CA . GLY B 1 171 ? 5.762 -10.531 -15.616 1 97.78 171 GLY B CA 1
ATOM 3481 C C . GLY B 1 171 ? 5.217 -10.55 -14.201 1 97.78 171 GLY B C 1
ATOM 3482 O O . GLY B 1 171 ? 5.624 -9.743 -13.362 1 97.78 171 GLY B O 1
ATOM 3483 N N . ILE B 1 172 ? 4.311 -11.503 -13.887 1 98.36 172 ILE B N 1
ATOM 3484 C CA . ILE B 1 172 ? 3.717 -11.629 -12.56 1 98.36 172 ILE B CA 1
ATOM 3485 C C . ILE B 1 172 ? 4.807 -11.927 -11.533 1 98.36 172 ILE B C 1
ATOM 3487 O O . ILE B 1 172 ? 4.806 -11.363 -10.436 1 98.36 172 ILE B O 1
ATOM 3491 N N . THR B 1 173 ? 5.698 -12.764 -11.899 1 96.68 173 THR B N 1
ATOM 3492 C CA . THR B 1 173 ? 6.799 -13.102 -11.004 1 96.68 173 THR B CA 1
ATOM 3493 C C . THR B 1 173 ? 7.619 -11.862 -10.661 1 96.68 173 THR B C 1
ATOM 3495 O O . THR B 1 173 ? 7.969 -11.645 -9.499 1 96.68 173 THR B O 1
ATOM 3498 N N . ALA B 1 174 ? 7.858 -11.072 -11.616 1 97.98 174 ALA B N 1
ATOM 3499 C CA . ALA B 1 174 ? 8.683 -9.883 -11.417 1 97.98 174 ALA B CA 1
ATOM 3500 C C . ALA B 1 174 ? 7.888 -8.771 -10.737 1 97.98 174 ALA B C 1
ATOM 3502 O O . ALA B 1 174 ? 8.395 -8.1 -9.835 1 97.98 174 ALA B O 1
ATOM 3503 N N . LEU B 1 175 ? 6.649 -8.557 -11.12 1 98.41 175 LEU B N 1
ATOM 3504 C CA . LEU B 1 175 ? 5.85 -7.408 -10.71 1 98.41 175 LEU B CA 1
ATOM 3505 C C . LEU B 1 175 ? 5.184 -7.663 -9.361 1 98.41 175 LEU B C 1
ATOM 3507 O O . LEU B 1 175 ? 4.958 -6.729 -8.59 1 98.41 175 LEU B O 1
ATOM 3511 N N . SER B 1 176 ? 4.817 -8.885 -9.09 1 97.69 176 SER B N 1
ATOM 3512 C CA . SER B 1 176 ? 3.996 -9.196 -7.924 1 97.69 176 SER B CA 1
ATOM 3513 C C . SER B 1 176 ? 4.728 -10.127 -6.965 1 97.69 176 SER B C 1
ATOM 3515 O O . SER B 1 176 ? 4.789 -9.865 -5.762 1 97.69 176 SER B O 1
ATOM 3517 N N . GLY B 1 177 ? 5.284 -11.165 -7.471 1 95.82 177 GLY B N 1
ATOM 3518 C CA . GLY B 1 177 ? 6.05 -12.058 -6.616 1 95.82 177 GLY B CA 1
ATOM 3519 C C . GLY B 1 177 ? 7.213 -11.37 -5.926 1 95.82 177 GLY B C 1
ATOM 3520 O O . GLY B 1 177 ? 7.168 -11.126 -4.718 1 95.82 177 GLY B O 1
ATOM 3521 N N . SER B 1 178 ? 8.153 -10.949 -6.79 1 96.9 178 SER B N 1
ATOM 3522 C CA . SER B 1 178 ? 9.316 -10.234 -6.274 1 96.9 178 SER B CA 1
ATOM 3523 C C . SER B 1 178 ? 8.996 -8.764 -6.025 1 96.9 178 SER B C 1
ATOM 3525 O O . SER B 1 178 ? 9.685 -8.096 -5.251 1 96.9 178 SER B O 1
ATOM 3527 N N . GLY B 1 179 ? 7.942 -8.311 -6.692 1 97.85 179 GLY B N 1
ATOM 3528 C CA . GLY B 1 179 ? 7.574 -6.907 -6.612 1 97.85 179 GLY B CA 1
ATOM 3529 C C . GLY B 1 179 ? 7.311 -6.439 -5.193 1 97.85 179 GLY B C 1
ATOM 3530 O O . GLY B 1 179 ? 7.58 -5.285 -4.854 1 97.85 179 GLY B O 1
ATOM 3531 N N . ILE B 1 180 ? 6.804 -7.262 -4.357 1 97.8 180 ILE B N 1
ATOM 3532 C CA . ILE B 1 180 ? 6.55 -6.923 -2.961 1 97.8 180 ILE B CA 1
ATOM 3533 C C . ILE B 1 180 ? 7.85 -6.479 -2.293 1 97.8 180 ILE B C 1
ATOM 3535 O O . ILE B 1 180 ? 7.856 -5.535 -1.499 1 97.8 180 ILE B O 1
ATOM 3539 N N . ALA B 1 181 ? 8.894 -7.125 -2.639 1 97.94 181 ALA B N 1
ATOM 3540 C CA . ALA B 1 181 ? 10.189 -6.81 -2.041 1 97.94 181 ALA B CA 1
ATOM 3541 C C . ALA B 1 181 ? 10.69 -5.445 -2.505 1 97.94 181 ALA B C 1
ATOM 3543 O O . ALA B 1 181 ? 11.46 -4.788 -1.802 1 97.94 181 ALA B O 1
ATOM 3544 N N . TYR B 1 182 ? 10.293 -5.021 -3.773 1 98.63 182 TYR B N 1
ATOM 3545 C CA . TYR B 1 182 ? 10.666 -3.685 -4.225 1 98.63 182 TYR B CA 1
ATOM 3546 C C . TYR B 1 182 ? 10.116 -2.618 -3.286 1 98.63 182 TYR B C 1
ATOM 3548 O O . TYR B 1 182 ? 10.822 -1.67 -2.932 1 98.63 182 TYR B O 1
ATOM 3556 N N . PHE B 1 183 ? 8.911 -2.806 -2.911 1 98.71 183 PHE B N 1
ATOM 3557 C CA . PHE B 1 183 ? 8.26 -1.857 -2.017 1 98.71 183 PHE B CA 1
ATOM 3558 C C . PHE B 1 183 ? 8.931 -1.854 -0.649 1 98.71 183 PHE B C 1
ATOM 3560 O O . PHE B 1 183 ? 9.201 -0.791 -0.086 1 98.71 183 PHE B O 1
ATOM 3567 N N . TYR B 1 184 ? 9.228 -3.022 -0.106 1 98.38 184 TYR B N 1
ATOM 3568 C CA . TYR B 1 184 ? 9.891 -3.085 1.191 1 98.38 184 TYR B CA 1
ATOM 3569 C C . TYR B 1 184 ? 11.285 -2.472 1.122 1 98.38 184 TYR B C 1
ATOM 3571 O O . TYR B 1 184 ? 11.751 -1.864 2.088 1 98.38 184 TYR B O 1
ATOM 3579 N N . ARG B 1 185 ? 11.919 -2.675 0.01 1 98.56 185 ARG B N 1
ATOM 3580 C CA . ARG B 1 185 ? 13.25 -2.093 -0.132 1 98.56 185 ARG B CA 1
ATOM 3581 C C . ARG B 1 185 ? 13.182 -0.57 -0.147 1 98.56 185 ARG B C 1
ATOM 3583 O O . ARG B 1 185 ? 14.037 0.1 0.436 1 98.56 185 ARG B O 1
ATOM 3590 N N . LEU B 1 186 ? 12.239 -0.047 -0.845 1 98.74 186 LEU B N 1
ATOM 3591 C CA . LEU B 1 186 ? 12.015 1.393 -0.804 1 98.74 186 LEU B CA 1
ATOM 3592 C C . LEU B 1 186 ? 11.697 1.854 0.615 1 98.74 186 LEU B C 1
ATOM 3594 O O . LEU B 1 186 ? 12.257 2.843 1.091 1 98.74 186 LEU B O 1
ATOM 3598 N N . MET B 1 187 ? 10.822 1.145 1.276 1 98.64 187 MET B N 1
ATOM 3599 C CA . MET B 1 187 ? 10.425 1.488 2.639 1 98.64 187 MET B CA 1
ATOM 3600 C C . MET B 1 187 ? 11.62 1.434 3.584 1 98.64 187 MET B C 1
ATOM 3602 O O . MET B 1 187 ? 11.749 2.274 4.476 1 98.64 187 MET B O 1
ATOM 3606 N N . GLN B 1 188 ? 12.456 0.439 3.386 1 98.28 188 GLN B N 1
ATOM 3607 C CA . GLN B 1 188 ? 13.678 0.338 4.176 1 98.28 188 GLN B CA 1
ATOM 3608 C C . GLN B 1 188 ? 14.567 1.562 3.973 1 98.28 188 GLN B C 1
ATOM 3610 O O . GLN B 1 188 ? 15.109 2.108 4.937 1 98.28 188 GLN B O 1
ATOM 3615 N N . ALA B 1 189 ? 14.72 1.961 2.722 1 98.57 189 ALA B N 1
ATOM 3616 C CA . ALA B 1 189 ? 15.513 3.149 2.417 1 98.57 189 ALA B CA 1
ATOM 3617 C C . ALA B 1 189 ? 14.903 4.394 3.054 1 98.57 189 ALA B C 1
ATOM 3619 O O . ALA B 1 189 ? 15.624 5.252 3.57 1 98.57 189 ALA B O 1
ATOM 3620 N N . MET B 1 190 ? 13.609 4.511 3.037 1 98.62 190 MET B N 1
ATOM 3621 C CA . MET B 1 190 ? 12.902 5.63 3.652 1 98.62 190 MET B CA 1
ATOM 3622 C C . MET B 1 190 ? 13.131 5.656 5.16 1 98.62 190 MET B C 1
ATOM 3624 O O . MET B 1 190 ? 13.334 6.722 5.743 1 98.62 190 MET B O 1
ATOM 3628 N N . ALA B 1 191 ? 13.054 4.467 5.755 1 97.91 191 ALA B N 1
ATOM 3629 C CA . ALA B 1 191 ? 13.262 4.378 7.198 1 97.91 191 ALA B CA 1
ATOM 3630 C C . ALA B 1 191 ? 14.662 4.851 7.58 1 97.91 191 ALA B C 1
ATOM 3632 O O . ALA B 1 191 ? 14.827 5.613 8.536 1 97.91 191 ALA B O 1
ATOM 3633 N N . GLN B 1 192 ? 15.621 4.394 6.841 1 97.61 192 GLN B N 1
ATOM 3634 C CA . GLN B 1 192 ? 16.996 4.804 7.107 1 97.61 192 GLN B CA 1
ATOM 3635 C C . GLN B 1 192 ? 17.156 6.315 6.97 1 97.61 192 GLN B C 1
ATOM 3637 O O . GLN B 1 192 ? 17.752 6.963 7.834 1 97.61 192 GLN B O 1
ATOM 3642 N N . ALA B 1 193 ? 16.615 6.847 5.924 1 98.06 193 ALA B N 1
ATOM 3643 C CA . ALA B 1 193 ? 16.715 8.284 5.681 1 98.06 193 ALA B CA 1
ATOM 3644 C C . ALA B 1 193 ? 15.925 9.072 6.722 1 98.06 193 ALA B C 1
ATOM 3646 O O . ALA B 1 193 ? 16.279 10.207 7.05 1 98.06 193 ALA B O 1
ATOM 3647 N N . GLY B 1 194 ? 14.809 8.502 7.217 1 97.84 194 GLY B N 1
ATOM 3648 C CA . GLY B 1 194 ? 13.909 9.176 8.14 1 97.84 194 GLY B CA 1
ATOM 3649 C C . GLY B 1 194 ? 14.478 9.306 9.54 1 97.84 194 GLY B C 1
ATOM 3650 O O . GLY B 1 194 ? 13.988 10.102 10.344 1 97.84 194 GLY B O 1
ATOM 3651 N N . GLU B 1 195 ? 15.548 8.565 9.869 1 97.01 195 GLU B N 1
ATOM 3652 C CA . GLU B 1 195 ? 16.14 8.549 11.204 1 97.01 195 GLU B CA 1
ATOM 3653 C C . GLU B 1 195 ? 16.652 9.931 11.597 1 97.01 195 GLU B C 1
ATOM 3655 O O . GLU B 1 195 ? 16.637 10.292 12.776 1 97.01 195 GLU B O 1
ATOM 3660 N N . GLN B 1 196 ? 17.029 10.693 10.702 1 97.02 196 GLN B N 1
ATOM 3661 C CA . GLN B 1 196 ? 17.642 11.988 10.977 1 97.02 196 GLN B CA 1
ATOM 3662 C C . GLN B 1 196 ? 16.604 12.995 11.465 1 97.02 196 GLN B C 1
ATOM 3664 O O . GLN B 1 196 ? 16.957 14.053 11.989 1 97.02 196 GLN B O 1
ATOM 3669 N N . TYR B 1 197 ? 15.384 12.668 11.379 1 97.24 197 TYR B N 1
ATOM 3670 C CA . TYR B 1 197 ? 14.351 13.637 11.726 1 97.24 197 TYR B CA 1
ATOM 3671 C C . TYR B 1 197 ? 13.776 13.351 13.108 1 97.24 197 TYR B C 1
ATOM 3673 O O . TYR B 1 197 ? 12.669 13.788 13.429 1 97.24 197 TYR B O 1
ATOM 3681 N N . GLY B 1 198 ? 14.428 12.492 13.881 1 96.4 198 GLY B N 1
ATOM 3682 C CA . GLY B 1 198 ? 14.147 12.358 15.301 1 96.4 198 GLY B CA 1
ATOM 3683 C C . GLY B 1 198 ? 13.123 11.282 15.608 1 96.4 198 GLY B C 1
ATOM 3684 O O . GLY B 1 198 ? 12.546 11.259 16.697 1 96.4 198 GLY B O 1
ATOM 3685 N N . PHE B 1 199 ? 12.842 10.379 14.694 1 96.81 199 PHE B N 1
ATOM 3686 C CA . PHE B 1 199 ? 11.89 9.298 14.918 1 96.81 199 PHE B CA 1
ATOM 3687 C C . PHE B 1 199 ? 12.594 8.061 15.464 1 96.81 199 PHE B C 1
ATOM 3689 O O . PHE B 1 199 ? 13.725 7.763 15.076 1 96.81 199 PHE B O 1
ATOM 3696 N N . GLU B 1 200 ? 11.913 7.392 16.299 1 94.12 200 GLU B N 1
ATOM 3697 C CA . GLU B 1 200 ? 12.364 6.056 16.674 1 94.12 200 GLU B CA 1
ATOM 3698 C C . GLU B 1 200 ? 12.035 5.037 15.587 1 94.12 200 GLU B C 1
ATOM 3700 O O . GLU B 1 200 ? 11.222 5.308 14.701 1 94.12 200 GLU B O 1
ATOM 3705 N N . LYS B 1 201 ? 12.664 3.893 15.717 1 93.74 201 LYS B N 1
ATOM 3706 C CA . LYS B 1 201 ? 12.558 2.856 14.695 1 93.74 201 LYS B CA 1
ATOM 3707 C C . LYS B 1 201 ? 11.104 2.446 14.477 1 93.74 201 LYS B C 1
ATOM 3709 O O . LYS B 1 201 ? 10.633 2.391 13.339 1 93.74 201 LYS B O 1
ATOM 3714 N N . GLN B 1 202 ? 10.397 2.198 15.498 1 93.88 202 GLN B N 1
ATOM 3715 C CA . GLN B 1 202 ? 9.018 1.733 15.391 1 93.88 202 GLN B CA 1
ATOM 3716 C C . GLN B 1 202 ? 8.114 2.82 14.816 1 93.88 202 GLN B C 1
ATOM 3718 O O . GLN B 1 202 ? 7.196 2.528 14.047 1 93.88 202 GLN B O 1
ATOM 3723 N N . GLU B 1 203 ? 8.351 4.085 15.161 1 94.6 203 GLU B N 1
ATOM 3724 C CA . GLU B 1 203 ? 7.583 5.194 14.603 1 94.6 203 GLU B CA 1
ATOM 3725 C C . GLU B 1 203 ? 7.753 5.277 13.089 1 94.6 203 GLU B C 1
ATOM 3727 O O . GLU B 1 203 ? 6.779 5.475 12.36 1 94.6 203 GLU B O 1
ATOM 3732 N N . LEU B 1 204 ? 9.024 5.141 12.723 1 96.74 204 LEU B N 1
ATOM 3733 C CA . LEU B 1 204 ? 9.316 5.184 11.294 1 96.74 204 LEU B CA 1
ATOM 3734 C C . LEU B 1 204 ? 8.606 4.053 10.559 1 96.74 204 LEU B C 1
ATOM 3736 O O . LEU B 1 204 ? 8.036 4.265 9.486 1 96.74 204 LEU B O 1
ATOM 3740 N N . TYR B 1 205 ? 8.632 2.858 11.16 1 96.57 205 TYR B N 1
ATOM 3741 C CA . TYR B 1 205 ? 7.942 1.719 10.565 1 96.57 205 TYR B CA 1
ATOM 3742 C C . TYR B 1 205 ? 6.459 2.018 10.374 1 96.57 205 TYR B C 1
ATOM 3744 O O . TYR B 1 205 ? 5.908 1.795 9.294 1 96.57 205 TYR B O 1
ATOM 3752 N N . ASP B 1 206 ? 5.848 2.582 11.428 1 96.27 206 ASP B N 1
ATOM 3753 C CA . ASP B 1 206 ? 4.417 2.867 11.382 1 96.27 206 ASP B CA 1
ATOM 3754 C C . ASP B 1 206 ? 4.102 3.932 10.334 1 96.27 206 ASP B C 1
ATOM 3756 O O . ASP B 1 206 ? 3.195 3.758 9.518 1 96.27 206 ASP B O 1
ATOM 3760 N N . ILE B 1 207 ? 4.882 4.976 10.332 1 97.6 207 ILE B N 1
ATOM 3761 C CA . ILE B 1 207 ? 4.65 6.115 9.451 1 97.6 207 ILE B CA 1
ATOM 3762 C C . ILE B 1 207 ? 4.771 5.673 7.994 1 97.6 207 ILE B C 1
ATOM 3764 O O . ILE B 1 207 ? 3.895 5.964 7.176 1 97.6 207 ILE B O 1
ATOM 3768 N N . ILE B 1 208 ? 5.794 4.958 7.713 1 98.27 208 ILE B N 1
ATOM 3769 C CA . ILE B 1 208 ? 6.087 4.566 6.339 1 98.27 208 ILE B CA 1
ATOM 3770 C C . ILE B 1 208 ? 5.064 3.534 5.867 1 98.27 208 ILE B C 1
ATOM 3772 O O . ILE B 1 208 ? 4.563 3.617 4.744 1 98.27 208 ILE B O 1
ATOM 3776 N N . THR B 1 209 ? 4.724 2.577 6.73 1 97.91 209 THR B N 1
ATOM 3777 C CA . THR B 1 209 ? 3.748 1.54 6.417 1 97.91 209 THR B CA 1
ATOM 3778 C C . THR B 1 209 ? 2.384 2.154 6.114 1 97.91 209 THR B C 1
ATOM 3780 O O . THR B 1 209 ? 1.747 1.806 5.118 1 97.91 209 THR B O 1
ATOM 3783 N N . LEU B 1 210 ? 1.978 3.08 6.902 1 98.02 210 LEU B N 1
ATOM 3784 C CA . LEU B 1 210 ? 0.672 3.706 6.728 1 98.02 210 LEU B CA 1
ATOM 3785 C C . LEU B 1 210 ? 0.666 4.621 5.508 1 98.02 210 LEU B C 1
ATOM 3787 O O . LEU B 1 210 ? -0.357 4.753 4.832 1 98.02 210 LEU B O 1
ATOM 3791 N N . THR B 1 211 ? 1.826 5.224 5.231 1 98.39 211 THR B N 1
ATOM 3792 C CA . THR B 1 211 ? 1.956 6.019 4.015 1 98.39 211 THR B CA 1
ATOM 3793 C C . THR B 1 211 ? 1.827 5.136 2.777 1 98.39 211 THR B C 1
ATOM 3795 O O . THR B 1 211 ? 1.131 5.493 1.824 1 98.39 211 THR B O 1
ATOM 3798 N N . ALA B 1 212 ? 2.465 3.988 2.823 1 98.49 212 ALA B N 1
ATOM 3799 C CA . ALA B 1 212 ? 2.369 3.028 1.727 1 98.49 212 ALA B CA 1
ATOM 3800 C C . ALA B 1 212 ? 0.931 2.553 1.538 1 98.49 212 ALA B C 1
ATOM 3802 O O . ALA B 1 212 ? 0.447 2.451 0.409 1 98.49 212 ALA B O 1
ATOM 3803 N N . LEU B 1 213 ? 0.272 2.245 2.61 1 98.23 213 LEU B N 1
ATOM 3804 C CA . LEU B 1 213 ? -1.122 1.818 2.558 1 98.23 213 LEU B CA 1
ATOM 3805 C C . LEU B 1 213 ? -2 2.906 1.95 1 98.23 213 LEU B C 1
ATOM 3807 O O . LEU B 1 213 ? -2.884 2.616 1.14 1 98.23 213 LEU B O 1
ATOM 3811 N N . GLY B 1 214 ? -1.757 4.106 2.361 1 97.96 214 GLY B N 1
ATOM 3812 C CA . GLY B 1 214 ? -2.498 5.217 1.787 1 97.96 214 GLY B CA 1
ATOM 3813 C C . GLY B 1 214 ? -2.315 5.346 0.287 1 97.96 214 GLY B C 1
ATOM 3814 O O . GLY B 1 214 ? -3.287 5.525 -0.45 1 97.96 214 GLY B O 1
ATOM 3815 N N . ALA B 1 215 ? -1.073 5.272 -0.169 1 97.85 215 ALA B N 1
ATOM 3816 C CA . ALA B 1 215 ? -0.778 5.354 -1.597 1 97.85 215 ALA B CA 1
ATOM 3817 C C . ALA B 1 215 ? -1.491 4.248 -2.37 1 97.85 215 ALA B C 1
ATOM 3819 O O . ALA B 1 215 ? -2.126 4.508 -3.395 1 97.85 215 ALA B O 1
ATOM 3820 N N . ALA B 1 216 ? -1.393 3.053 -1.844 1 97.92 216 ALA B N 1
ATOM 3821 C CA . ALA B 1 216 ? -2 1.908 -2.517 1 97.92 216 ALA B CA 1
ATOM 3822 C C . ALA B 1 216 ? -3.522 2.021 -2.526 1 97.92 216 ALA B C 1
ATOM 3824 O O . ALA B 1 216 ? -4.166 1.741 -3.54 1 97.92 216 ALA B O 1
ATOM 3825 N N . THR B 1 217 ? -4.092 2.429 -1.416 1 97.1 217 THR B N 1
ATOM 3826 C CA . THR B 1 217 ? -5.54 2.565 -1.304 1 97.1 217 THR B CA 1
ATOM 3827 C C . THR B 1 217 ? -6.063 3.608 -2.287 1 97.1 217 THR B C 1
ATOM 3829 O O . THR B 1 217 ? -7.085 3.393 -2.943 1 97.1 217 THR B O 1
ATOM 3832 N N . LEU B 1 218 ? -5.352 4.682 -2.354 1 95.21 218 LEU B N 1
ATOM 3833 C CA . LEU B 1 218 ? -5.736 5.727 -3.296 1 95.21 218 LEU B CA 1
ATOM 3834 C C . LEU B 1 218 ? -5.738 5.196 -4.726 1 95.21 218 LEU B C 1
ATOM 3836 O O . LEU B 1 218 ? -6.664 5.47 -5.493 1 95.21 218 LEU B O 1
ATOM 3840 N N . ALA B 1 219 ? -4.764 4.425 -5.059 1 95.84 219 ALA B N 1
ATOM 3841 C CA . ALA B 1 219 ? -4.662 3.855 -6.4 1 95.84 219 ALA B CA 1
ATOM 3842 C C . ALA B 1 219 ? -5.772 2.838 -6.649 1 95.84 219 ALA B C 1
ATOM 3844 O O . ALA B 1 219 ? -6.345 2.79 -7.74 1 95.84 219 ALA B O 1
ATOM 3845 N N . VAL B 1 220 ? -6.093 1.995 -5.682 1 95.62 220 VAL B N 1
ATOM 3846 C CA . VAL B 1 220 ? -7.114 0.96 -5.811 1 95.62 220 VAL B CA 1
ATOM 3847 C C . VAL B 1 220 ? -8.472 1.605 -6.081 1 95.62 220 VAL B C 1
ATOM 3849 O O . VAL B 1 220 ? -9.268 1.084 -6.867 1 95.62 220 VAL B O 1
ATOM 3852 N N . GLU B 1 221 ? -8.718 2.721 -5.387 1 92.76 221 GLU B N 1
ATOM 3853 C CA . GLU B 1 221 ? -9.993 3.414 -5.542 1 92.76 221 GLU B CA 1
ATOM 3854 C C . GLU B 1 221 ? -10.174 3.926 -6.968 1 92.76 221 GLU B C 1
ATOM 3856 O O . GLU B 1 221 ? -11.299 4.18 -7.404 1 92.76 221 GLU B O 1
ATOM 3861 N N . SER B 1 222 ? -9.102 4.009 -7.642 1 89.05 222 SER B N 1
ATOM 3862 C CA . SER B 1 222 ? -9.163 4.55 -8.995 1 89.05 222 SER B CA 1
ATOM 3863 C C . SER B 1 222 ? -9.202 3.436 -10.036 1 89.05 222 SER B C 1
ATOM 3865 O O . SER B 1 222 ? -9.319 3.701 -11.234 1 89.05 222 SER B O 1
ATOM 3867 N N . ILE B 1 223 ? -9.124 2.175 -9.694 1 85.22 223 ILE B N 1
ATOM 3868 C CA . ILE B 1 223 ? -9.086 1.045 -10.615 1 85.22 223 ILE B CA 1
ATOM 3869 C C . ILE B 1 223 ? -10.366 1.015 -11.448 1 85.22 223 ILE B C 1
ATOM 3871 O O . ILE B 1 223 ? -10.32 0.792 -12.66 1 85.22 223 ILE B O 1
ATOM 3875 N N . ASP B 1 224 ? -11.472 1.323 -10.837 1 77.61 224 ASP B N 1
ATOM 3876 C CA . ASP B 1 224 ? -12.736 1.19 -11.554 1 77.61 224 ASP B CA 1
ATOM 3877 C C . ASP B 1 224 ? -13.134 2.507 -12.215 1 77.61 224 ASP B C 1
ATOM 3879 O O . ASP B 1 224 ? -14.203 2.606 -12.821 1 77.61 224 ASP B O 1
ATOM 3883 N N . ASP B 1 225 ? -12.198 3.49 -11.968 1 71.94 225 ASP B N 1
ATOM 3884 C CA . ASP B 1 225 ? -12.516 4.766 -12.601 1 71.94 225 ASP B CA 1
ATOM 3885 C C . ASP B 1 225 ? -12.152 4.749 -14.084 1 71.94 225 ASP B C 1
ATOM 3887 O O . ASP B 1 225 ? -11.104 5.266 -14.477 1 71.94 225 ASP B O 1
ATOM 3891 N N . VAL B 1 226 ? -12.868 4.07 -14.876 1 59.55 226 VAL B N 1
ATOM 3892 C CA . VAL B 1 226 ? -12.689 3.813 -16.301 1 59.55 226 VAL B CA 1
ATOM 3893 C C . VAL B 1 226 ? -12.462 5.13 -17.04 1 59.55 226 VAL B C 1
ATOM 3895 O O . VAL B 1 226 ? -11.684 5.187 -17.995 1 59.55 226 VAL B O 1
ATOM 3898 N N . GLU B 1 227 ? -13.163 6.155 -16.591 1 56.54 227 GLU B N 1
ATOM 3899 C CA . GLU B 1 227 ? -13.116 7.429 -17.301 1 56.54 227 GLU B CA 1
ATOM 3900 C C . GLU B 1 227 ? -11.761 8.109 -17.127 1 56.54 227 GLU B C 1
ATOM 3902 O O . GLU B 1 227 ? -11.329 8.874 -17.992 1 56.54 227 GLU B O 1
ATOM 3907 N N . GLN B 1 228 ? -11.165 7.837 -16.089 1 60.11 228 GLN B N 1
ATOM 3908 C CA . GLN B 1 228 ? -9.972 8.635 -15.825 1 60.11 228 GLN B CA 1
ATOM 3909 C C . GLN B 1 228 ? -8.704 7.858 -16.168 1 60.11 228 GLN B C 1
ATOM 3911 O O . GLN B 1 228 ? -7.631 8.446 -16.317 1 60.11 228 GLN B O 1
ATOM 3916 N N . ASN B 1 229 ? -8.953 6.654 -16.865 1 64.8 229 ASN B N 1
ATOM 3917 C CA . ASN B 1 229 ? -7.762 5.868 -17.166 1 64.8 229 ASN B CA 1
ATOM 3918 C C . ASN B 1 229 ? -6.692 6.037 -16.092 1 64.8 229 ASN B C 1
ATOM 3920 O O . ASN B 1 229 ? -5.7 6.738 -16.302 1 64.8 229 ASN B O 1
ATOM 3924 N N . ALA B 1 230 ? -6.727 5.432 -15.039 1 75.93 230 ALA B N 1
ATOM 3925 C CA . ALA B 1 230 ? -5.831 5.617 -13.9 1 75.93 230 ALA B CA 1
ATOM 3926 C C . ALA B 1 230 ? -4.378 5.386 -14.302 1 75.93 230 ALA B C 1
ATOM 3928 O O . ALA B 1 230 ? -4.073 4.444 -15.037 1 75.93 230 ALA B O 1
ATOM 3929 N N . ASP B 1 231 ? -3.562 6.375 -13.993 1 89.84 231 ASP B N 1
ATOM 3930 C CA . ASP B 1 231 ? -2.134 6.376 -14.291 1 89.84 231 ASP B CA 1
ATOM 3931 C C . ASP B 1 231 ? -1.328 6.935 -13.121 1 89.84 231 ASP B C 1
ATOM 3933 O O . ASP B 1 231 ? -1.723 7.93 -12.508 1 89.84 231 ASP B O 1
ATOM 3937 N N . PHE B 1 232 ? -0.246 6.227 -12.874 1 96.08 232 PHE B N 1
ATOM 3938 C CA . PHE B 1 232 ? 0.585 6.641 -11.75 1 96.08 232 PHE B CA 1
ATOM 3939 C C . PHE B 1 232 ? 1.182 8.021 -11.998 1 96.08 232 PHE B C 1
ATOM 3941 O O . PHE B 1 232 ? 1.339 8.813 -11.066 1 96.08 232 PHE B O 1
ATOM 3948 N N . ALA B 1 233 ? 1.449 8.337 -13.278 1 93.75 233 ALA B N 1
ATOM 3949 C CA . ALA B 1 233 ? 1.997 9.641 -13.643 1 93.75 233 ALA B CA 1
ATOM 3950 C C . ALA B 1 233 ? 1.026 10.763 -13.287 1 93.75 233 ALA B C 1
ATOM 3952 O O . ALA B 1 233 ? 1.443 11.84 -12.855 1 93.75 233 ALA B O 1
ATOM 3953 N N . THR B 1 234 ? -0.244 10.536 -13.482 1 92.17 234 THR B N 1
ATOM 3954 C CA . THR B 1 234 ? -1.265 11.528 -13.162 1 92.17 234 THR B CA 1
ATOM 3955 C C . THR B 1 234 ? -1.316 11.786 -11.659 1 92.17 234 THR B C 1
ATOM 3957 O O . THR B 1 234 ? -1.474 12.929 -11.225 1 92.17 234 THR B O 1
ATOM 3960 N N . PHE B 1 235 ? -1.192 10.734 -10.882 1 93.4 235 PHE B N 1
ATOM 3961 C CA . PHE B 1 235 ? -1.151 10.895 -9.433 1 93.4 235 PHE B CA 1
ATOM 3962 C C . PHE B 1 235 ? 0.057 11.724 -9.014 1 93.4 235 PHE B C 1
ATOM 3964 O O . PHE B 1 235 ? -0.057 12.613 -8.167 1 93.4 235 PHE B O 1
ATOM 3971 N N . ILE B 1 236 ? 1.198 11.41 -9.609 1 96.02 236 ILE B N 1
ATOM 3972 C CA . ILE B 1 236 ? 2.422 12.138 -9.293 1 96.02 236 ILE B CA 1
ATOM 3973 C C . ILE B 1 236 ? 2.242 13.618 -9.623 1 96.02 236 ILE B C 1
ATOM 3975 O O . ILE B 1 236 ? 2.623 14.486 -8.835 1 96.02 236 ILE B O 1
ATOM 3979 N N . ASP B 1 237 ? 1.596 13.883 -10.723 1 93.1 237 ASP B N 1
ATOM 3980 C CA . ASP B 1 237 ? 1.382 15.261 -11.156 1 93.1 237 ASP B CA 1
ATOM 3981 C C . ASP B 1 237 ? 0.483 16.011 -10.176 1 93.1 237 ASP B C 1
ATOM 3983 O O . ASP B 1 237 ? 0.663 17.21 -9.953 1 93.1 237 ASP B O 1
ATOM 3987 N N . GLN B 1 238 ? -0.435 15.334 -9.637 1 89.7 238 GLN B N 1
ATOM 3988 C CA . GLN B 1 238 ? -1.37 15.934 -8.691 1 89.7 238 GLN B CA 1
ATOM 3989 C C . GLN B 1 238 ? -0.681 16.266 -7.371 1 89.7 238 GLN B C 1
ATOM 3991 O O . GLN B 1 238 ? -1.046 17.234 -6.7 1 89.7 238 GLN B O 1
ATOM 3996 N N . ILE B 1 239 ? 0.317 15.527 -7.055 1 92.64 239 ILE B N 1
ATOM 3997 C CA . ILE B 1 239 ? 0.977 15.669 -5.762 1 92.64 239 ILE B CA 1
ATOM 3998 C C . ILE B 1 239 ? 2.18 16.6 -5.897 1 92.64 239 ILE B C 1
ATOM 4000 O O . ILE B 1 239 ? 2.43 17.432 -5.021 1 92.64 239 ILE B O 1
ATOM 4004 N N . ALA B 1 240 ? 2.932 16.347 -6.955 1 94.15 240 ALA B N 1
ATOM 4005 C CA . ALA B 1 240 ? 4.154 17.107 -7.204 1 94.15 240 ALA B CA 1
ATOM 4006 C C . ALA B 1 240 ? 3.853 18.396 -7.963 1 94.15 240 ALA B C 1
ATOM 4008 O O . ALA B 1 240 ? 4.121 18.494 -9.163 1 94.15 240 ALA B O 1
ATOM 4009 N N . VAL B 1 241 ? 3.454 19.494 -7.311 1 88.6 241 VAL B N 1
ATOM 4010 C CA . VAL B 1 241 ? 3.117 20.763 -7.948 1 88.6 241 VAL B CA 1
ATOM 4011 C C . VAL B 1 241 ? 4.396 21.52 -8.3 1 88.6 241 VAL B C 1
ATOM 4013 O O . VAL B 1 241 ? 5.441 21.307 -7.682 1 88.6 241 VAL B O 1
ATOM 4016 N N . LYS B 1 242 ? 4.346 22.394 -9.268 1 90.53 242 LYS B N 1
ATOM 4017 C CA . LYS B 1 242 ? 5.505 23.157 -9.723 1 90.53 242 LYS B CA 1
ATOM 4018 C C . LYS B 1 242 ? 6.077 24.012 -8.595 1 90.53 242 LYS B C 1
ATOM 4020 O O . LYS B 1 242 ? 5.348 24.773 -7.956 1 90.53 242 LYS B O 1
ATOM 4025 N N . GLY B 1 243 ? 7.363 23.789 -8.375 1 90.01 243 GLY B N 1
ATOM 4026 C CA . GLY B 1 243 ? 8.042 24.566 -7.35 1 90.01 243 GLY B CA 1
ATOM 4027 C C . GLY B 1 243 ? 7.836 24.017 -5.951 1 90.01 243 GLY B C 1
ATOM 4028 O O . GLY B 1 243 ? 8.365 24.562 -4.98 1 90.01 243 GLY B O 1
ATOM 4029 N N . GLY B 1 244 ? 7.128 22.904 -5.865 1 92.11 244 GLY B N 1
ATOM 4030 C CA . GLY B 1 244 ? 6.823 22.335 -4.562 1 92.11 244 GLY B CA 1
ATOM 4031 C C . GLY B 1 244 ? 7.896 21.388 -4.059 1 92.11 244 GLY B C 1
ATOM 4032 O O . GLY B 1 244 ? 8.915 21.186 -4.723 1 92.11 244 GLY B O 1
ATOM 4033 N N . THR B 1 245 ? 7.71 20.883 -2.873 1 94.38 245 THR B N 1
ATOM 4034 C CA . THR B 1 245 ? 8.669 19.999 -2.22 1 94.38 245 THR B CA 1
ATOM 4035 C C . THR B 1 245 ? 8.742 18.655 -2.938 1 94.38 245 THR B C 1
ATOM 4037 O O . THR B 1 245 ? 9.833 18.143 -3.199 1 94.38 245 THR B O 1
ATOM 4040 N N . THR B 1 246 ? 7.614 18.128 -3.324 1 95.9 246 THR B N 1
ATOM 4041 C CA . THR B 1 246 ? 7.535 16.794 -3.91 1 95.9 246 THR B CA 1
ATOM 4042 C C . THR B 1 246 ? 8.199 16.767 -5.284 1 95.9 246 THR B C 1
ATOM 4044 O O . THR B 1 246 ? 8.792 15.759 -5.673 1 95.9 246 THR B O 1
ATOM 4047 N N . GLU B 1 247 ? 8.058 17.883 -6.049 1 96.58 247 GLU B N 1
ATOM 4048 C CA . GLU B 1 247 ? 8.722 17.959 -7.347 1 96.58 247 GLU B CA 1
ATOM 4049 C C . GLU B 1 247 ? 10.225 17.734 -7.212 1 96.58 247 GLU B C 1
ATOM 4051 O O . GLU B 1 247 ? 10.848 17.123 -8.083 1 96.58 247 GLU B O 1
ATOM 4056 N N . GLN B 1 248 ? 10.802 18.207 -6.143 1 97.25 248 GLN B N 1
ATOM 4057 C CA . GLN B 1 248 ? 12.232 18.03 -5.914 1 97.25 248 GLN B CA 1
ATOM 4058 C C . GLN B 1 248 ? 12.589 16.553 -5.781 1 97.25 248 GLN B C 1
ATOM 4060 O O . GLN B 1 248 ? 13.607 16.105 -6.313 1 97.25 248 GLN B O 1
ATOM 4065 N N . ALA B 1 249 ? 11.823 15.851 -5.072 1 98.05 249 ALA B N 1
ATOM 4066 C CA . ALA B 1 249 ? 12.066 14.422 -4.892 1 98.05 249 ALA B CA 1
ATOM 4067 C C . ALA B 1 249 ? 11.966 13.678 -6.221 1 98.05 249 ALA B C 1
ATOM 4069 O O . ALA B 1 249 ? 12.817 12.843 -6.537 1 98.05 249 ALA B O 1
ATOM 4070 N N . ILE B 1 250 ? 10.908 13.968 -7.006 1 98.35 250 ILE B N 1
ATOM 4071 C CA . ILE B 1 250 ? 10.693 13.312 -8.291 1 98.35 250 ILE B CA 1
ATOM 4072 C C . ILE B 1 250 ? 11.874 13.593 -9.217 1 98.35 250 ILE B C 1
ATOM 4074 O O . ILE B 1 250 ? 12.323 12.707 -9.948 1 98.35 250 ILE B O 1
ATOM 4078 N N . THR B 1 251 ? 12.358 14.847 -9.186 1 97.99 251 THR B N 1
ATOM 4079 C CA . THR B 1 251 ? 13.521 15.217 -9.984 1 97.99 251 THR B CA 1
ATOM 4080 C C . THR B 1 251 ? 14.723 14.347 -9.625 1 97.99 251 THR B C 1
ATOM 4082 O O . THR B 1 251 ? 15.446 13.882 -10.508 1 97.99 251 THR B O 1
ATOM 4085 N N . VAL B 1 252 ? 14.969 14.079 -8.363 1 98.38 252 VAL B N 1
ATOM 4086 C CA . VAL B 1 252 ? 16.084 13.252 -7.914 1 98.38 252 VAL B CA 1
ATOM 4087 C C . VAL B 1 252 ? 15.921 11.83 -8.447 1 98.38 252 VAL B C 1
ATOM 4089 O O . VAL B 1 252 ? 16.871 11.246 -8.974 1 98.38 252 VAL B O 1
ATOM 4092 N N . PHE B 1 253 ? 14.701 11.23 -8.361 1 98.36 253 PHE B N 1
ATOM 4093 C CA . PHE B 1 253 ? 14.442 9.876 -8.836 1 98.36 253 PHE B CA 1
ATOM 4094 C C . PHE B 1 253 ? 14.689 9.772 -10.336 1 98.36 253 PHE B C 1
ATOM 4096 O O . PHE B 1 253 ? 15.2 8.759 -10.818 1 98.36 253 PHE B O 1
ATOM 4103 N N . ASN B 1 254 ? 14.277 10.847 -11.053 1 97.59 254 ASN B N 1
ATOM 4104 C CA . ASN B 1 254 ? 14.497 10.874 -12.495 1 97.59 254 ASN B CA 1
ATOM 4105 C C . ASN B 1 254 ? 15.979 10.997 -12.834 1 97.59 254 ASN B C 1
ATOM 4107 O O . ASN B 1 254 ? 16.488 10.271 -13.689 1 97.59 254 ASN B O 1
ATOM 4111 N N . GLN B 1 255 ? 16.662 11.852 -12.164 1 97.63 255 GLN B N 1
ATOM 4112 C CA . GLN B 1 255 ? 18.07 12.126 -12.435 1 97.63 255 GLN B CA 1
ATOM 4113 C C . GLN B 1 255 ? 18.942 10.925 -12.078 1 97.63 255 GLN B C 1
ATOM 4115 O O . GLN B 1 255 ? 19.959 10.675 -12.729 1 97.63 255 GLN B O 1
ATOM 4120 N N . GLN B 1 256 ? 18.504 10.202 -11.103 1 96.6 256 GLN B N 1
ATOM 4121 C CA . GLN B 1 256 ? 19.308 9.067 -10.662 1 96.6 256 GLN B CA 1
ATOM 4122 C C . GLN B 1 256 ? 18.796 7.762 -11.266 1 96.6 256 GLN B C 1
ATOM 4124 O O . GLN B 1 256 ? 19.119 6.677 -10.778 1 96.6 256 GLN B O 1
ATOM 4129 N N . ASN B 1 257 ? 17.917 7.818 -12.26 1 96.23 257 ASN B N 1
ATOM 4130 C CA . ASN B 1 257 ? 17.517 6.783 -13.208 1 96.23 257 ASN B CA 1
ATOM 4131 C C . ASN B 1 257 ? 16.817 5.622 -12.507 1 96.23 257 ASN B C 1
ATOM 4133 O O . ASN B 1 257 ? 17.205 4.464 -12.677 1 96.23 257 ASN B O 1
ATOM 4137 N N . LEU B 1 258 ? 15.838 5.932 -11.738 1 98.3 258 LEU B N 1
ATOM 4138 C CA . LEU B 1 258 ? 15.026 4.915 -11.079 1 98.3 258 LEU B CA 1
ATOM 4139 C C . LEU B 1 258 ? 14.434 3.948 -12.098 1 98.3 258 LEU B C 1
ATOM 4141 O O . LEU B 1 258 ? 14.306 2.752 -11.823 1 98.3 258 LEU B O 1
ATOM 4145 N N . ASP B 1 259 ? 14.102 4.423 -13.317 1 98.28 259 ASP B N 1
ATOM 4146 C CA . ASP B 1 259 ? 13.497 3.591 -14.352 1 98.28 259 ASP B CA 1
ATOM 4147 C C . ASP B 1 259 ? 14.439 2.465 -14.772 1 98.28 259 ASP B C 1
ATOM 4149 O O . ASP B 1 259 ? 14.027 1.307 -14.867 1 98.28 259 ASP B O 1
ATOM 4153 N N . GLU B 1 260 ? 15.65 2.803 -14.991 1 98.08 260 GLU B N 1
ATOM 4154 C CA . GLU B 1 260 ? 16.632 1.801 -15.393 1 98.08 260 GLU B CA 1
ATOM 4155 C C . GLU B 1 260 ? 16.892 0.801 -14.27 1 98.08 260 GLU B C 1
ATOM 4157 O O . GLU B 1 260 ? 17.108 -0.385 -14.525 1 98.08 260 GLU B O 1
ATOM 4162 N N . MET B 1 261 ? 16.989 1.306 -13.078 1 98.32 261 MET B N 1
ATOM 4163 C CA . MET B 1 261 ? 17.2 0.453 -11.912 1 98.32 261 MET B CA 1
ATOM 4164 C C . MET B 1 261 ? 16.107 -0.606 -11.808 1 98.32 261 MET B C 1
ATOM 4166 O O . MET B 1 261 ? 16.4 -1.792 -11.648 1 98.32 261 MET B O 1
ATOM 4170 N N . VAL B 1 262 ? 14.839 -0.215 -11.973 1 98.72 262 VAL B N 1
ATOM 4171 C 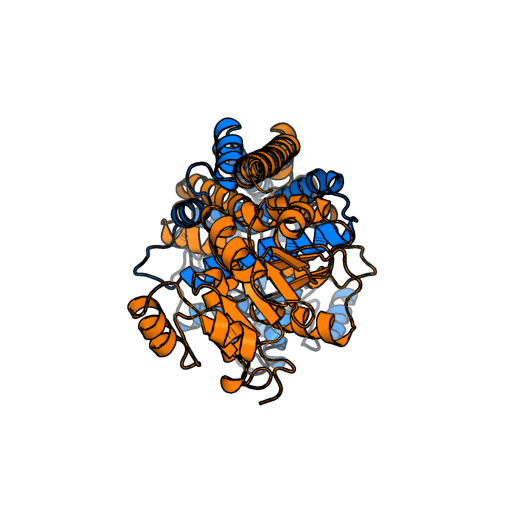CA . VAL B 1 262 ? 13.699 -1.117 -11.846 1 98.72 262 VAL B CA 1
ATOM 4172 C C . VAL B 1 262 ? 13.664 -2.076 -13.033 1 98.72 262 VAL B C 1
ATOM 4174 O O . VAL B 1 262 ? 13.425 -3.274 -12.865 1 98.72 262 VAL B O 1
ATOM 4177 N N . GLN B 1 263 ? 13.881 -1.545 -14.204 1 98.54 263 GLN B N 1
ATOM 4178 C CA . GLN B 1 263 ? 13.923 -2.385 -15.396 1 98.54 263 GLN B CA 1
ATOM 4179 C C . GLN B 1 263 ? 14.968 -3.488 -15.256 1 98.54 263 GLN B C 1
ATOM 4181 O O . GLN B 1 263 ? 14.688 -4.656 -15.535 1 98.54 263 GLN B O 1
ATOM 4186 N N . THR B 1 264 ? 16.18 -3.113 -14.848 1 98.67 264 THR B N 1
ATOM 4187 C CA . THR B 1 264 ? 17.264 -4.074 -14.676 1 98.67 264 THR B CA 1
ATOM 4188 C C . THR B 1 264 ? 16.902 -5.114 -13.62 1 98.67 264 THR B C 1
ATOM 4190 O O . THR B 1 264 ? 17.142 -6.309 -13.809 1 98.67 264 THR B O 1
ATOM 4193 N N . ALA B 1 265 ? 16.34 -4.679 -12.509 1 98.62 265 ALA B N 1
ATOM 4194 C CA . ALA B 1 265 ? 15.936 -5.588 -11.439 1 98.62 265 ALA B CA 1
ATOM 4195 C C . ALA B 1 265 ? 14.933 -6.621 -11.946 1 98.62 265 ALA B C 1
ATOM 4197 O O . ALA B 1 265 ? 15.095 -7.82 -11.71 1 98.62 265 ALA B O 1
ATOM 4198 N N . MET B 1 266 ? 13.932 -6.166 -12.654 1 98.48 266 MET B N 1
ATOM 4199 C CA . MET B 1 266 ? 12.89 -7.064 -13.142 1 98.48 266 MET B CA 1
ATOM 4200 C C . MET B 1 266 ? 13.452 -8.048 -14.162 1 98.48 266 MET B C 1
ATOM 4202 O O . MET B 1 266 ? 13.08 -9.222 -14.169 1 98.48 266 MET B O 1
ATOM 4206 N N . GLN B 1 267 ? 14.347 -7.542 -15.005 1 98.3 267 GLN B N 1
ATOM 4207 C CA . GLN B 1 267 ? 14.982 -8.419 -15.984 1 98.3 267 GLN B CA 1
ATOM 4208 C C . GLN B 1 267 ? 15.79 -9.516 -15.297 1 98.3 267 GLN B C 1
ATOM 4210 O O . GLN B 1 267 ? 15.772 -10.67 -15.729 1 98.3 267 GLN B O 1
ATOM 4215 N N . LYS B 1 268 ? 16.496 -9.156 -14.268 1 98.28 268 LYS B N 1
ATOM 4216 C CA . LYS B 1 268 ? 17.291 -10.137 -13.536 1 98.28 268 LYS B CA 1
ATOM 4217 C C . LYS B 1 268 ? 16.399 -11.172 -12.857 1 98.28 268 LYS B C 1
ATOM 4219 O O . LYS B 1 268 ? 16.76 -12.347 -12.766 1 98.28 268 LYS B O 1
ATOM 4224 N N . VAL B 1 269 ? 15.263 -10.728 -12.335 1 98.02 269 VAL B N 1
ATOM 4225 C CA . VAL B 1 269 ? 14.308 -11.631 -11.702 1 98.02 269 VAL B CA 1
ATOM 4226 C C . VAL B 1 269 ? 13.829 -12.67 -12.713 1 98.02 269 VAL B C 1
ATOM 4228 O O . VAL B 1 269 ? 13.879 -13.873 -12.448 1 98.02 269 VAL B O 1
ATOM 4231 N N . VAL B 1 270 ? 13.356 -12.23 -13.856 1 97.53 270 VAL B N 1
ATOM 4232 C CA . VAL B 1 270 ? 12.821 -13.119 -14.881 1 97.53 270 VAL B CA 1
ATOM 4233 C C . VAL B 1 270 ? 13.929 -14.027 -15.409 1 97.53 270 VAL B C 1
ATOM 4235 O O . VAL B 1 270 ? 13.719 -15.227 -15.599 1 97.53 270 VAL B O 1
ATOM 4238 N N . GLY B 1 271 ? 15.111 -13.413 -15.689 1 97.3 271 GLY B N 1
ATOM 4239 C CA . GLY B 1 271 ? 16.247 -14.215 -16.115 1 97.3 271 GLY B CA 1
ATOM 4240 C C . GLY B 1 271 ? 16.571 -15.346 -15.158 1 97.3 271 GLY B C 1
ATOM 4241 O O . GLY B 1 271 ? 16.756 -16.49 -15.581 1 97.3 271 GLY B O 1
ATOM 4242 N N . ARG B 1 272 ? 16.643 -15.051 -13.891 1 96.59 272 ARG B N 1
ATOM 4243 C CA . ARG B 1 272 ? 16.933 -16.058 -12.876 1 96.59 272 ARG B CA 1
ATOM 4244 C C . ARG B 1 272 ? 15.833 -17.113 -12.821 1 96.59 272 ARG B C 1
ATOM 4246 O O . ARG B 1 272 ? 16.111 -18.298 -12.629 1 96.59 272 ARG B O 1
ATOM 4253 N N . SER B 1 273 ? 14.573 -16.674 -12.917 1 95.11 273 SER B N 1
ATOM 4254 C CA . SER B 1 273 ? 13.454 -17.61 -12.945 1 95.11 273 SER B CA 1
ATOM 4255 C C . SER B 1 273 ? 13.599 -18.611 -14.086 1 95.11 273 SER B C 1
ATOM 4257 O O . SER B 1 273 ? 13.358 -19.807 -13.904 1 95.11 273 SER B O 1
ATOM 4259 N N . HIS B 1 274 ? 14 -18.145 -15.263 1 96.24 274 HIS B N 1
ATOM 4260 C CA . HIS B 1 274 ? 14.212 -19.012 -16.416 1 96.24 274 HIS B CA 1
ATOM 4261 C C . HIS B 1 274 ? 15.349 -19.997 -16.164 1 96.24 274 HIS B C 1
ATOM 4263 O O . HIS B 1 274 ? 15.24 -21.177 -16.504 1 96.24 274 HIS B O 1
ATOM 4269 N N . GLU B 1 275 ? 16.397 -19.468 -15.56 1 96.34 275 GLU B N 1
ATOM 4270 C CA . GLU B 1 275 ? 17.529 -20.332 -15.24 1 96.34 275 GLU B CA 1
ATOM 4271 C C . GLU B 1 275 ? 17.115 -21.46 -14.299 1 96.34 275 GLU B C 1
ATOM 4273 O O . GLU B 1 275 ? 17.509 -22.612 -14.492 1 96.34 275 GLU B O 1
ATOM 4278 N N . LEU B 1 276 ? 16.388 -21.121 -13.327 1 93.48 276 LEU B N 1
ATOM 4279 C CA . LEU B 1 276 ? 15.912 -22.11 -12.366 1 93.48 276 LEU B CA 1
ATOM 4280 C C . LEU B 1 276 ? 15.017 -23.141 -13.045 1 93.48 276 LEU B C 1
ATOM 4282 O O . LEU B 1 276 ? 15.177 -24.345 -12.83 1 93.48 276 LEU B O 1
ATOM 4286 N N . GLY B 1 277 ? 14.037 -22.681 -13.851 1 94.5 277 GLY B N 1
ATOM 4287 C CA . GLY B 1 277 ? 13.163 -23.586 -14.58 1 94.5 277 GLY B CA 1
ATOM 4288 C C . GLY B 1 277 ? 13.917 -24.556 -15.47 1 94.5 277 GLY B C 1
ATOM 4289 O O . GLY B 1 277 ? 13.64 -25.757 -15.462 1 94.5 277 GLY B O 1
ATOM 4290 N N . GLU B 1 278 ? 14.895 -24.034 -16.161 1 95.6 278 GLU B N 1
ATOM 4291 C CA . GLU B 1 278 ? 15.69 -24.863 -17.062 1 95.6 278 GLU B CA 1
ATOM 4292 C C . GLU B 1 278 ? 16.499 -25.9 -16.289 1 95.6 278 GLU B C 1
ATOM 4294 O O . GLU B 1 278 ? 16.579 -27.061 -16.695 1 95.6 278 GLU B O 1
ATOM 4299 N N . ALA B 1 279 ? 17.085 -25.444 -15.254 1 95.08 279 ALA B N 1
ATOM 4300 C CA . ALA B 1 279 ? 17.9 -26.349 -14.447 1 95.08 279 ALA B CA 1
ATOM 4301 C C . ALA B 1 279 ? 17.051 -27.47 -13.854 1 95.08 279 ALA B C 1
ATOM 4303 O O . ALA B 1 279 ? 17.507 -28.611 -13.745 1 95.08 279 ALA B O 1
ATOM 4304 N N . LEU B 1 280 ? 15.861 -27.17 -13.49 1 94.99 280 LEU B N 1
ATOM 4305 C CA . LEU B 1 280 ? 14.987 -28.125 -12.819 1 94.99 280 LEU B CA 1
ATOM 4306 C C . LEU B 1 280 ? 14.407 -29.124 -13.814 1 94.99 280 LEU B C 1
ATOM 4308 O O . LEU B 1 280 ? 14.166 -30.283 -13.468 1 94.99 280 LEU B O 1
ATOM 4312 N N . THR B 1 281 ? 14.214 -28.7 -15.076 1 96.57 281 THR B N 1
ATOM 4313 C CA . THR B 1 281 ? 13.413 -29.519 -15.979 1 96.57 281 THR B CA 1
ATOM 4314 C C . THR B 1 281 ? 14.285 -30.125 -17.076 1 96.57 281 THR B C 1
ATOM 4316 O O . THR B 1 281 ? 13.784 -30.823 -17.96 1 96.57 281 THR B O 1
ATOM 4319 N N . LYS B 1 282 ? 15.55 -29.829 -17.089 1 94.12 282 LYS B N 1
ATOM 4320 C CA . LYS B 1 282 ? 16.458 -30.233 -18.159 1 94.12 282 LYS B CA 1
ATOM 4321 C C . LYS B 1 282 ? 16.403 -31.741 -18.386 1 94.12 282 LYS B C 1
ATOM 4323 O O . LYS B 1 282 ? 16.546 -32.21 -19.517 1 94.12 282 LYS B O 1
ATOM 4328 N N . ASP B 1 283 ? 16.107 -32.488 -17.355 1 92.79 283 ASP B N 1
ATOM 4329 C CA . ASP B 1 283 ? 16.15 -33.942 -17.474 1 92.79 283 ASP B CA 1
ATOM 4330 C C . ASP B 1 283 ? 14.743 -34.534 -17.485 1 92.79 283 ASP B C 1
ATOM 4332 O O . ASP B 1 283 ? 14.572 -35.746 -17.338 1 92.79 283 ASP B O 1
ATOM 4336 N N . TRP B 1 284 ? 13.807 -33.53 -17.467 1 92.48 284 TRP B N 1
ATOM 4337 C CA . TRP B 1 284 ? 12.444 -34.052 -17.48 1 92.48 284 TRP B CA 1
ATOM 4338 C C . TRP B 1 284 ? 12.128 -34.715 -18.816 1 92.48 284 TRP B C 1
ATOM 4340 O O . TRP B 1 284 ? 12.567 -34.246 -19.869 1 92.48 284 TRP B O 1
ATOM 4350 N N . ALA B 1 285 ? 11.842 -36.053 -18.922 1 76.83 285 ALA B N 1
ATOM 4351 C CA . ALA B 1 285 ? 11.623 -36.873 -20.111 1 76.83 285 ALA B CA 1
ATOM 4352 C C . ALA B 1 285 ? 10.145 -36.91 -20.488 1 76.83 285 ALA B C 1
ATOM 4354 O O . ALA B 1 285 ? 9.274 -36.81 -19.621 1 76.83 285 ALA B O 1
#

Sequence (570 aa):
MEADGNIGFIGAGHINSAIIRGLLNDEDSFNRQRLMIATRSVESSLAAAKDFGVYTTNHIEDILAKAQYIVIGVKPQDMHALLMQLCQHDLSEHVIITLAAGIKIEDYRKILGDEVTIVRAMPNIAASVQAALTGIYSDDGLSEHDENLIEDIFSAIGSTAWLDDEIQLDGITALSGSGIAYFYRLMQAMAQAGEQYGFEKQELYDIITLTALGAATLAVESIDDVEQNADFATFIDQIAVKGGTTEQAITVFNQQNLDEMVQTAMQKVVGRSHELGEALTKDWAMEADGNIGFIGAGHINSAIIRGLLNDEDSFNRQRLMIATRSVESSLAAAKDFGVYTTNHIEDILAKAQYIVIGVKPQDMHALLMQLCQHDLSEHVIITLAAGIKIEDYRKILGDEVTIVRAMPNIAASVQAALTGIYSDDGLSEHDENLIEDIFSAIGSTAWLDDEIQLDGITALSGSGIAYFYRLMQAMAQAGEQYGFEKQELYDIITLTALGAATLAVESIDDVEQNADFATFIDQIAVKGGTTEQAITVFNQQNLDEMVQTAMQKVVGRSHELGEALTKDWA

Solvent-accessible surface area (backbone atoms only — not comparable to full-atom values): 28754 Å² total; per-residue (Å²): 124,78,30,76,83,14,37,18,27,39,32,73,41,73,66,41,43,21,35,51,51,27,37,57,70,39,61,86,77,36,57,60,89,41,37,35,39,25,26,90,37,67,68,55,17,52,51,48,27,70,74,67,66,35,56,51,32,57,45,67,66,62,38,65,72,41,24,24,35,37,40,38,38,55,56,61,88,53,41,64,66,51,46,62,58,51,46,77,50,90,45,71,78,31,40,40,32,36,52,45,74,47,63,52,69,70,61,52,31,52,57,58,37,86,72,44,45,54,33,44,37,46,58,29,81,24,23,74,69,41,30,12,47,27,40,33,35,52,94,60,92,70,51,69,67,54,50,50,51,54,49,52,52,46,44,30,13,24,42,72,42,83,48,94,47,73,60,35,51,45,35,38,42,31,50,34,45,35,25,34,45,54,54,32,51,50,49,40,26,47,42,62,48,41,45,79,33,74,50,52,72,69,54,38,48,52,49,46,33,41,21,43,34,11,41,18,50,49,48,53,69,32,66,79,36,68,89,66,58,69,47,44,64,58,53,36,53,72,67,32,39,91,92,39,32,36,35,44,25,52,50,42,44,58,75,68,39,48,47,58,52,45,33,52,16,38,48,42,17,38,52,44,30,48,51,51,21,46,68,71,45,69,79,64,91,124,78,28,75,83,15,37,19,29,39,32,74,39,73,66,40,41,23,33,51,51,27,36,57,70,38,61,88,78,36,58,57,88,41,38,34,37,25,25,91,36,67,68,54,18,51,51,48,26,70,73,68,67,34,54,52,32,55,46,66,66,62,40,65,72,40,25,25,35,36,39,38,38,54,57,61,89,54,42,63,66,52,45,62,58,52,46,77,49,90,47,72,79,29,40,40,32,36,52,46,75,48,62,51,70,70,60,52,30,51,57,57,38,85,70,44,45,54,33,43,37,45,57,28,81,24,24,74,69,42,30,11,44,26,39,34,37,52,94,60,91,68,51,69,67,55,49,50,51,55,48,52,52,47,45,29,13,23,44,74,40,83,48,94,47,76,60,35,52,46,34,40,42,31,50,34,44,36,26,34,42,54,55,32,51,51,50,41,24,48,42,62,48,42,44,81,32,76,50,52,73,66,54,37,50,51,49,45,33,41,24,42,34,11,42,20,49,50,49,55,71,32,68,79,38,68,89,67,57,69,48,46,65,60,54,37,53,73,65,32,40,91,92,39,33,34,35,44,25,53,49,42,44,58,74,66,39,47,47,58,52,44,33,51,16,39,50,43,18,39,51,43,30,48,51,51,21,48,68,72,45,70,78,65,90

Organism: Dichelobacter nodosus (strain VCS1703A) (NCBI:txid246195)

Secondary structure (DSSP, 8-state):
---TT-EEEE--SHHHHHHHHHHHH-TTT--GGGEEEE-SSHHHHHHHHHHH-SEEES-HHHHHHH-SEEEE-S-HHHHHHHHHHHTTS--TT-EEEE--SS--HHHHHHHH-TTSEEEEEE--GGGGGT-EEEEEEESS---HHHHHHHHHHHHTTEEEEE-SSTHHHHHHIIIIITHHHHHHHHHHHHHHHHGGGT--HHHHHHHHHHHHHHHHHHHHHTTT-GGG---HHHHHHHHS-TTSHHHHHHHHHHHTTHHHHHHHHHHHHHHHHHHHHHHHHTT--/---TT-EEEE--SHHHHHHHHHHHH-TTT--GGGEEEE-SSHHHHHHHHHHH-SEEES-HHHHHHH-SEEEE-S-HHHHHHHHHHHTTS--TT-EEEE--SS--HHHHHHHH-TTSEEEEEE--GGGGGT-EEEEEEESS---HHHHHHHHHHHHTTEEEEE-SSTHHHHHHIIIIITHHHHHHHHHHHHHHHHGGGT--HHHHHHHHHHHHHHHHHHHHHTTT-TTT---HHHHHHHHS-TTSHHHHHHHHHHHTTHHHHHHHHHHHHHHHHHHHHHHHHTT--

Nearest PDB structures (foldseek):
  3tri-assembly1_B  TM=9.225E-01  e=3.578E-24  Coxiella burnetii
  2ag8-assembly1_A  TM=8.909E-01  e=5.990E-23  Neisseria meningitidis MC58
  2rcy-assembly1_A  TM=8.731E-01  e=8.798E-21  Plasmodium falciparum 3D7
  2rcy-assembly1_B-2  TM=8.736E-01  e=1.862E-19  Plasmodium falciparum 3D7
  2rcy-assembly1_D-2  TM=8.669E-01  e=1.975E-19  Plasmodium falciparum 3D7

Radius of gyration: 27.31 Å; Cα contacts (8 Å, |Δi|>4): 1076; chains: 2; bounding box: 49×84×51 Å

InterPro domains:
  IPR000304 Pyrroline-5-carboxylate reductase-like [MF_01925] (5-276)
  IPR000304 Pyrroline-5-carboxylate reductase-like [PIRSF000193] (6-278)
  IPR000304 Pyrroline-5-carboxylate reductase-like [TIGR00112] (7-276)
  IPR008927 6-phosphogluconate dehydrogenase-like, C-terminal domain superfamily [SSF48179] (166-278)
  IPR028939 Pyrroline-5-carboxylate reductase, catalytic, N-terminal [PF03807] (7-102)
  IPR029036 Pyrroline-5-carboxylate reductase, dimerisation domain [PF14748] (166-276)
  IPR036291 NAD(P)-binding domain superfamily [SSF51735] (6-163)

Foldseek 3Di:
DPLVLAEEEEDCDQLNVLLLVLQVVPVVPDDLASYEYAYQDPVVQVVVCVVRVHHYYPDVVVCQVRHQEYEYDDELLCVLVVLQVVLVDDQLRHEYEYQYFLADPVLSCLRNNDNHWYKYKHWANLLNVLAIEIEIETPDDDDPVRVVSVQVSSNSSHHYDYDDDPVVVLVCCLCGHCVVVVLVVVLVVQLVVCVVVPDDSVRSVVVSVVVVVVVVVVQVVCPPVVVVPDDPVVVLPVVCDPPDPSVVVVVVCVVVCVVVVSVVSSVVSSVVSNVVNCVSRVPRD/DPLVLAEEEEDCDLLNVLLLVLQVVPVVPDDLASYEYAYCDPVVQVVVCVVRVHHYYPDVVVCQVRHQEYEYDDELLCVLVVLQVVLVDDQLSHEYEYQYFLADPVLSCLRNNDNHWYKYKHWANLLNVLAIEIEIETPDDDDPVRVVSVQVSSNSSHHYDYDDDPVVVLVCCLCGHCVVVVLVVVLVVQLVVCVVVPDDNVRSVVVSVVVVVVVVVVQVVCPPVVVVPDDPVVVLPVVCDPPDPSVVVVVVCVVVCVVVVSVVSSVVSSVVSNVVNCVSRVPRD